Protein AF-0000000066097995 (afdb_homodimer)

Foldseek 3Di:
DFDAFDDDDQFWTWGADPDNFKIKIFGHQWDAPPLRPDIDGAPCLLLLQQLLQVLLQVVVVVVVAFAQFDAAPDSRMTMGTDFAWQQKKKKKFQFDDDPCVVVDVDDGGHGDPAIDIWIFGNDSPVPGHTDDPVRCVVVVSDDPVVVVVVVVSVRVSVVVVQVVLVVLFWHWRMFIWIWGDDPRDIHTYDGDALAGTWIAGNVPRDTLHCVCVVVVPDRNNVSSVVVCCRSPVVVVDD/DFDAFDDDDQFWTWGADPDNFKIKIFGAQWDAPPLRPDIDGAPCQLLLQQLLQVLLQVVVVVVPAFAQFDAAPDSRMTMGTDFAWQQKKKKKFQFDDDPCVVVDVDDGGHGDPAIDIWIFGNDSPVPGHTDDPVRCVVVVSDDPVRVVVVVVSVRVSVVVVQVVLVVLFWHWRMFIWIWGDDPRDIHTYDGDALAGTWIAGNVPRDTLHCVCVVVVPDRNNVSSVVVCCRSPVVVVPD

Radius of gyration: 26.38 Å; Cα contacts (8 Å, |Δi|>4): 956; chains: 2; bounding box: 48×86×54 Å

Solvent-accessible surface area (backbone atoms only — not comparable to full-atom values): 25088 Å² total; per-residue (Å²): 112,83,72,43,82,74,48,73,62,74,43,37,36,32,23,34,33,84,50,86,60,34,28,35,43,32,38,38,37,43,40,61,34,81,89,63,74,41,73,50,72,33,77,61,42,10,36,45,34,37,49,42,20,50,53,51,52,53,54,40,39,74,72,69,46,58,54,31,74,73,48,69,81,49,74,30,26,35,33,26,50,52,55,52,70,38,57,42,36,38,30,50,29,38,24,39,52,70,65,58,36,71,55,39,102,45,61,69,68,46,70,48,93,57,69,32,71,46,39,24,35,63,33,82,90,55,62,42,38,76,47,55,72,47,55,35,39,77,70,66,58,41,52,72,68,52,50,53,49,49,52,53,49,51,55,52,48,48,56,54,49,45,53,56,36,44,77,60,48,27,39,57,29,32,35,47,41,40,38,18,40,46,97,91,36,78,26,43,36,95,60,51,31,46,85,37,28,42,35,21,34,62,87,80,57,47,78,43,22,50,61,23,63,71,66,68,66,63,62,49,45,61,32,44,49,54,51,33,53,63,75,46,44,71,79,72,62,130,111,83,72,44,82,73,47,74,62,75,43,38,36,33,24,34,35,84,51,86,62,32,30,35,42,34,38,38,38,44,40,59,35,81,90,62,76,42,72,50,72,31,76,63,43,10,36,46,34,38,48,43,19,50,53,49,50,53,54,40,40,76,72,70,45,58,54,32,73,73,49,70,79,49,73,27,27,35,33,26,51,52,57,52,68,38,59,42,37,37,31,50,29,39,26,39,52,71,64,58,37,71,54,42,103,45,60,69,70,45,69,48,95,58,69,34,71,44,38,23,35,64,34,82,90,55,62,41,39,76,46,53,72,48,55,36,39,75,72,64,57,42,53,71,67,54,49,52,50,48,53,53,49,51,54,51,49,47,56,53,50,47,53,56,35,43,76,61,50,28,39,56,30,31,34,48,41,38,38,18,40,49,96,90,37,77,25,42,35,93,60,52,31,46,86,37,28,42,35,21,34,61,87,81,58,46,77,42,20,52,61,23,65,70,65,69,67,62,61,48,44,61,33,44,47,54,50,33,53,62,77,47,43,70,80,72,62,130

Nearest PDB structures (foldseek):
  3nua-assembly1_A  TM=9.864E-01  e=1.258E-31  Clostridium perfringens ATCC 13124
  4o7n-assembly1_A  TM=9.784E-01  e=1.052E-31  Pyrococcus horikoshii OT3
  3kre-assembly1_A  TM=9.861E-01  e=1.049E-29  Ehrlichia chaffeensis str. Arkansas
  2gqs-assembly1_B  TM=9.887E-01  e=1.796E-29  Escherichia coli
  4fgr-assembly1_A  TM=9.765E-01  e=2.422E-29  Streptococcus pneumoniae

Organism: Methanococcoides burtonii (strain DSM 6242 / NBRC 107633 / OCM 468 / ACE-M) (NCBI:txid259564)

Sequence (476 aa):
MKTEELYSGKAKTIYKTENPNELISEFRDSLTAFDGKKKSEATNKGYYNAQISKKIFEMLEEEGIKTHYLGMVSGNEMLVKKVDIILIEVIPRNIAAGSITRKYPVEEGTVFKEPVLVFDYKSDEFGDPMINDDIAVVMGIATREEIDFIRSMALKINAILKSYLESNGFLLPDFKLEFGRVDGEIVLADEISCDTCRFWDVETGESMDKDLFRFDKGDLSKAYEKVARRLVPEIFEEMKTEELYSGKAKTIYKTENPNELISEFRDSLTAFDGKKKSEATNKGYYNAQISKKIFEMLEEEGIKTHYLGMVSGNEMLVKKVDIILIEVIPRNIAAGSITRKYPVEEGTVFKEPVLVFDYKSDEFGDPMINDDIAVVMGIATREEIDFIRSMALKINAILKSYLESNGFLLPDFKLEFGRVDGEIVLADEISCDTCRFWDVETGESMDKDLFRFDKGDLSKAYEKVARRLVPEIFEE

InterPro domains:
  IPR001636 Phosphoribosylaminoimidazole-succinocarboxamide synthase [TIGR00081] (1-230)
  IPR018236 SAICAR synthetase, conserved site [PS01058] (172-180)
  IPR028923 SAICAR synthetase/ADE2, N-terminal [MF_00137] (3-233)
  IPR028923 SAICAR synthetase/ADE2, N-terminal [PF01259] (6-230)
  IPR033934 Bacterial and archaeal 5-aminoimidazole-4-(N-succinylcarboxamide) ribonucleotide synthase [cd01415] (6-231)

pLDDT: mean 96.3, std 4.25, range [63.41, 98.94]

Structure (mmCIF, N/CA/C/O backbone):
data_AF-0000000066097995-model_v1
#
loop_
_entity.id
_entity.type
_entity.pdbx_description
1 polymer 'Phosphoribosylaminoimidazole-succinocarboxamide synthase'
#
loop_
_atom_site.group_PDB
_atom_site.id
_atom_site.type_symbol
_atom_site.label_atom_id
_atom_site.label_alt_id
_atom_site.label_comp_id
_atom_site.label_asym_id
_atom_site.label_entity_id
_atom_site.label_seq_id
_atom_site.pdbx_PDB_ins_code
_atom_site.Cartn_x
_atom_site.Cartn_y
_atom_site.Cartn_z
_atom_site.occupancy
_atom_site.B_iso_or_equiv
_atom_site.auth_seq_id
_atom_site.auth_comp_id
_atom_site.auth_asym_id
_atom_site.auth_atom_id
_atom_site.pdbx_PDB_model_num
ATOM 1 N N . MET A 1 1 ? -19.031 -33.906 -13.445 1 68.62 1 MET A N 1
ATOM 2 C CA . MET A 1 1 ? -19.234 -33.375 -14.789 1 68.62 1 MET A CA 1
ATOM 3 C C . MET A 1 1 ? -19.609 -31.906 -14.742 1 68.62 1 MET A C 1
ATOM 5 O O . MET A 1 1 ? -20.172 -31.438 -13.758 1 68.62 1 MET A O 1
ATOM 9 N N . LYS A 1 2 ? -19.453 -30.984 -16 1 87.06 2 LYS A N 1
ATOM 10 C CA . LYS A 1 2 ? -19.734 -29.562 -16.109 1 87.06 2 LYS A CA 1
ATOM 11 C C . LYS A 1 2 ? -21.219 -29.312 -16.344 1 87.06 2 LYS A C 1
ATOM 13 O O . LYS A 1 2 ? -21.844 -29.984 -17.156 1 87.06 2 LYS A O 1
ATOM 18 N N . THR A 1 3 ? -21.797 -28.375 -15.648 1 87.81 3 THR A N 1
ATOM 19 C CA . THR A 1 3 ? -23.219 -28.094 -15.852 1 87.81 3 THR A CA 1
ATOM 20 C C . THR A 1 3 ? -23.406 -26.719 -16.469 1 87.81 3 THR A C 1
ATOM 22 O O . THR A 1 3 ? -24.062 -26.562 -17.5 1 87.81 3 THR A O 1
ATOM 25 N N . GLU A 1 4 ? -22.906 -25.609 -15.797 1 93.94 4 GLU A N 1
ATOM 26 C CA . GLU A 1 4 ? -23.094 -24.234 -16.234 1 93.94 4 GLU A CA 1
ATOM 27 C C . GLU A 1 4 ? -21.828 -23.406 -16.016 1 93.94 4 GLU A C 1
ATOM 29 O O . GLU A 1 4 ? -21.094 -23.625 -15.047 1 93.94 4 GLU A O 1
ATOM 34 N N . GLU A 1 5 ? -21.625 -22.547 -17.078 1 96.06 5 GLU A N 1
ATOM 35 C CA . GLU A 1 5 ? -20.547 -21.578 -16.891 1 96.06 5 GLU A CA 1
ATOM 36 C C . GLU A 1 5 ? -20.906 -20.547 -15.828 1 96.06 5 GLU A C 1
ATOM 38 O O . GLU A 1 5 ? -21.906 -19.844 -15.945 1 96.06 5 GLU A O 1
ATOM 43 N N . LEU A 1 6 ? -20.188 -20.5 -14.828 1 94.62 6 LEU A N 1
ATOM 44 C CA . LEU A 1 6 ? -20.422 -19.578 -13.734 1 94.62 6 LEU A CA 1
ATOM 45 C C . LEU A 1 6 ? -19.766 -18.219 -14.016 1 94.62 6 LEU A C 1
ATOM 47 O O . LEU A 1 6 ? -20.391 -17.172 -13.82 1 94.62 6 LEU A O 1
ATOM 51 N N . TYR A 1 7 ? -18.484 -18.297 -14.445 1 92.69 7 TYR A N 1
ATOM 52 C CA . TYR A 1 7 ? -17.688 -17.078 -14.656 1 92.69 7 TYR A CA 1
ATOM 53 C C . TYR A 1 7 ? -16.531 -17.359 -15.602 1 92.69 7 TYR A C 1
ATOM 55 O O . TYR A 1 7 ? -15.938 -18.438 -15.578 1 92.69 7 TYR A O 1
ATOM 63 N N . SER A 1 8 ? -16.25 -16.375 -16.516 1 94.06 8 SER A N 1
ATOM 64 C CA . SER A 1 8 ? -15.086 -16.453 -17.391 1 94.06 8 SER A CA 1
ATOM 65 C C . SER A 1 8 ? -14.172 -15.242 -17.203 1 94.06 8 SER A C 1
ATOM 67 O O . SER A 1 8 ? -14.492 -14.141 -17.641 1 94.06 8 SER A O 1
ATOM 69 N N . GLY A 1 9 ? -13.047 -15.5 -16.578 1 90.75 9 GLY A N 1
ATOM 70 C CA . GLY A 1 9 ? -12.078 -14.438 -16.344 1 90.75 9 GLY A CA 1
ATOM 71 C C . GLY A 1 9 ? -11.078 -14.273 -17.469 1 90.75 9 GLY A C 1
ATOM 72 O O . GLY A 1 9 ? -11.352 -14.648 -18.609 1 90.75 9 GLY A O 1
ATOM 73 N N . LYS A 1 10 ? -9.945 -13.781 -17.188 1 87 10 LYS A N 1
ATOM 74 C CA . LYS A 1 10 ? -8.922 -13.43 -18.156 1 87 10 LYS A CA 1
ATOM 75 C C . LYS A 1 10 ? -8.266 -14.672 -18.734 1 87 10 LYS A C 1
ATOM 77 O O . LYS A 1 10 ? -8 -14.742 -19.938 1 87 10 LYS A O 1
ATOM 82 N N . ALA A 1 11 ? -8.039 -15.656 -17.797 1 92.56 11 ALA A N 1
ATOM 83 C CA . ALA A 1 11 ? -7.266 -16.797 -18.297 1 92.56 11 ALA A CA 1
ATOM 84 C C . ALA A 1 11 ? -7.969 -18.109 -17.969 1 92.56 11 ALA A C 1
ATOM 86 O O . ALA A 1 11 ? -7.562 -19.172 -18.453 1 92.56 11 ALA A O 1
ATOM 87 N N . LYS A 1 12 ? -9.078 -18.031 -17.219 1 97 12 LYS A N 1
ATOM 88 C CA . LYS A 1 12 ? -9.766 -19.25 -16.812 1 97 12 LYS A CA 1
ATOM 89 C C . LYS A 1 12 ? -11.281 -19.078 -16.891 1 97 12 LYS A C 1
ATOM 91 O O . LYS A 1 12 ? -11.797 -17.969 -16.797 1 97 12 LYS A O 1
ATOM 96 N N . THR A 1 13 ? -11.953 -20.156 -17.094 1 97.62 13 THR A N 1
ATOM 97 C CA . THR A 1 13 ? -13.406 -20.234 -17.016 1 97.62 13 THR A CA 1
ATOM 98 C C . THR A 1 13 ? -13.836 -21.188 -15.898 1 97.62 13 THR A C 1
ATOM 100 O O . THR A 1 13 ? -13.289 -22.297 -15.773 1 97.62 13 THR A O 1
ATOM 103 N N . ILE A 1 14 ? -14.75 -20.766 -15.109 1 98.19 14 ILE A N 1
ATOM 104 C CA . ILE A 1 14 ? -15.227 -21.547 -13.969 1 98.19 14 ILE A CA 1
ATOM 105 C C . ILE A 1 14 ? -16.609 -22.109 -14.281 1 98.19 14 ILE A C 1
ATOM 107 O O . ILE A 1 14 ? -17.516 -21.375 -14.711 1 98.19 14 ILE A O 1
ATOM 111 N N . TYR A 1 15 ? -16.781 -23.359 -14.031 1 98.25 15 TYR A N 1
ATOM 112 C CA . TYR A 1 15 ? -18.047 -24.047 -14.281 1 98.25 15 TYR A CA 1
ATOM 113 C C . TYR A 1 15 ? -18.609 -24.641 -13 1 98.25 15 TYR A C 1
ATOM 115 O O . TYR A 1 15 ? -17.859 -25.109 -12.141 1 98.25 15 TYR A O 1
ATOM 123 N N . LYS A 1 16 ? -19.891 -24.641 -12.914 1 97.75 16 LYS A N 1
ATOM 124 C CA . LYS A 1 16 ? -20.562 -25.391 -11.859 1 97.75 16 LYS A CA 1
ATOM 125 C C . LYS A 1 16 ? -20.547 -26.891 -12.148 1 97.75 16 LYS A C 1
ATOM 127 O O . LYS A 1 16 ? -20.344 -27.297 -13.297 1 97.75 16 LYS A O 1
ATOM 132 N N . THR A 1 17 ? -20.672 -27.625 -11.109 1 97.31 17 THR A N 1
ATOM 133 C CA . THR A 1 17 ? -20.844 -29.078 -11.219 1 97.31 17 THR A CA 1
ATOM 134 C C . THR A 1 17 ? -22.172 -29.5 -10.594 1 97.31 17 THR A C 1
ATOM 136 O O . THR A 1 17 ? -22.953 -28.656 -10.156 1 97.31 17 THR A O 1
ATOM 139 N N . GLU A 1 18 ? -22.375 -30.781 -10.68 1 95.94 18 GLU A N 1
ATOM 140 C CA . GLU A 1 18 ? -23.578 -31.312 -10.031 1 95.94 18 GLU A CA 1
ATOM 141 C C . GLU A 1 18 ? -23.5 -31.141 -8.516 1 95.94 18 GLU A C 1
ATOM 143 O O . GLU A 1 18 ? -24.516 -31 -7.848 1 95.94 18 GLU A O 1
ATOM 148 N N . ASN A 1 19 ? -22.328 -31.234 -7.949 1 96.94 19 ASN A N 1
ATOM 149 C CA . ASN A 1 19 ? -22.078 -30.938 -6.543 1 96.94 19 ASN A CA 1
ATOM 150 C C . ASN A 1 19 ? -21.922 -29.438 -6.305 1 96.94 19 ASN A C 1
ATOM 152 O O . ASN A 1 19 ? -20.953 -28.828 -6.766 1 96.94 19 ASN A O 1
ATOM 156 N N . PRO A 1 20 ? -22.828 -28.844 -5.574 1 96 20 PRO A N 1
ATOM 157 C CA . PRO A 1 20 ? -22.812 -27.391 -5.414 1 96 20 PRO A CA 1
ATOM 158 C C . PRO A 1 20 ? -21.578 -26.875 -4.664 1 96 20 PRO A C 1
ATOM 160 O O . PRO A 1 20 ? -21.297 -25.688 -4.66 1 96 20 PRO A O 1
ATOM 163 N N . ASN A 1 21 ? -20.859 -27.766 -4.055 1 97.81 21 ASN A N 1
ATOM 164 C CA . ASN A 1 21 ? -19.688 -27.375 -3.275 1 97.81 21 ASN A CA 1
ATOM 165 C C . ASN A 1 21 ? -18.406 -27.516 -4.086 1 97.81 21 ASN A C 1
ATOM 167 O O . ASN A 1 21 ? -17.312 -27.297 -3.564 1 97.81 21 ASN A O 1
ATOM 171 N N . GLU A 1 22 ? -18.562 -27.891 -5.363 1 97.94 22 GLU A N 1
ATOM 172 C CA . GLU A 1 22 ? -17.406 -28.094 -6.234 1 97.94 22 GLU A CA 1
ATOM 173 C C . GLU A 1 22 ? -17.562 -27.312 -7.539 1 97.94 22 GLU A C 1
ATOM 175 O O . GLU A 1 22 ? -18.672 -27.078 -8.008 1 97.94 22 GLU A O 1
ATOM 180 N N . LEU A 1 23 ? -16.438 -26.859 -8.055 1 98.5 23 LEU A N 1
ATOM 181 C CA . LEU A 1 23 ? -16.359 -26.172 -9.344 1 98.5 23 LEU A CA 1
ATOM 182 C C . LEU A 1 23 ? -15.305 -26.797 -10.242 1 98.5 23 LEU A C 1
ATOM 184 O O . LEU A 1 23 ? -14.461 -27.562 -9.766 1 98.5 23 LEU A O 1
ATOM 188 N N . ILE A 1 24 ? -15.438 -26.5 -11.477 1 98.5 24 ILE A N 1
ATOM 189 C CA . ILE A 1 24 ? -14.391 -26.859 -12.43 1 98.5 24 ILE A CA 1
ATOM 190 C C . ILE A 1 24 ? -13.727 -25.594 -12.969 1 98.5 24 ILE A C 1
ATOM 192 O O . ILE A 1 24 ? -14.406 -24.688 -13.469 1 98.5 24 ILE A O 1
ATOM 196 N N . SER A 1 25 ? -12.461 -25.547 -12.805 1 98.44 25 SER A N 1
ATOM 197 C CA . SER A 1 25 ? -11.664 -24.453 -13.375 1 98.44 25 SER A CA 1
ATOM 198 C C . SER A 1 25 ? -10.992 -24.891 -14.672 1 98.44 25 SER A C 1
ATOM 200 O O . SER A 1 25 ? -10.117 -25.75 -14.664 1 98.44 25 SER A O 1
ATOM 202 N N . GLU A 1 26 ? -11.406 -24.297 -15.727 1 98.44 26 GLU A N 1
ATOM 203 C CA . GLU A 1 26 ? -10.789 -24.578 -17.016 1 98.44 26 GLU A CA 1
ATOM 204 C C . GLU A 1 26 ? -9.688 -23.562 -17.328 1 98.44 26 GLU A C 1
ATOM 206 O O . GLU A 1 26 ? -9.945 -22.359 -17.406 1 98.44 26 GLU A O 1
ATOM 211 N N . PHE A 1 27 ? -8.523 -24.078 -17.484 1 98.38 27 PHE A N 1
ATOM 212 C CA . PHE A 1 27 ? -7.387 -23.25 -17.875 1 98.38 27 PHE A CA 1
ATOM 213 C C . PHE A 1 27 ? -7.348 -23.047 -19.391 1 98.38 27 PHE A C 1
ATOM 215 O O . PHE A 1 27 ? -7.184 -24 -20.141 1 98.38 27 PHE A O 1
ATOM 222 N N . ARG A 1 28 ? -7.414 -21.828 -19.797 1 97.75 28 ARG A N 1
ATOM 223 C CA . ARG A 1 28 ? -7.477 -21.547 -21.219 1 97.75 28 ARG A CA 1
ATOM 224 C C . ARG A 1 28 ? -6.117 -21.094 -21.75 1 97.75 28 ARG A C 1
ATOM 226 O O . ARG A 1 28 ? -5.199 -20.828 -20.969 1 97.75 28 ARG A O 1
ATOM 233 N N . ASP A 1 29 ? -6.039 -21 -23.062 1 97.06 29 ASP A N 1
ATOM 234 C CA . ASP A 1 29 ? -4.797 -20.609 -23.719 1 97.06 29 ASP A CA 1
ATOM 235 C C . ASP A 1 29 ? -4.719 -19.094 -23.875 1 97.06 29 ASP A C 1
ATOM 237 O O . ASP A 1 29 ? -3.707 -18.562 -24.344 1 97.06 29 ASP A O 1
ATOM 241 N N . SER A 1 30 ? -5.75 -18.469 -23.391 1 94.62 30 SER A N 1
ATOM 242 C CA . SER A 1 30 ? -5.793 -17.016 -23.516 1 94.62 30 SER A CA 1
ATOM 243 C C . SER A 1 30 ? -4.797 -16.344 -22.562 1 94.62 30 SER A C 1
ATOM 245 O O . SER A 1 30 ? -4.562 -16.844 -21.469 1 94.62 30 SER A O 1
ATOM 247 N N . LEU A 1 31 ? -4.172 -15.273 -23.016 1 90.75 31 LEU A N 1
ATOM 248 C CA . LEU A 1 31 ? -3.201 -14.477 -22.281 1 90.75 31 LEU A CA 1
ATOM 249 C C . LEU A 1 31 ? -3.65 -13.016 -22.188 1 90.75 31 LEU A C 1
ATOM 251 O O . LEU A 1 31 ? -4.141 -12.453 -23.172 1 90.75 31 LEU A O 1
ATOM 255 N N . THR A 1 32 ? -3.555 -12.531 -21.031 1 90.31 32 THR A N 1
ATOM 256 C CA . THR A 1 32 ? -3.771 -11.094 -20.891 1 90.31 32 THR A CA 1
ATOM 257 C C . THR A 1 32 ? -2.66 -10.453 -20.062 1 90.31 32 THR A C 1
ATOM 259 O O . THR A 1 32 ? -2.014 -11.125 -19.266 1 90.31 32 THR A O 1
ATOM 262 N N . ALA A 1 33 ? -2.309 -9.219 -20.375 1 87.38 33 ALA A N 1
ATOM 263 C CA . ALA A 1 33 ? -1.391 -8.422 -19.562 1 87.38 33 ALA A CA 1
ATOM 264 C C . ALA A 1 33 ? -1.843 -6.961 -19.5 1 87.38 33 ALA A C 1
ATOM 266 O O . ALA A 1 33 ? -2.66 -6.523 -20.312 1 87.38 33 ALA A O 1
ATOM 267 N N . PHE A 1 34 ? -1.358 -6.328 -18.516 1 86.25 34 PHE A N 1
ATOM 268 C CA . PHE A 1 34 ? -1.653 -4.91 -18.344 1 86.25 34 PHE A CA 1
ATOM 269 C C . PHE A 1 34 ? -3.154 -4.684 -18.203 1 86.25 34 PHE A C 1
ATOM 271 O O . PHE A 1 34 ? -3.727 -3.861 -18.938 1 86.25 34 PHE A O 1
ATOM 278 N N . ASP A 1 35 ? -3.785 -5.453 -17.438 1 81.88 35 ASP A N 1
ATOM 279 C CA . ASP A 1 35 ? -5.195 -5.355 -17.078 1 81.88 35 ASP A CA 1
ATOM 280 C C . ASP A 1 35 ? -6.09 -5.555 -18.297 1 81.88 35 ASP A C 1
ATOM 282 O O . ASP A 1 35 ? -7.027 -4.785 -18.516 1 81.88 35 ASP A O 1
ATOM 286 N N . GLY A 1 36 ? -5.695 -6.531 -19.031 1 82.44 36 GLY A N 1
ATOM 287 C CA . GLY A 1 36 ? -6.535 -6.906 -20.156 1 82.44 36 GLY A CA 1
ATOM 288 C C . GLY A 1 36 ? -6.289 -6.066 -21.391 1 82.44 36 GLY A C 1
ATOM 289 O O . GLY A 1 36 ? -6.891 -6.305 -22.453 1 82.44 36 GLY A O 1
ATOM 290 N N . LYS A 1 37 ? -5.355 -5.082 -21.375 1 86.06 37 LYS A N 1
ATOM 291 C CA . LYS A 1 37 ? -5.07 -4.203 -22.5 1 86.06 37 LYS A CA 1
ATOM 292 C C . LYS A 1 37 ? -4.305 -4.941 -23.594 1 86.06 37 LYS A C 1
ATOM 294 O O . LYS A 1 37 ? -4.441 -4.629 -24.781 1 86.06 37 LYS A O 1
ATOM 299 N N . LYS A 1 38 ? -3.469 -5.887 -23.141 1 89.12 38 LYS A N 1
ATOM 300 C CA . LYS A 1 38 ? -2.779 -6.793 -24.047 1 89.12 38 LYS A CA 1
ATOM 301 C C . LYS A 1 38 ? -3.389 -8.188 -24 1 89.12 38 LYS A C 1
ATOM 303 O O . LYS A 1 38 ? -3.553 -8.766 -22.922 1 89.12 38 LYS A O 1
ATOM 308 N N . LYS A 1 39 ? -3.854 -8.695 -25.172 1 92.56 39 LYS A N 1
ATOM 309 C CA . LYS A 1 39 ? -4.488 -10.008 -25.25 1 92.56 39 LYS A CA 1
ATOM 310 C C . LYS A 1 39 ? -3.859 -10.859 -26.359 1 9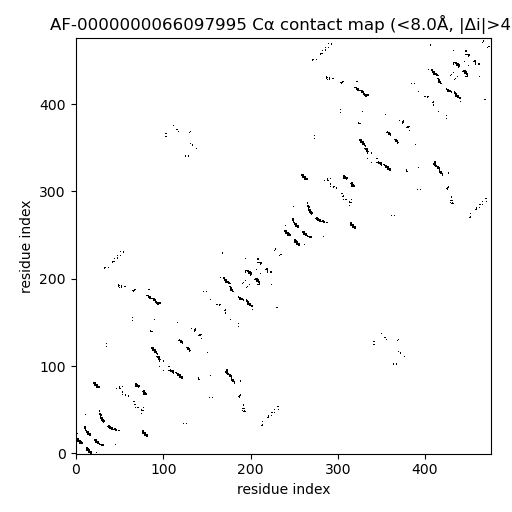2.56 39 LYS A C 1
ATOM 312 O O . LYS A 1 39 ? -3.508 -10.352 -27.422 1 92.56 39 LYS A O 1
ATOM 317 N N . SER A 1 40 ? -3.773 -12.078 -26.047 1 93.12 40 SER A N 1
ATOM 318 C CA . SER A 1 40 ? -3.244 -13.039 -27 1 93.12 40 SER A CA 1
ATOM 319 C C . SER A 1 40 ? -3.582 -14.469 -26.594 1 93.12 40 SER A C 1
ATOM 321 O O . SER A 1 40 ? -4.465 -14.688 -25.766 1 93.12 40 SER A O 1
ATOM 323 N N . GLU A 1 41 ? -3.035 -15.414 -27.391 1 94.25 41 GLU A N 1
ATOM 324 C CA . GLU A 1 41 ? -3.137 -16.828 -27.078 1 94.25 41 GLU A CA 1
ATOM 325 C C . GLU A 1 41 ? -1.791 -17.531 -27.234 1 94.25 41 GLU A C 1
ATOM 327 O O . GLU A 1 41 ? -0.974 -17.125 -28.062 1 94.25 41 GLU A O 1
ATOM 332 N N . ALA A 1 42 ? -1.606 -18.438 -26.406 1 93.62 42 ALA A N 1
ATOM 333 C CA . ALA A 1 42 ? -0.417 -19.266 -26.531 1 93.62 42 ALA A CA 1
ATOM 334 C C . ALA A 1 42 ? -0.779 -20.75 -26.438 1 93.62 42 ALA A C 1
ATOM 336 O O . ALA A 1 42 ? -1.38 -21.188 -25.469 1 93.62 42 ALA A O 1
ATOM 337 N N . THR A 1 43 ? -0.333 -21.438 -27.469 1 94.31 43 THR A N 1
ATOM 338 C CA . THR A 1 43 ? -0.686 -22.844 -27.562 1 94.31 43 THR A CA 1
ATOM 339 C C . THR A 1 43 ? -0.192 -23.625 -26.344 1 94.31 43 THR A C 1
ATOM 341 O O . THR A 1 43 ? 0.955 -23.453 -25.922 1 94.31 43 THR A O 1
ATOM 344 N N . ASN A 1 44 ? -1.069 -24.406 -25.703 1 96.12 44 ASN A N 1
ATOM 345 C CA . ASN A 1 44 ? -0.808 -25.344 -24.609 1 96.12 44 ASN A CA 1
ATOM 346 C C . ASN A 1 44 ? -0.538 -24.594 -23.312 1 96.12 44 ASN A C 1
ATOM 348 O O . ASN A 1 44 ? -0.213 -25.219 -22.297 1 96.12 44 ASN A O 1
ATOM 352 N N . LYS A 1 45 ? -0.649 -23.312 -23.391 1 96.19 45 LYS A N 1
ATOM 353 C CA . LYS A 1 45 ? -0.421 -22.547 -22.172 1 96.19 45 LYS A CA 1
ATOM 354 C C . LYS A 1 45 ? -1.335 -23 -21.047 1 96.19 45 LYS A C 1
ATOM 356 O O . LYS A 1 45 ? -0.882 -23.219 -19.922 1 96.19 45 LYS A O 1
ATOM 361 N N . GLY A 1 46 ? -2.6 -23.125 -21.312 1 97.62 46 GLY A N 1
ATOM 362 C CA . GLY A 1 46 ? -3.564 -23.578 -20.328 1 97.62 46 GLY A CA 1
ATOM 363 C C . GLY A 1 46 ? -3.254 -24.953 -19.766 1 97.62 46 GLY A C 1
ATOM 364 O O . GLY A 1 46 ? -3.357 -25.188 -18.562 1 97.62 46 GLY A O 1
ATOM 365 N N . TYR A 1 47 ? -2.893 -25.812 -20.672 1 98.12 47 TYR A N 1
ATOM 366 C CA . TYR A 1 47 ? -2.547 -27.172 -20.281 1 98.12 47 TYR A CA 1
ATOM 367 C C . TYR A 1 47 ? -1.353 -27.188 -19.328 1 98.12 47 TYR A C 1
ATOM 369 O O . TYR A 1 47 ? -1.411 -27.797 -18.25 1 98.12 47 TYR A O 1
ATOM 377 N N . TYR A 1 48 ? -0.265 -26.531 -19.703 1 98.06 48 TYR A N 1
ATOM 378 C CA . TYR A 1 48 ? 0.934 -26.5 -18.875 1 98.06 48 TYR A CA 1
ATOM 379 C C . TYR A 1 48 ? 0.638 -25.875 -17.516 1 98.06 48 TYR A C 1
ATOM 381 O O . TYR A 1 48 ? 1.053 -26.406 -16.484 1 98.06 48 TYR A O 1
ATOM 389 N N . ASN A 1 49 ? -0.145 -24.797 -17.484 1 98.38 49 ASN A N 1
ATOM 390 C CA . ASN A 1 49 ? -0.466 -24.125 -16.234 1 98.38 49 ASN A CA 1
ATOM 391 C C . ASN A 1 49 ? -1.303 -25.016 -15.32 1 98.38 49 ASN A C 1
ATOM 393 O O . ASN A 1 49 ? -1.094 -25.031 -14.109 1 98.38 49 ASN A O 1
ATOM 397 N N . ALA A 1 50 ? -2.219 -25.734 -15.891 1 98.69 50 ALA A N 1
ATOM 398 C CA . ALA A 1 50 ? -3.051 -26.625 -15.102 1 98.69 50 ALA A CA 1
ATOM 399 C C . ALA A 1 50 ? -2.209 -27.734 -14.477 1 98.69 50 ALA A C 1
ATOM 401 O O . ALA A 1 50 ? -2.355 -28.047 -13.289 1 98.69 50 ALA A O 1
ATOM 402 N N . GLN A 1 51 ? -1.332 -28.281 -15.273 1 98.75 51 GLN A N 1
ATOM 403 C CA . GLN A 1 51 ? -0.509 -29.391 -14.805 1 98.75 51 GLN A CA 1
ATOM 404 C C . GLN A 1 51 ? 0.507 -28.922 -13.766 1 98.75 51 GLN A C 1
ATOM 406 O O . GLN A 1 51 ? 0.773 -29.625 -12.789 1 98.75 51 GLN A O 1
ATOM 411 N N . ILE A 1 52 ? 1.063 -27.781 -13.984 1 98.62 52 ILE A N 1
ATOM 412 C CA . ILE A 1 52 ? 1.996 -27.203 -13.016 1 98.62 52 ILE A CA 1
ATOM 413 C C . ILE A 1 52 ? 1.265 -26.891 -11.719 1 98.62 52 ILE A C 1
ATOM 415 O O . ILE A 1 52 ? 1.752 -27.219 -10.633 1 98.62 52 ILE A O 1
ATOM 419 N N . SER A 1 53 ? 0.111 -26.312 -11.773 1 98.81 53 SER A N 1
ATOM 420 C CA . SER A 1 53 ? -0.691 -26.016 -10.594 1 98.81 53 SER A CA 1
ATOM 421 C C . SER A 1 53 ? -1.024 -27.281 -9.82 1 98.81 53 SER A C 1
ATOM 423 O O . SER A 1 53 ? -0.932 -27.312 -8.586 1 98.81 53 SER A O 1
ATOM 425 N N . LYS A 1 54 ? -1.44 -28.297 -10.586 1 98.81 54 LYS A N 1
ATOM 426 C CA . LYS A 1 54 ? -1.695 -29.594 -9.961 1 98.81 54 LYS A CA 1
ATOM 427 C C . LYS A 1 54 ? -0.492 -30.047 -9.148 1 98.81 54 LYS A C 1
ATOM 429 O O . LYS A 1 54 ? -0.625 -30.375 -7.965 1 98.81 54 LYS A O 1
ATOM 434 N N . LYS A 1 55 ? 0.628 -30.078 -9.758 1 98.75 55 LYS A N 1
ATOM 435 C CA . LYS A 1 55 ? 1.856 -30.531 -9.125 1 98.75 55 LYS A CA 1
ATOM 436 C C . LYS A 1 55 ? 2.154 -29.75 -7.855 1 98.75 55 LYS A C 1
ATOM 438 O O . LYS A 1 55 ? 2.455 -30.328 -6.809 1 98.75 55 LYS A O 1
ATOM 443 N N . ILE A 1 56 ? 2.025 -28.469 -7.906 1 98.75 56 ILE A N 1
ATOM 444 C CA . ILE A 1 56 ? 2.379 -27.578 -6.797 1 98.75 56 ILE A CA 1
ATOM 445 C C . ILE A 1 56 ? 1.35 -27.719 -5.68 1 98.75 56 ILE A C 1
ATOM 447 O O . ILE A 1 56 ? 1.709 -27.781 -4.5 1 98.75 56 ILE A O 1
ATOM 451 N N . PHE A 1 57 ? 0.042 -27.797 -5.988 1 98.88 57 PHE A N 1
ATOM 452 C CA . PHE A 1 57 ? -0.982 -28 -4.969 1 98.88 57 PHE A CA 1
ATOM 453 C C . PHE A 1 57 ? -0.753 -29.297 -4.223 1 98.88 57 PHE A C 1
ATOM 455 O O . PHE A 1 57 ? -0.812 -29.344 -2.992 1 98.88 57 PHE A O 1
ATOM 462 N N . GLU A 1 58 ? -0.516 -30.344 -4.996 1 98.69 58 GLU A N 1
ATOM 463 C CA . GLU A 1 58 ? -0.28 -31.641 -4.375 1 98.69 58 GLU A CA 1
ATOM 464 C C . GLU A 1 58 ? 0.941 -31.609 -3.459 1 98.69 58 GLU A C 1
ATOM 466 O O . GLU A 1 58 ? 0.901 -32.125 -2.338 1 98.69 58 GLU A O 1
ATOM 471 N N . MET A 1 59 ? 1.986 -31.031 -3.912 1 98.31 59 MET A N 1
ATOM 472 C CA . MET A 1 59 ? 3.203 -30.906 -3.113 1 98.31 59 MET A CA 1
ATOM 473 C C . MET A 1 59 ? 2.943 -30.094 -1.849 1 98.31 59 MET A C 1
ATOM 475 O O . MET A 1 59 ? 3.385 -30.469 -0.763 1 98.31 59 MET A O 1
ATOM 479 N N . LEU A 1 60 ? 2.244 -28.984 -1.931 1 98.75 60 LEU A N 1
ATOM 480 C CA . LEU A 1 60 ? 1.937 -28.141 -0.783 1 98.75 60 LEU A CA 1
ATOM 481 C C . LEU A 1 60 ? 1.04 -28.875 0.209 1 98.75 60 LEU A C 1
ATOM 483 O O . LEU A 1 60 ? 1.2 -28.734 1.423 1 98.75 60 LEU A O 1
ATOM 487 N N . GLU A 1 61 ? 0.098 -29.625 -0.34 1 98.56 61 GLU A N 1
ATOM 488 C CA . GLU A 1 61 ? -0.763 -30.422 0.533 1 98.56 61 GLU A CA 1
ATOM 489 C C . GLU A 1 61 ? 0.047 -31.438 1.331 1 98.56 61 GLU A C 1
ATOM 491 O O . GLU A 1 61 ? -0.242 -31.688 2.504 1 98.56 61 GLU A O 1
ATOM 496 N N . GLU A 1 62 ? 0.971 -32.031 0.691 1 98.12 62 GLU A N 1
ATOM 497 C CA . GLU A 1 62 ? 1.854 -32.938 1.383 1 98.12 62 GLU A CA 1
ATOM 498 C C . GLU A 1 62 ? 2.6 -32.25 2.523 1 98.12 62 GLU A C 1
ATOM 500 O O . GLU A 1 62 ? 2.957 -32.906 3.514 1 98.12 62 GLU A O 1
ATOM 505 N N . GLU A 1 63 ? 2.789 -30.984 2.42 1 97.5 63 GLU A N 1
ATOM 506 C CA . GLU A 1 63 ? 3.488 -30.203 3.436 1 97.5 63 GLU A CA 1
ATOM 507 C C . GLU A 1 63 ? 2.508 -29.594 4.434 1 97.5 63 GLU A C 1
ATOM 509 O O . GLU A 1 63 ? 2.891 -28.766 5.262 1 97.5 63 GLU A O 1
ATOM 514 N N . GLY A 1 64 ? 1.252 -29.875 4.312 1 97.19 64 GLY A N 1
ATOM 515 C CA . GLY A 1 64 ? 0.262 -29.5 5.309 1 97.19 64 GLY A CA 1
ATOM 516 C C . GLY A 1 64 ? -0.501 -28.234 4.941 1 97.19 64 GLY A C 1
ATOM 517 O O . GLY A 1 64 ? -1.238 -27.688 5.766 1 97.19 64 GLY A O 1
ATOM 518 N N . ILE A 1 65 ? -0.335 -27.734 3.738 1 98.44 65 ILE A N 1
ATOM 519 C CA . ILE A 1 65 ? -1.072 -26.562 3.291 1 98.44 65 ILE A CA 1
ATOM 520 C C . ILE A 1 65 ? -2.416 -26.984 2.705 1 98.44 65 ILE A C 1
ATOM 522 O O . ILE A 1 65 ? -2.467 -27.781 1.764 1 98.44 65 ILE A O 1
ATOM 526 N N . LYS A 1 66 ? -3.484 -26.453 3.25 1 98.38 66 LYS A N 1
ATOM 527 C CA . LYS A 1 66 ? -4.809 -26.75 2.709 1 98.38 66 LYS A CA 1
ATOM 528 C C . LYS A 1 66 ? -5.062 -25.969 1.425 1 98.38 66 LYS A C 1
ATOM 530 O O . LYS A 1 66 ? -4.809 -24.766 1.366 1 98.38 66 LYS A O 1
ATOM 535 N N . THR A 1 67 ? -5.539 -26.625 0.394 1 98.75 67 THR A N 1
ATOM 536 C CA . THR A 1 67 ? -5.871 -25.984 -0.877 1 98.75 67 THR A CA 1
ATOM 537 C C . THR A 1 67 ? -7.297 -26.344 -1.299 1 98.75 67 THR A C 1
ATOM 539 O O . THR A 1 67 ? -7.934 -27.203 -0.691 1 98.75 67 THR A O 1
ATOM 542 N N . HIS A 1 68 ? -7.773 -25.672 -2.336 1 98.81 68 HIS A N 1
ATOM 543 C CA . HIS A 1 68 ? -9.102 -26 -2.844 1 98.81 68 HIS A CA 1
ATOM 544 C C . HIS A 1 68 ? -9.039 -27.125 -3.873 1 98.81 68 HIS A C 1
ATOM 546 O O . HIS A 1 68 ? -10.078 -27.547 -4.391 1 98.81 68 HIS A O 1
ATOM 552 N N . TYR A 1 69 ? -7.855 -27.609 -4.164 1 98.81 69 TYR A N 1
ATOM 553 C CA . TYR A 1 69 ? -7.637 -28.609 -5.203 1 98.81 69 TYR A CA 1
ATOM 554 C C . TYR A 1 69 ? -8.25 -29.953 -4.805 1 98.81 69 TYR A C 1
ATOM 556 O O . TYR A 1 69 ? -8.031 -30.422 -3.689 1 98.81 69 TYR A O 1
ATOM 564 N N . LEU A 1 70 ? -8.992 -30.547 -5.766 1 98.62 70 LEU A N 1
ATOM 565 C CA . LEU A 1 70 ? -9.617 -31.828 -5.488 1 98.62 70 LEU A CA 1
ATOM 566 C C . LEU A 1 70 ? -9.141 -32.875 -6.484 1 98.62 70 LEU A C 1
ATOM 568 O O . LEU A 1 70 ? -9.305 -34.094 -6.246 1 98.62 70 LEU A O 1
ATOM 572 N N . GLY A 1 71 ? -8.648 -32.438 -7.652 1 98.44 71 GLY A N 1
ATOM 573 C CA . GLY A 1 71 ? -8.203 -33.344 -8.695 1 98.44 71 GLY A CA 1
ATOM 574 C C . GLY A 1 71 ? -8.375 -32.781 -10.094 1 98.44 71 GLY A C 1
ATOM 575 O O . GLY A 1 71 ? -8.734 -31.625 -10.258 1 98.44 71 GLY A O 1
ATOM 576 N N . MET A 1 72 ? -8.016 -33.594 -11.117 1 98.5 72 MET A N 1
ATOM 577 C CA . MET A 1 72 ? -8.133 -33.188 -12.516 1 98.5 72 MET A CA 1
ATOM 578 C C . MET A 1 72 ? -9.273 -33.938 -13.203 1 98.5 72 MET A C 1
ATOM 580 O O . MET A 1 72 ? -9.453 -35.125 -12.984 1 98.5 72 MET A O 1
ATOM 584 N N . VAL A 1 73 ? -10.047 -33.156 -14 1 97.44 73 VAL A N 1
ATOM 585 C CA . VAL A 1 73 ? -11.102 -33.812 -14.766 1 97.44 73 VAL A CA 1
ATOM 586 C C . VAL A 1 73 ? -10.672 -33.938 -16.219 1 97.44 73 VAL A C 1
ATOM 588 O O . VAL A 1 73 ? -11.227 -34.75 -16.969 1 97.44 73 VAL A O 1
ATOM 591 N N . SER A 1 74 ? -9.766 -33.156 -16.672 1 97.31 74 SER A N 1
ATOM 592 C CA . SER A 1 74 ? -9.047 -33.281 -17.938 1 97.31 74 SER A CA 1
ATOM 593 C C . SER A 1 74 ? -7.633 -32.719 -17.812 1 97.31 74 SER A C 1
ATOM 595 O O . SER A 1 74 ? -7.184 -32.375 -16.719 1 97.31 74 SER A O 1
ATOM 597 N N . GLY A 1 75 ? -6.945 -32.688 -18.906 1 97.56 75 GLY A N 1
ATOM 598 C CA . GLY A 1 75 ? -5.582 -32.156 -18.875 1 97.56 75 GLY A CA 1
ATOM 599 C C . GLY A 1 75 ? -5.496 -30.703 -18.484 1 97.56 75 GLY A C 1
ATOM 600 O O . GLY A 1 75 ? -4.48 -30.266 -17.938 1 97.56 75 GLY A O 1
ATOM 601 N N . ASN A 1 76 ? -6.523 -29.953 -18.828 1 98.31 76 ASN A N 1
ATOM 602 C CA . ASN A 1 76 ? -6.496 -28.516 -18.547 1 98.31 76 ASN A CA 1
ATOM 603 C C . ASN A 1 76 ? -7.695 -28.094 -17.703 1 98.31 76 ASN A C 1
ATOM 605 O O . ASN A 1 76 ? -8.023 -26.906 -17.641 1 98.31 76 ASN A O 1
ATOM 609 N N . GLU A 1 77 ? -8.414 -29.062 -17.094 1 98.5 77 GLU A N 1
ATOM 610 C CA . GLU A 1 77 ? -9.547 -28.781 -16.219 1 98.5 77 GLU A CA 1
ATOM 611 C C . GLU A 1 77 ? -9.336 -29.344 -14.828 1 98.5 77 GLU A C 1
ATOM 613 O O . GLU A 1 77 ? -9.117 -30.547 -14.672 1 98.5 77 GLU A O 1
ATOM 618 N N . MET A 1 78 ? -9.438 -28.453 -13.82 1 98.56 78 MET A N 1
ATOM 619 C CA . MET A 1 78 ? -9.188 -28.797 -12.422 1 98.56 78 MET A CA 1
ATOM 620 C C . MET A 1 78 ? -10.484 -28.75 -11.617 1 98.56 78 MET A C 1
ATOM 622 O O . MET A 1 78 ? -11.234 -27.781 -11.695 1 98.56 78 MET A O 1
ATOM 626 N N . LEU A 1 79 ? -10.797 -29.875 -10.906 1 98.69 79 LEU A N 1
ATOM 627 C CA . LEU A 1 79 ? -11.875 -29.875 -9.922 1 98.69 79 LEU A CA 1
ATOM 628 C C . LEU A 1 79 ? -11.438 -29.203 -8.633 1 98.69 79 LEU A C 1
ATOM 630 O O . LEU A 1 79 ? -10.375 -29.516 -8.094 1 98.69 79 LEU A O 1
ATOM 634 N N . VAL A 1 80 ? -12.219 -28.25 -8.133 1 98.62 80 VAL A N 1
ATOM 635 C CA . VAL A 1 80 ? -11.812 -27.5 -6.945 1 98.62 80 VAL A CA 1
ATOM 636 C C . VAL A 1 80 ? -13.008 -27.328 -6.012 1 98.62 80 VAL A C 1
ATOM 638 O O . VAL A 1 80 ? -14.164 -27.359 -6.453 1 98.62 80 VAL A O 1
ATOM 641 N N . LYS A 1 81 ? -12.758 -27.156 -4.727 1 98.62 81 LYS A N 1
ATOM 642 C CA . LYS A 1 81 ? -13.789 -26.719 -3.793 1 98.62 81 LYS A CA 1
ATOM 643 C C . LYS A 1 81 ? -14.273 -25.312 -4.125 1 98.62 81 LYS A C 1
ATOM 645 O O . LYS A 1 81 ? -13.477 -24.438 -4.457 1 98.62 81 LYS A O 1
ATOM 650 N N . LYS A 1 82 ? -15.578 -25.172 -4.066 1 98.19 82 LYS A N 1
ATOM 651 C CA . LYS A 1 82 ? -16.109 -23.812 -4.113 1 98.19 82 LYS A CA 1
ATOM 652 C C . LYS A 1 82 ? -15.695 -23.016 -2.881 1 98.19 82 LYS A C 1
ATOM 654 O O . LYS A 1 82 ? -15.906 -23.469 -1.75 1 98.19 82 LYS A O 1
ATOM 659 N N . VAL A 1 83 ? -15.094 -21.844 -3.074 1 98.5 83 VAL A N 1
ATOM 660 C CA . VAL A 1 83 ? -14.648 -21.016 -1.959 1 98.5 83 VAL A CA 1
ATOM 661 C C . VAL A 1 83 ? -15.195 -19.609 -2.121 1 98.5 83 VAL A C 1
ATOM 663 O O . VAL A 1 83 ? -15.578 -19.203 -3.223 1 98.5 83 VAL A O 1
ATOM 666 N N . ASP A 1 84 ? -15.32 -18.938 -0.963 1 98.25 84 ASP A N 1
ATOM 667 C CA . ASP A 1 84 ? -15.508 -17.5 -0.983 1 98.25 84 ASP A CA 1
ATOM 668 C C . ASP A 1 84 ? -14.164 -16.766 -1.038 1 98.25 84 ASP A C 1
ATOM 670 O O . ASP A 1 84 ? -13.469 -16.656 -0.024 1 98.25 84 ASP A O 1
ATOM 674 N N . ILE A 1 85 ? -13.836 -16.297 -2.209 1 98.25 85 ILE A N 1
ATOM 675 C CA . ILE A 1 85 ? -12.516 -15.734 -2.449 1 98.25 85 ILE A CA 1
ATOM 676 C C . ILE A 1 85 ? -12.312 -14.5 -1.568 1 98.25 85 ILE A C 1
ATOM 678 O O . ILE A 1 85 ? -13.211 -13.664 -1.44 1 98.25 85 ILE A O 1
ATOM 682 N N . ILE A 1 86 ? -11.242 -14.461 -0.889 1 98.81 86 ILE A N 1
ATOM 683 C CA . ILE A 1 86 ? -10.828 -13.258 -0.183 1 98.81 86 ILE A CA 1
ATOM 684 C C . ILE A 1 86 ? -10.164 -12.289 -1.161 1 98.81 86 ILE A C 1
ATOM 686 O O . ILE A 1 86 ? -9.141 -12.609 -1.771 1 98.81 86 ILE A O 1
ATOM 690 N N . LEU A 1 87 ? -10.648 -11.125 -1.322 1 98.56 87 LEU A N 1
ATOM 691 C CA . LEU A 1 87 ? -10.258 -10.195 -2.375 1 98.56 87 LEU A CA 1
ATOM 692 C C . LEU A 1 87 ? -8.914 -9.547 -2.061 1 98.56 87 LEU A C 1
ATOM 694 O O . LEU A 1 87 ? -8.781 -8.32 -2.102 1 98.56 87 LEU A O 1
ATOM 698 N N . ILE A 1 88 ? -7.953 -10.383 -1.758 1 98.81 88 ILE A N 1
ATOM 699 C CA . ILE A 1 88 ? -6.574 -9.961 -1.545 1 98.81 88 ILE A CA 1
ATOM 700 C C . ILE A 1 88 ? -5.641 -10.797 -2.422 1 98.81 88 ILE A C 1
ATOM 702 O O . ILE A 1 88 ? -5.652 -12.031 -2.355 1 98.81 88 ILE A O 1
ATOM 706 N N . GLU A 1 89 ? -4.934 -10.141 -3.299 1 98.69 89 GLU A N 1
ATOM 707 C CA . GLU A 1 89 ? -3.783 -10.766 -3.943 1 98.69 89 GLU A CA 1
ATOM 708 C C . GLU A 1 89 ? -2.551 -10.711 -3.045 1 98.69 89 GLU A C 1
ATOM 710 O O . GLU A 1 89 ? -2.084 -9.625 -2.689 1 98.69 89 GLU A O 1
ATOM 715 N N . VAL A 1 90 ? -2.082 -11.836 -2.695 1 98.94 90 VAL A N 1
ATOM 716 C CA . VAL A 1 90 ? -0.951 -11.938 -1.779 1 98.94 90 VAL A CA 1
ATOM 717 C C . VAL A 1 90 ? 0.333 -12.188 -2.568 1 98.94 90 VAL A C 1
ATOM 719 O O . VAL A 1 90 ? 0.453 -13.195 -3.271 1 98.94 90 VAL A O 1
ATOM 722 N N . ILE A 1 91 ? 1.34 -11.289 -2.395 1 98.88 91 ILE A N 1
ATOM 723 C CA . ILE A 1 91 ? 2.484 -11.344 -3.297 1 98.88 91 ILE A CA 1
ATOM 724 C C . ILE A 1 91 ? 3.779 -11.359 -2.486 1 98.88 91 ILE A C 1
ATOM 726 O O . ILE A 1 91 ? 4.316 -10.305 -2.141 1 98.88 91 ILE A O 1
ATOM 730 N N . PRO A 1 92 ? 4.273 -12.531 -2.225 1 98.88 92 PRO A N 1
ATOM 731 C CA . PRO A 1 92 ? 5.645 -12.609 -1.707 1 98.88 92 PRO A CA 1
ATOM 732 C C . PRO A 1 92 ? 6.695 -12.281 -2.766 1 98.88 92 PRO A C 1
ATOM 734 O O . PRO A 1 92 ? 6.594 -12.75 -3.902 1 98.88 92 PRO A O 1
ATOM 737 N N . ARG A 1 93 ? 7.641 -11.5 -2.387 1 98.88 93 ARG A N 1
ATOM 738 C CA . ARG A 1 93 ? 8.734 -11.125 -3.275 1 98.88 93 ARG A CA 1
ATOM 739 C C . ARG A 1 93 ? 10.086 -11.492 -2.664 1 98.88 93 ARG A C 1
ATOM 741 O O . ARG A 1 93 ? 10.391 -11.086 -1.541 1 98.88 93 ARG A O 1
ATOM 748 N N . ASN A 1 94 ? 10.891 -12.227 -3.439 1 98.88 94 ASN A N 1
ATOM 749 C CA . ASN A 1 94 ? 12.219 -12.633 -2.998 1 98.88 94 ASN A CA 1
ATOM 750 C C . ASN A 1 94 ? 13.312 -11.828 -3.691 1 98.88 94 ASN A C 1
ATOM 752 O O . ASN A 1 94 ? 14.375 -11.602 -3.117 1 98.88 94 ASN A O 1
ATOM 756 N N . ILE A 1 95 ? 13.078 -11.539 -4.91 1 98.69 95 ILE A N 1
ATOM 757 C CA . ILE A 1 95 ? 13.961 -10.758 -5.766 1 98.69 95 ILE A CA 1
ATOM 758 C C . ILE A 1 95 ? 13.172 -9.641 -6.438 1 98.69 95 ILE A C 1
ATOM 760 O O . ILE A 1 95 ? 12.047 -9.852 -6.898 1 98.69 95 ILE A O 1
ATOM 764 N N . ALA A 1 96 ? 13.734 -8.469 -6.457 1 98.56 96 ALA A N 1
ATOM 765 C CA . ALA A 1 96 ? 13.031 -7.32 -7.004 1 98.56 96 ALA A CA 1
ATOM 766 C C . ALA A 1 96 ? 12.766 -7.496 -8.5 1 98.56 96 ALA A C 1
ATOM 768 O O . ALA A 1 96 ? 13.703 -7.664 -9.281 1 98.56 96 ALA A O 1
ATOM 769 N N . ALA A 1 97 ? 11.562 -7.438 -8.844 1 97.75 97 ALA A N 1
ATOM 770 C CA . ALA A 1 97 ? 11.109 -7.5 -10.234 1 97.75 97 ALA A CA 1
ATOM 771 C C . ALA A 1 97 ? 9.703 -6.93 -10.383 1 97.75 97 ALA A C 1
ATOM 773 O O . ALA A 1 97 ? 8.945 -6.875 -9.406 1 97.75 97 ALA A O 1
ATOM 774 N N . GLY A 1 98 ? 9.398 -6.453 -11.57 1 95.12 98 GLY A N 1
ATOM 775 C CA . GLY A 1 98 ? 8.039 -6.027 -11.844 1 95.12 98 GLY A CA 1
ATOM 776 C C . GLY A 1 98 ? 7.68 -4.711 -11.188 1 95.12 98 GLY A C 1
ATOM 777 O O . GLY A 1 98 ? 8.422 -3.734 -11.297 1 95.12 98 GLY A O 1
ATOM 778 N N . SER A 1 99 ? 6.523 -4.664 -10.539 1 95.25 99 SER A N 1
ATOM 779 C CA . SER A 1 99 ? 5.926 -3.41 -10.086 1 95.25 99 SER A CA 1
ATOM 780 C C . SER A 1 99 ? 6.785 -2.742 -9.016 1 95.25 99 SER A C 1
ATOM 782 O O . SER A 1 99 ? 6.852 -1.514 -8.945 1 95.25 99 SER A O 1
ATOM 784 N N . ILE A 1 100 ? 7.426 -3.535 -8.219 1 97.88 100 ILE A N 1
ATOM 785 C CA . ILE A 1 100 ? 8.188 -2.945 -7.125 1 97.88 100 ILE A CA 1
ATOM 786 C C . ILE A 1 100 ? 9.336 -2.107 -7.684 1 97.88 100 ILE A C 1
ATOM 788 O O . ILE A 1 100 ? 9.711 -1.089 -7.102 1 97.88 100 ILE A O 1
ATOM 792 N N . THR A 1 101 ? 9.906 -2.504 -8.852 1 97.56 101 THR A N 1
ATOM 793 C CA . THR A 1 101 ? 11.023 -1.78 -9.445 1 97.56 101 THR A CA 1
ATOM 794 C C . THR A 1 101 ? 10.523 -0.55 -10.203 1 97.56 101 THR A C 1
ATOM 796 O O . THR A 1 101 ? 11.312 0.346 -10.523 1 97.56 101 THR A O 1
ATOM 799 N N . ARG A 1 102 ? 9.266 -0.514 -10.492 1 96.12 102 ARG A N 1
ATOM 800 C CA . ARG A 1 102 ? 8.664 0.636 -11.164 1 96.12 102 ARG A CA 1
ATOM 801 C C . ARG A 1 102 ? 8.18 1.666 -10.148 1 96.12 102 ARG A C 1
ATOM 803 O O . ARG A 1 102 ? 8.281 2.871 -10.383 1 96.12 102 ARG A O 1
ATOM 810 N N . LYS A 1 103 ? 7.691 1.187 -8.992 1 97.31 103 LYS A N 1
ATOM 811 C CA . LYS A 1 103 ? 7.012 2.043 -8.023 1 97.31 103 LYS A CA 1
ATOM 812 C C . LYS A 1 103 ? 7.996 2.607 -7.004 1 97.31 103 LYS A C 1
ATOM 814 O O . LYS A 1 103 ? 7.711 3.607 -6.344 1 97.31 103 LYS A O 1
ATOM 819 N N . TYR A 1 104 ? 9.141 1.999 -6.844 1 98.38 104 TYR A N 1
ATOM 820 C CA . TYR A 1 104 ? 10.133 2.389 -5.848 1 98.38 104 TYR A CA 1
ATOM 821 C C . TYR A 1 104 ? 11.539 2.375 -6.441 1 98.38 104 TYR A C 1
ATOM 823 O O . TYR A 1 104 ? 11.766 1.781 -7.5 1 98.38 104 TYR A O 1
ATOM 831 N N . PRO A 1 105 ? 12.508 3.115 -5.824 1 98 105 PRO A N 1
ATOM 832 C CA . PRO A 1 105 ? 13.891 3.082 -6.293 1 98 105 PRO A CA 1
ATOM 833 C C . PRO A 1 105 ? 14.617 1.796 -5.898 1 98 105 PRO A C 1
ATOM 835 O O . PRO A 1 105 ? 15.648 1.848 -5.227 1 98 105 PRO A O 1
ATOM 838 N N . VAL A 1 106 ? 14.133 0.667 -6.367 1 97.94 106 VAL A N 1
ATOM 839 C CA . VAL A 1 106 ? 14.711 -0.657 -6.16 1 97.94 106 VAL A CA 1
ATOM 840 C C . VAL A 1 106 ? 15.133 -1.256 -7.5 1 97.94 106 VAL A C 1
ATOM 842 O O . VAL A 1 106 ? 14.32 -1.35 -8.422 1 97.94 106 VAL A O 1
ATOM 845 N N . GLU A 1 107 ? 16.359 -1.61 -7.594 1 97.69 107 GLU A N 1
ATOM 846 C CA . GLU A 1 107 ? 16.891 -2.127 -8.852 1 97.69 107 GLU A CA 1
ATOM 847 C C . GLU A 1 107 ? 16.422 -3.557 -9.102 1 97.69 107 GLU A C 1
ATOM 849 O O . GLU A 1 107 ? 16.406 -4.383 -8.188 1 97.69 107 GLU A O 1
ATOM 854 N N . GLU A 1 108 ? 16 -3.857 -10.312 1 97.19 108 GLU A N 1
ATOM 855 C CA . GLU A 1 108 ? 15.656 -5.227 -10.68 1 97.19 108 GLU A CA 1
ATOM 856 C C . GLU A 1 108 ? 16.797 -6.188 -10.383 1 97.19 108 GLU A C 1
ATOM 858 O O . GLU A 1 108 ? 17.969 -5.871 -10.641 1 97.19 108 GLU A O 1
ATOM 863 N N . GLY A 1 109 ? 16.469 -7.324 -9.82 1 97.31 109 GLY A N 1
ATOM 864 C CA . GLY A 1 109 ? 17.484 -8.32 -9.539 1 97.31 109 GLY A CA 1
ATOM 865 C C . GLY A 1 109 ? 18.016 -8.242 -8.117 1 97.31 109 GLY A C 1
ATOM 866 O O . GLY A 1 109 ? 18.734 -9.133 -7.664 1 97.31 109 GLY A O 1
ATOM 867 N N . THR A 1 110 ? 17.672 -7.148 -7.379 1 98.25 110 THR A N 1
ATOM 868 C CA . THR A 1 110 ? 18.062 -7.051 -5.98 1 98.25 110 THR A CA 1
ATOM 869 C C . THR A 1 110 ? 17.484 -8.203 -5.172 1 98.25 110 THR A C 1
ATOM 871 O O . THR A 1 110 ? 16.266 -8.391 -5.145 1 98.25 110 THR A O 1
ATOM 874 N N . VAL A 1 111 ? 18.297 -8.984 -4.508 1 98.19 111 VAL A N 1
ATOM 875 C CA . VAL A 1 111 ? 17.844 -10.086 -3.662 1 98.19 111 VAL A CA 1
ATOM 876 C C . VAL A 1 111 ? 17.516 -9.562 -2.266 1 98.19 111 VAL A C 1
ATOM 878 O O . VAL A 1 111 ? 18.375 -8.969 -1.603 1 98.19 111 VAL A O 1
ATOM 881 N N . PHE A 1 112 ? 16.359 -9.789 -1.824 1 98.5 112 PHE A N 1
ATOM 882 C CA . PHE A 1 112 ? 15.961 -9.32 -0.502 1 98.5 112 PHE A CA 1
ATOM 883 C C . PHE A 1 112 ? 16.438 -10.281 0.58 1 98.5 112 PHE A C 1
ATOM 885 O O . PHE A 1 112 ? 16.375 -11.5 0.408 1 98.5 112 PHE A O 1
ATOM 892 N N . LYS A 1 113 ? 16.922 -9.719 1.674 1 96.88 113 LYS A N 1
ATOM 893 C CA . LYS A 1 113 ? 17.359 -10.531 2.805 1 96.88 113 LYS A CA 1
ATOM 894 C C . LYS A 1 113 ? 16.188 -11.305 3.404 1 96.88 113 LYS A C 1
ATOM 896 O O . LYS A 1 113 ? 16.328 -12.469 3.801 1 96.88 113 LYS A O 1
ATOM 901 N N . GLU A 1 114 ? 15.086 -10.68 3.518 1 97.31 114 GLU A N 1
ATOM 902 C CA . GLU A 1 114 ? 13.805 -11.266 3.896 1 97.31 114 GLU A CA 1
ATOM 903 C C . GLU A 1 114 ? 12.734 -10.977 2.848 1 97.31 114 GLU A C 1
ATOM 905 O O . GLU A 1 114 ? 12.766 -9.93 2.193 1 97.31 114 GLU A O 1
ATOM 910 N N . PRO A 1 115 ? 11.859 -11.914 2.686 1 98.56 115 PRO A N 1
ATOM 911 C CA . PRO A 1 115 ? 10.82 -11.664 1.681 1 98.56 115 PRO A CA 1
ATOM 912 C C . PRO A 1 115 ? 10.023 -10.391 1.966 1 98.56 115 PRO A C 1
ATOM 914 O O . PRO A 1 115 ? 9.734 -10.086 3.127 1 98.56 115 PRO A O 1
ATOM 917 N N . VAL A 1 116 ? 9.727 -9.688 0.935 1 98.81 116 VAL A N 1
ATOM 918 C CA . VAL A 1 116 ? 8.789 -8.562 0.992 1 98.81 116 VAL A CA 1
ATOM 919 C C . VAL A 1 116 ? 7.379 -9.055 0.665 1 98.81 116 VAL A C 1
ATOM 921 O O . VAL A 1 116 ? 7.148 -9.641 -0.394 1 98.81 116 VAL A O 1
ATOM 924 N N . LEU A 1 117 ? 6.48 -8.867 1.552 1 98.88 117 LEU A N 1
ATOM 925 C CA . LEU A 1 117 ? 5.109 -9.32 1.339 1 98.88 117 LEU A CA 1
ATOM 926 C C . LEU A 1 117 ? 4.184 -8.148 1.042 1 98.88 117 LEU A C 1
ATOM 928 O O . LEU A 1 117 ? 4.059 -7.23 1.856 1 98.88 117 LEU A O 1
ATOM 932 N N . VAL A 1 118 ? 3.557 -8.227 -0.093 1 98.81 118 VAL A N 1
ATOM 933 C CA . VAL A 1 118 ? 2.662 -7.164 -0.529 1 98.81 118 VAL A CA 1
ATOM 934 C C . VAL A 1 118 ? 1.25 -7.715 -0.715 1 98.81 118 VAL A C 1
ATOM 936 O O . VAL A 1 118 ? 1.072 -8.812 -1.253 1 98.81 118 VAL A O 1
ATOM 939 N N . PHE A 1 119 ? 0.236 -6.941 -0.294 1 98.81 119 PHE A N 1
ATOM 940 C CA . PHE A 1 119 ? -1.171 -7.242 -0.532 1 98.81 119 PHE A CA 1
ATOM 941 C C . PHE A 1 119 ? -1.784 -6.238 -1.5 1 98.81 119 PHE A C 1
ATOM 943 O O . PHE A 1 119 ? -1.646 -5.027 -1.316 1 98.81 119 PHE A O 1
ATOM 950 N N . ASP A 1 120 ? -2.369 -6.719 -2.514 1 98.44 120 ASP A N 1
ATOM 951 C CA . ASP A 1 120 ? -3.15 -5.875 -3.412 1 98.44 120 ASP A CA 1
ATOM 952 C C . ASP A 1 120 ? -4.641 -6.195 -3.312 1 98.44 120 ASP A C 1
ATOM 954 O O . ASP A 1 120 ? -5.016 -7.348 -3.08 1 98.44 120 ASP A O 1
ATOM 958 N N . TYR A 1 121 ? -5.48 -5.172 -3.455 1 98.69 121 TYR A N 1
ATOM 959 C CA . TYR A 1 121 ? -6.926 -5.344 -3.572 1 98.69 121 TYR A CA 1
ATOM 960 C C . TYR A 1 121 ? -7.297 -5.922 -4.934 1 98.69 121 TYR A C 1
ATOM 962 O O . TYR A 1 121 ? -7.023 -5.309 -5.969 1 98.69 121 TYR A O 1
ATOM 970 N N . LYS A 1 122 ? -7.852 -7.09 -4.906 1 96.88 122 LYS A N 1
ATOM 971 C CA . LYS A 1 122 ? -8.258 -7.715 -6.164 1 96.88 122 LYS A CA 1
ATOM 972 C C . LYS A 1 122 ? -9.477 -7.016 -6.754 1 96.88 122 LYS A C 1
ATOM 974 O O . LYS A 1 122 ? -10.617 -7.312 -6.371 1 96.88 122 LYS A O 1
ATOM 979 N N . SER A 1 123 ? -9.219 -6.109 -7.684 1 95.5 123 SER A N 1
ATOM 980 C CA . SER A 1 123 ? -10.297 -5.363 -8.328 1 95.5 123 SER A CA 1
ATOM 981 C C . SER A 1 123 ? -9.844 -4.809 -9.68 1 95.5 123 SER A C 1
ATOM 983 O O . SER A 1 123 ? -9.078 -3.846 -9.734 1 95.5 123 SER A O 1
ATOM 985 N N . ASP A 1 124 ? -10.375 -5.41 -10.727 1 90.81 124 ASP A N 1
ATOM 986 C CA . ASP A 1 124 ? -10.07 -4.887 -12.055 1 90.81 124 ASP A CA 1
ATOM 987 C C . ASP A 1 124 ? -10.516 -3.434 -12.188 1 90.81 124 ASP A C 1
ATOM 989 O O . ASP A 1 124 ? -9.812 -2.611 -12.773 1 90.81 124 ASP A O 1
ATOM 993 N N . GLU A 1 125 ? -11.664 -3.174 -11.609 1 92.75 125 GLU A N 1
ATOM 994 C CA . GLU A 1 125 ? -12.258 -1.841 -11.672 1 92.75 125 GLU A CA 1
ATOM 995 C C . GLU A 1 125 ? -11.328 -0.792 -11.078 1 92.75 125 GLU A C 1
ATOM 997 O O . GLU A 1 125 ? -11.188 0.303 -11.625 1 92.75 125 GLU A O 1
ATOM 1002 N N . PHE A 1 126 ? -10.633 -1.106 -10.055 1 95.75 126 PHE A N 1
ATOM 1003 C CA . PHE A 1 126 ? -9.828 -0.124 -9.344 1 95.75 126 PHE A CA 1
ATOM 1004 C C . PHE A 1 126 ? -8.344 -0.309 -9.656 1 95.75 126 PHE A C 1
ATOM 1006 O O . PHE A 1 126 ? -7.5 0.423 -9.148 1 95.75 126 PHE A O 1
ATOM 1013 N N . GLY A 1 127 ? -8.062 -1.296 -10.422 1 94 127 GLY A N 1
ATOM 1014 C CA . GLY A 1 127 ? -6.703 -1.48 -10.891 1 94 127 GLY A CA 1
ATOM 1015 C C . GLY A 1 127 ? -5.801 -2.152 -9.875 1 94 127 GLY A C 1
ATOM 1016 O O . GLY A 1 127 ? -4.617 -1.821 -9.766 1 94 127 GLY A O 1
ATOM 1017 N N . ASP A 1 128 ? -6.344 -2.943 -8.969 1 96.44 128 ASP A N 1
ATOM 1018 C CA . ASP A 1 128 ? -5.641 -3.787 -8.008 1 96.44 128 ASP A CA 1
ATOM 1019 C C . ASP A 1 128 ? -4.66 -2.969 -7.172 1 96.44 128 ASP A C 1
ATOM 1021 O O . ASP A 1 128 ? -3.482 -3.318 -7.07 1 96.44 128 ASP A O 1
ATOM 1025 N N . PRO A 1 129 ? -5.094 -1.942 -6.531 1 97.69 129 PRO A N 1
ATOM 1026 C CA . PRO A 1 129 ? -4.18 -1.135 -5.719 1 97.69 129 PRO A CA 1
ATOM 1027 C C . PRO A 1 129 ? -3.664 -1.881 -4.492 1 97.69 129 PRO A C 1
ATOM 1029 O O . PRO A 1 129 ? -4.332 -2.787 -3.988 1 97.69 129 PRO A O 1
ATOM 1032 N N . MET A 1 130 ? -2.471 -1.539 -4.039 1 98.25 130 MET A N 1
ATOM 1033 C CA . MET A 1 130 ? -1.96 -2.08 -2.783 1 98.25 130 MET A CA 1
ATOM 1034 C C . MET A 1 130 ? -2.912 -1.771 -1.632 1 98.25 130 MET A C 1
ATOM 1036 O O . MET A 1 130 ? -3.52 -0.7 -1.592 1 98.25 130 MET A O 1
ATOM 1040 N N . ILE A 1 131 ? -3.072 -2.693 -0.733 1 98.56 131 ILE A N 1
ATOM 1041 C CA . ILE A 1 131 ? -3.826 -2.439 0.489 1 98.56 131 ILE A CA 1
ATOM 1042 C C . ILE A 1 131 ? -2.996 -2.848 1.703 1 98.56 131 ILE A C 1
ATOM 1044 O O . ILE A 1 131 ? -2.084 -3.672 1.592 1 98.56 131 ILE A O 1
ATOM 1048 N N . ASN A 1 132 ? -3.188 -2.182 2.785 1 98.44 132 ASN A N 1
ATOM 1049 C CA . ASN A 1 132 ? -2.654 -2.641 4.062 1 98.44 132 ASN A CA 1
ATOM 1050 C C . ASN A 1 132 ? -3.74 -3.266 4.934 1 98.44 132 ASN A C 1
ATOM 1052 O O . ASN A 1 132 ? -4.883 -3.416 4.496 1 98.44 132 ASN A O 1
ATOM 1056 N N . ASP A 1 133 ? -3.369 -3.678 6.129 1 98.38 133 ASP A N 1
ATOM 1057 C CA . ASP A 1 133 ? -4.293 -4.402 7 1 98.38 133 ASP A CA 1
ATOM 1058 C C . ASP A 1 133 ? -5.516 -3.549 7.328 1 98.38 133 ASP A C 1
ATOM 1060 O O . ASP A 1 133 ? -6.648 -4.031 7.273 1 98.38 133 ASP A O 1
ATOM 1064 N N . ASP A 1 134 ? -5.332 -2.305 7.633 1 98.69 134 ASP A N 1
ATOM 1065 C CA . ASP A 1 134 ? -6.418 -1.417 8.039 1 98.69 134 ASP A CA 1
ATOM 1066 C C . ASP A 1 134 ? -7.445 -1.258 6.918 1 98.69 134 ASP A C 1
ATOM 1068 O O . ASP A 1 134 ? -8.648 -1.311 7.164 1 98.69 134 ASP A O 1
ATOM 1072 N N . ILE A 1 135 ? -6.992 -1.083 5.73 1 98.75 135 ILE A N 1
ATOM 1073 C CA . ILE A 1 135 ? -7.883 -0.907 4.59 1 98.75 135 ILE A CA 1
ATOM 1074 C C . ILE A 1 135 ? -8.68 -2.188 4.355 1 98.75 135 ILE A C 1
ATOM 1076 O O . ILE A 1 135 ? -9.891 -2.135 4.113 1 98.75 135 ILE A O 1
ATOM 1080 N N . ALA A 1 136 ? -7.945 -3.328 4.414 1 98.62 136 ALA A N 1
ATOM 1081 C CA . ALA A 1 136 ? -8.625 -4.605 4.227 1 98.62 136 ALA A CA 1
ATOM 1082 C C . ALA A 1 136 ? -9.758 -4.777 5.234 1 98.62 136 ALA A C 1
ATOM 1084 O O . ALA A 1 136 ? -10.852 -5.238 4.883 1 98.62 136 ALA A O 1
ATOM 1085 N N . VAL A 1 137 ? -9.531 -4.34 6.473 1 98.44 137 VAL A N 1
ATOM 1086 C CA . VAL A 1 137 ? -10.5 -4.52 7.551 1 98.44 137 VAL A CA 1
ATOM 1087 C C . VAL A 1 137 ? -11.68 -3.572 7.355 1 98.44 137 VAL A C 1
ATOM 1089 O O . VAL A 1 137 ? -12.836 -3.988 7.434 1 98.44 137 VAL A O 1
ATOM 1092 N N . VAL A 1 138 ? -11.445 -2.342 6.996 1 97.62 138 VAL A N 1
ATOM 1093 C CA . VAL A 1 138 ? -12.531 -1.364 6.922 1 97.62 138 VAL A CA 1
ATOM 1094 C C . VAL A 1 138 ? -13.391 -1.641 5.695 1 97.62 138 VAL A C 1
ATOM 1096 O O . VAL A 1 138 ? -14.578 -1.299 5.668 1 97.62 138 VAL A O 1
ATOM 1099 N N . MET A 1 139 ? -12.828 -2.271 4.723 1 97.81 139 MET A N 1
ATOM 1100 C CA . MET A 1 139 ? -13.57 -2.617 3.514 1 97.81 139 MET A CA 1
ATOM 1101 C C . MET A 1 139 ? -14.359 -3.908 3.713 1 97.81 139 MET A C 1
ATOM 1103 O O . MET A 1 139 ? -15.125 -4.312 2.838 1 97.81 139 MET A O 1
ATOM 1107 N N . GLY A 1 140 ? -14.07 -4.598 4.824 1 97.5 140 GLY A N 1
ATOM 1108 C CA . GLY A 1 140 ? -14.781 -5.832 5.133 1 97.5 140 GLY A CA 1
ATOM 1109 C C . GLY A 1 140 ? -14.266 -7.023 4.348 1 97.5 140 GLY A C 1
ATOM 1110 O O . GLY A 1 140 ? -14.961 -8.031 4.203 1 97.5 140 GLY A O 1
ATOM 1111 N N . ILE A 1 141 ? -13.047 -6.961 3.84 1 98.31 141 ILE A N 1
ATOM 1112 C CA . ILE A 1 141 ? -12.469 -8.008 2.998 1 98.31 141 ILE A CA 1
ATOM 1113 C C . ILE A 1 141 ? -12.016 -9.18 3.867 1 98.31 141 ILE A C 1
ATOM 1115 O O . ILE A 1 141 ? -12.18 -10.336 3.484 1 98.31 141 ILE A O 1
ATOM 1119 N N . ALA A 1 142 ? -11.445 -8.859 5.012 1 98.44 142 ALA A N 1
ATOM 1120 C CA . ALA A 1 142 ? -10.906 -9.859 5.926 1 98.44 142 ALA A CA 1
ATOM 1121 C C . ALA A 1 142 ? -10.797 -9.305 7.344 1 98.44 142 ALA A C 1
ATOM 1123 O O . ALA A 1 142 ? -10.656 -8.094 7.531 1 98.44 142 ALA A O 1
ATOM 1124 N N . THR A 1 143 ? -10.891 -10.141 8.312 1 98.19 143 THR A N 1
ATOM 1125 C CA . THR A 1 143 ? -10.602 -9.758 9.695 1 98.19 143 THR A CA 1
ATOM 1126 C C . THR A 1 143 ? -9.102 -9.703 9.938 1 98.19 143 THR A C 1
ATOM 1128 O O . THR A 1 143 ? -8.312 -10.203 9.133 1 98.19 143 THR A O 1
ATOM 1131 N N . ARG A 1 144 ? -8.695 -9.055 11.008 1 98.19 144 ARG A N 1
ATOM 1132 C CA . ARG A 1 144 ? -7.277 -9 11.359 1 98.19 144 ARG A CA 1
ATOM 1133 C C . ARG A 1 144 ? -6.707 -10.406 11.547 1 98.19 144 ARG A C 1
ATOM 1135 O O . ARG A 1 144 ? -5.57 -10.672 11.148 1 98.19 144 ARG A O 1
ATOM 1142 N N . GLU A 1 145 ? -7.469 -11.289 12.164 1 98.31 145 GLU A N 1
ATOM 1143 C CA . GLU A 1 145 ? -7.047 -12.672 12.375 1 98.31 145 GLU A CA 1
ATOM 1144 C C . GLU A 1 145 ? -6.828 -13.391 11.039 1 98.31 145 GLU A C 1
ATOM 1146 O O . GLU A 1 145 ? -5.855 -14.125 10.883 1 98.31 145 GLU A O 1
ATOM 1151 N N . GLU A 1 146 ? -7.742 -13.195 10.141 1 98.69 146 GLU A N 1
ATOM 1152 C CA . GLU A 1 146 ? -7.605 -13.797 8.812 1 98.69 146 GLU A CA 1
ATOM 1153 C C . GLU A 1 146 ? -6.363 -13.281 8.102 1 98.69 146 GLU A C 1
ATOM 1155 O O . GLU A 1 146 ? -5.645 -14.055 7.457 1 98.69 146 GLU A O 1
ATOM 1160 N N . ILE A 1 147 ? -6.137 -11.961 8.188 1 98.81 147 ILE A N 1
ATOM 1161 C CA . ILE A 1 147 ? -4.984 -11.336 7.539 1 98.81 147 ILE A CA 1
ATOM 1162 C C . ILE A 1 147 ? -3.697 -11.922 8.109 1 98.81 147 ILE A C 1
ATOM 1164 O O . ILE A 1 147 ? -2.771 -12.25 7.367 1 98.81 147 ILE A O 1
ATOM 1168 N N . ASP A 1 148 ? -3.641 -12.055 9.414 1 98.69 148 ASP A N 1
ATOM 1169 C CA . ASP A 1 148 ? -2.473 -12.648 10.07 1 98.69 148 ASP A CA 1
ATOM 1170 C C . ASP A 1 148 ? -2.242 -14.078 9.594 1 98.69 148 ASP A C 1
ATOM 1172 O O . ASP A 1 148 ? -1.104 -14.484 9.352 1 98.69 148 ASP A O 1
ATOM 1176 N N . PHE A 1 149 ? -3.303 -14.867 9.492 1 98.69 149 PHE A N 1
ATOM 1177 C CA . PHE A 1 149 ? -3.217 -16.234 9.016 1 98.69 149 PHE A CA 1
ATOM 1178 C C . PHE A 1 149 ? -2.693 -16.281 7.586 1 98.69 149 PHE A C 1
ATOM 1180 O O . PHE A 1 149 ? -1.791 -17.062 7.273 1 98.69 149 PHE A O 1
ATOM 1187 N N . ILE A 1 150 ? -3.24 -15.422 6.758 1 98.81 150 ILE A N 1
ATOM 1188 C CA . ILE A 1 150 ? -2.854 -15.367 5.352 1 98.81 150 ILE A CA 1
ATOM 1189 C C . ILE A 1 150 ? -1.374 -15 5.234 1 98.81 150 ILE A C 1
ATOM 1191 O O . ILE A 1 150 ? -0.639 -15.609 4.453 1 98.81 150 ILE A O 1
ATOM 1195 N N . ARG A 1 151 ? -0.996 -14.008 6.004 1 98.69 151 ARG A N 1
ATOM 1196 C CA . ARG A 1 151 ? 0.404 -13.594 6.027 1 98.69 151 ARG A CA 1
ATOM 1197 C C . ARG A 1 151 ? 1.316 -14.758 6.383 1 98.69 151 ARG A C 1
ATOM 1199 O O . ARG A 1 151 ? 2.295 -15.031 5.684 1 98.69 151 ARG A O 1
ATOM 1206 N N . SER A 1 152 ? 0.986 -15.438 7.438 1 98.69 152 SER A N 1
ATOM 1207 C CA . SER A 1 152 ? 1.784 -16.578 7.891 1 98.69 152 SER A CA 1
ATOM 1208 C C . SER A 1 152 ? 1.822 -17.688 6.844 1 98.69 152 SER A C 1
ATOM 1210 O O . SER A 1 152 ? 2.879 -18.266 6.586 1 98.69 152 SER A O 1
ATOM 1212 N N . MET A 1 153 ? 0.713 -18 6.242 1 98.75 153 MET A N 1
ATOM 1213 C CA . MET A 1 153 ? 0.623 -19.047 5.23 1 98.75 153 MET A CA 1
ATOM 1214 C C . MET A 1 153 ? 1.427 -18.672 3.99 1 98.75 153 MET A C 1
ATOM 1216 O O . MET A 1 153 ? 2.115 -19.516 3.416 1 98.75 153 MET A O 1
ATOM 1220 N N . ALA A 1 154 ? 1.296 -17.406 3.604 1 98.88 154 ALA A N 1
ATOM 1221 C CA . ALA A 1 154 ? 2.018 -16.938 2.422 1 98.88 154 ALA A CA 1
ATOM 1222 C C . ALA A 1 154 ? 3.525 -17.094 2.604 1 98.88 154 ALA A C 1
ATOM 1224 O O . ALA A 1 154 ? 4.227 -17.516 1.682 1 98.88 154 ALA A O 1
ATOM 1225 N N . LEU A 1 155 ? 4.008 -16.766 3.748 1 98.81 155 LEU A N 1
ATOM 1226 C CA . LEU A 1 155 ? 5.438 -16.859 4.02 1 98.81 155 LEU A CA 1
ATOM 1227 C C . LEU A 1 155 ? 5.887 -18.312 4.082 1 98.81 155 LEU A C 1
ATOM 1229 O O . LEU A 1 155 ? 6.98 -18.656 3.619 1 98.81 155 LEU A O 1
ATOM 1233 N N . LYS A 1 156 ? 5.043 -19.141 4.672 1 98.81 156 LYS A N 1
ATOM 1234 C CA . LYS A 1 156 ? 5.332 -20.578 4.688 1 98.81 156 LYS A CA 1
ATOM 1235 C C . LYS A 1 156 ? 5.395 -21.141 3.27 1 98.81 156 LYS A C 1
ATOM 1237 O O . LYS A 1 156 ? 6.336 -21.859 2.92 1 98.81 156 LYS A O 1
ATOM 1242 N N . ILE A 1 157 ? 4.43 -20.812 2.482 1 98.94 157 ILE A N 1
ATOM 1243 C CA . ILE A 1 157 ? 4.379 -21.266 1.097 1 98.94 157 ILE A CA 1
ATOM 1244 C C . ILE A 1 157 ? 5.602 -20.766 0.341 1 98.94 157 ILE A C 1
ATOM 1246 O O . ILE A 1 157 ? 6.207 -21.5 -0.444 1 98.94 157 ILE A O 1
ATOM 1250 N N . ASN A 1 158 ? 5.93 -19.531 0.57 1 98.94 158 ASN A N 1
ATOM 1251 C CA . ASN A 1 158 ? 7.109 -18.938 -0.066 1 98.94 158 ASN A CA 1
ATOM 1252 C C . ASN A 1 158 ? 8.367 -19.766 0.228 1 98.94 158 ASN A C 1
ATOM 1254 O O . ASN A 1 158 ? 9.156 -20.031 -0.675 1 98.94 158 ASN A O 1
ATOM 1258 N N . ALA A 1 159 ? 8.57 -20.094 1.479 1 98.75 159 ALA A N 1
ATOM 1259 C CA . ALA A 1 159 ? 9.742 -20.859 1.866 1 98.75 159 ALA A CA 1
ATOM 1260 C C . ALA A 1 159 ? 9.766 -22.219 1.167 1 98.75 159 ALA A C 1
ATOM 1262 O O . ALA A 1 159 ? 10.797 -22.641 0.635 1 98.75 159 ALA A O 1
ATOM 1263 N N . ILE A 1 160 ? 8.656 -22.906 1.104 1 98.75 160 ILE A N 1
ATOM 1264 C CA . ILE A 1 160 ? 8.531 -24.219 0.496 1 98.75 160 ILE A CA 1
ATOM 1265 C C . ILE A 1 160 ? 8.805 -24.125 -1.005 1 98.75 160 ILE A C 1
ATOM 1267 O O . ILE A 1 160 ? 9.609 -24.875 -1.548 1 98.75 160 ILE A O 1
ATOM 1271 N N . LEU A 1 161 ? 8.125 -23.172 -1.673 1 98.69 161 LEU A N 1
ATOM 1272 C CA . LEU A 1 161 ? 8.219 -23.031 -3.121 1 98.69 161 LEU A CA 1
ATOM 1273 C C . LEU A 1 161 ? 9.625 -22.609 -3.539 1 98.69 161 LEU A C 1
ATOM 1275 O O . LEU A 1 161 ? 10.141 -23.094 -4.551 1 98.69 161 LEU A O 1
ATOM 1279 N N . LYS A 1 162 ? 10.156 -21.672 -2.779 1 98.25 162 LYS A N 1
ATOM 1280 C CA . LYS A 1 162 ? 11.516 -21.234 -3.092 1 98.25 162 LYS A CA 1
ATOM 1281 C C . LYS A 1 162 ? 12.492 -22.406 -3.096 1 98.25 162 LYS A C 1
ATOM 1283 O O . LYS A 1 162 ? 13.273 -22.562 -4.035 1 98.25 162 LYS A O 1
ATOM 1288 N N . SER A 1 163 ? 12.438 -23.203 -2.088 1 97.88 163 SER A N 1
ATOM 1289 C CA . SER A 1 163 ? 13.312 -24.375 -1.974 1 97.88 163 SER A CA 1
ATOM 1290 C C . SER A 1 163 ? 13.047 -25.375 -3.092 1 97.88 163 SER A C 1
ATOM 1292 O O . SER A 1 163 ? 13.977 -25.859 -3.732 1 97.88 163 SER A O 1
ATOM 1294 N N . TYR A 1 164 ? 11.82 -25.703 -3.33 1 98 164 TYR A N 1
ATOM 1295 C CA . TYR A 1 164 ? 11.414 -26.656 -4.355 1 98 164 TYR A CA 1
ATOM 1296 C C . TYR A 1 164 ? 11.883 -26.203 -5.734 1 98 164 TYR A C 1
ATOM 1298 O O . TYR A 1 164 ? 12.453 -27 -6.492 1 98 164 TYR A O 1
ATOM 1306 N N . LEU A 1 165 ? 11.664 -24.953 -6.078 1 97.81 165 LEU A N 1
ATOM 1307 C CA . LEU A 1 165 ? 11.992 -24.422 -7.395 1 97.81 165 LEU A CA 1
ATOM 1308 C C . LEU A 1 165 ? 13.5 -24.344 -7.586 1 97.81 165 LEU A C 1
ATOM 1310 O O . LEU A 1 165 ? 14.008 -24.625 -8.672 1 97.81 165 LEU A O 1
ATOM 1314 N N . GLU A 1 166 ? 14.141 -23.938 -6.516 1 97.19 166 GLU A N 1
ATOM 1315 C CA . GLU A 1 166 ? 15.602 -23.906 -6.594 1 97.19 166 GLU A CA 1
ATOM 1316 C C . GLU A 1 166 ? 16.172 -25.281 -6.93 1 97.19 166 GLU A C 1
ATOM 1318 O O . GLU A 1 166 ? 17.078 -25.406 -7.746 1 97.19 166 GLU A O 1
ATOM 1323 N N . SER A 1 167 ? 15.648 -26.297 -6.359 1 97.56 167 SER A N 1
ATOM 1324 C CA . SER A 1 167 ? 16.094 -27.672 -6.598 1 97.56 167 SER A CA 1
ATOM 1325 C C . SER A 1 167 ? 15.773 -28.109 -8.023 1 97.56 167 SER A C 1
ATOM 1327 O O . SER A 1 167 ? 16.359 -29.078 -8.523 1 97.56 167 SER A O 1
ATOM 1329 N N . ASN A 1 168 ? 14.883 -27.422 -8.633 1 97.5 168 ASN A N 1
ATOM 1330 C CA . ASN A 1 168 ? 14.5 -27.75 -10.008 1 97.5 168 ASN A CA 1
ATOM 1331 C C . ASN A 1 168 ? 15.062 -26.734 -11 1 97.5 168 ASN A C 1
ATOM 1333 O O . ASN A 1 168 ? 14.586 -26.641 -12.133 1 97.5 168 ASN A O 1
ATOM 1337 N N . GLY A 1 169 ? 15.945 -25.891 -10.547 1 97.44 169 GLY A N 1
ATOM 1338 C CA . GLY A 1 169 ? 16.703 -25.031 -11.43 1 97.44 169 GLY A CA 1
ATOM 1339 C C . GLY A 1 169 ? 16.047 -23.688 -11.672 1 97.44 169 GLY A C 1
ATOM 1340 O O . GLY A 1 169 ? 16.266 -23.062 -12.711 1 97.44 169 GLY A O 1
ATOM 1341 N N . PHE A 1 170 ? 15.242 -23.234 -10.734 1 98.25 170 PHE A N 1
ATOM 1342 C CA . PHE A 1 170 ? 14.562 -21.953 -10.93 1 98.25 170 PHE A CA 1
ATOM 1343 C C . PHE A 1 170 ? 14.828 -21.016 -9.758 1 98.25 170 PHE A C 1
ATOM 1345 O O . PHE A 1 170 ? 14.922 -21.469 -8.609 1 98.25 170 PHE A O 1
ATOM 1352 N N . LEU A 1 171 ? 14.961 -19.734 -10.039 1 98.25 171 LEU A N 1
ATOM 1353 C CA . LEU A 1 171 ? 14.758 -18.688 -9.039 1 98.25 171 LEU A CA 1
ATOM 1354 C C . LEU A 1 171 ? 13.305 -18.234 -9.016 1 98.25 171 LEU A C 1
ATOM 1356 O O . LEU A 1 171 ? 12.625 -18.266 -10.047 1 98.25 171 LEU A O 1
ATOM 1360 N N . LEU A 1 172 ? 12.844 -17.828 -7.879 1 98.69 172 LEU A N 1
ATOM 1361 C CA . LEU A 1 172 ? 11.477 -17.375 -7.688 1 98.69 172 LEU A CA 1
ATOM 1362 C C . LEU A 1 172 ? 11.453 -15.922 -7.227 1 98.69 172 LEU A C 1
ATOM 1364 O O . LEU A 1 172 ? 11.375 -15.648 -6.027 1 98.69 172 LEU A O 1
ATOM 1368 N N . PRO A 1 173 ? 11.508 -14.992 -8.125 1 98.69 173 PRO A N 1
ATOM 1369 C CA . PRO A 1 173 ? 11.5 -13.578 -7.75 1 98.69 173 PRO A CA 1
ATOM 1370 C C . PRO A 1 173 ? 10.258 -13.188 -6.957 1 98.69 173 PRO A C 1
ATOM 1372 O O . PRO A 1 173 ? 10.367 -12.578 -5.887 1 98.69 173 PRO A O 1
ATOM 1375 N N . ASP A 1 174 ? 9.125 -13.492 -7.445 1 98.81 174 ASP A N 1
ATOM 1376 C CA . ASP A 1 174 ? 7.867 -13.227 -6.766 1 98.81 174 ASP A CA 1
ATOM 1377 C C . ASP A 1 174 ? 6.73 -14.047 -7.375 1 98.81 174 ASP A C 1
ATOM 1379 O O . ASP A 1 174 ? 6.914 -14.719 -8.391 1 98.81 174 ASP A O 1
ATOM 1383 N N . PHE A 1 175 ? 5.652 -14.078 -6.703 1 98.75 175 PHE A N 1
ATOM 1384 C CA . PHE A 1 175 ? 4.473 -14.789 -7.195 1 98.75 175 PHE A CA 1
ATOM 1385 C C . PHE A 1 175 ? 3.215 -14.297 -6.488 1 98.75 175 PHE A C 1
ATOM 1387 O O . PHE A 1 175 ? 3.295 -13.586 -5.488 1 98.75 175 PHE A O 1
ATOM 1394 N N . LYS A 1 176 ? 2.107 -14.586 -7.008 1 98.62 176 LYS A N 1
ATOM 1395 C CA . LYS A 1 176 ? 0.82 -14.141 -6.484 1 98.62 176 LYS A CA 1
ATOM 1396 C C . LYS A 1 176 ? -0.004 -15.32 -5.977 1 98.62 176 LYS A C 1
ATOM 1398 O O . LYS A 1 176 ? -0.138 -16.344 -6.664 1 98.62 176 LYS A O 1
ATOM 1403 N N . LEU A 1 177 ? -0.474 -15.195 -4.77 1 98.88 177 LEU A N 1
ATOM 1404 C CA . LEU A 1 177 ? -1.366 -16.172 -4.156 1 98.88 177 LEU A CA 1
ATOM 1405 C C . LEU A 1 177 ? -2.756 -15.578 -3.943 1 98.88 177 LEU A C 1
ATOM 1407 O O . LEU A 1 177 ? -2.896 -14.375 -3.721 1 98.88 177 LEU A O 1
ATOM 1411 N N . GLU A 1 178 ? -3.729 -16.453 -4.008 1 98.69 178 GLU A N 1
ATOM 1412 C CA . GLU A 1 178 ? -5.086 -16.125 -3.584 1 98.69 178 GLU A CA 1
ATOM 1413 C C . GLU A 1 178 ? -5.617 -17.156 -2.59 1 98.69 178 GLU A C 1
ATOM 1415 O O . GLU A 1 178 ? -5.277 -18.344 -2.67 1 98.69 178 GLU A O 1
ATOM 1420 N N . PHE A 1 179 ? -6.422 -16.688 -1.674 1 98.94 179 PHE A N 1
ATOM 1421 C CA . PHE A 1 179 ? -7.02 -17.531 -0.655 1 98.94 179 PHE A CA 1
ATOM 1422 C C . PHE A 1 179 ? -8.539 -17.391 -0.652 1 98.94 179 PHE A C 1
ATOM 1424 O O . PHE A 1 179 ? -9.07 -16.391 -1.112 1 98.94 179 PHE A O 1
ATOM 1431 N N . GLY A 1 180 ? -9.195 -18.391 -0.208 1 98.81 180 GLY A N 1
ATOM 1432 C CA . GLY A 1 180 ? -10.641 -18.375 -0.055 1 98.81 180 GLY A CA 1
ATOM 1433 C C . GLY A 1 180 ? -11.109 -19.047 1.225 1 98.81 180 GLY A C 1
ATOM 1434 O O . GLY A 1 180 ? -10.352 -19.766 1.871 1 98.81 180 GLY A O 1
ATOM 1435 N N . ARG A 1 181 ? -12.336 -18.734 1.581 1 98.75 181 ARG A N 1
ATOM 1436 C CA . ARG A 1 181 ? -12.969 -19.328 2.754 1 98.75 181 ARG A CA 1
ATOM 1437 C C . ARG A 1 181 ? -13.836 -20.516 2.363 1 98.75 181 ARG A C 1
ATOM 1439 O O . ARG A 1 181 ? -14.602 -20.438 1.399 1 98.75 181 ARG A O 1
ATOM 1446 N N . VAL A 1 182 ? -13.742 -21.641 3.07 1 97.88 182 VAL A N 1
ATOM 1447 C CA . VAL A 1 182 ? -14.617 -22.797 2.898 1 97.88 182 VAL A CA 1
ATOM 1448 C C . VAL A 1 182 ? -14.727 -23.547 4.219 1 97.88 182 VAL A C 1
ATOM 1450 O O . VAL A 1 182 ? -13.719 -23.844 4.863 1 97.88 182 VAL A O 1
ATOM 1453 N N . ASP A 1 183 ? -15.938 -23.797 4.652 1 94.69 183 ASP A N 1
ATOM 1454 C CA . ASP A 1 183 ? -16.234 -24.531 5.879 1 94.69 183 ASP A CA 1
ATOM 1455 C C . ASP A 1 183 ? -15.508 -23.922 7.07 1 94.69 183 ASP A C 1
ATOM 1457 O O . ASP A 1 183 ? -14.867 -24.641 7.848 1 94.69 183 ASP A O 1
ATOM 1461 N N . GLY A 1 184 ? -15.398 -22.672 7.125 1 94.44 184 GLY A N 1
ATOM 1462 C CA . GLY A 1 184 ? -14.852 -21.953 8.266 1 94.44 184 GLY A CA 1
ATOM 1463 C C . GLY A 1 184 ? -13.336 -21.875 8.25 1 94.44 184 GLY A C 1
ATOM 1464 O O . GLY A 1 184 ? -12.727 -21.375 9.195 1 94.44 184 GLY A O 1
ATOM 1465 N N . GLU A 1 185 ? -12.773 -22.312 7.152 1 97.5 185 GLU A N 1
ATOM 1466 C CA . GLU A 1 185 ? -11.32 -22.328 7.066 1 97.5 185 GLU A CA 1
ATOM 1467 C C . GLU A 1 185 ? -10.836 -21.547 5.844 1 97.5 185 GLU A C 1
ATOM 1469 O O . GLU A 1 185 ? -11.57 -21.406 4.859 1 97.5 185 GLU A O 1
ATOM 1474 N N . ILE A 1 186 ? -9.664 -21.031 5.953 1 98.75 186 ILE A N 1
ATOM 1475 C CA . ILE A 1 186 ? -9.016 -20.391 4.816 1 98.75 186 ILE A CA 1
ATOM 1476 C C . ILE A 1 186 ? -8.125 -21.391 4.094 1 98.75 186 ILE A C 1
ATOM 1478 O O . ILE A 1 186 ? -7.324 -22.094 4.727 1 98.75 186 ILE A O 1
ATOM 1482 N N . VAL A 1 187 ? -8.266 -21.469 2.797 1 98.81 187 VAL A N 1
ATOM 1483 C CA . VAL A 1 187 ? -7.469 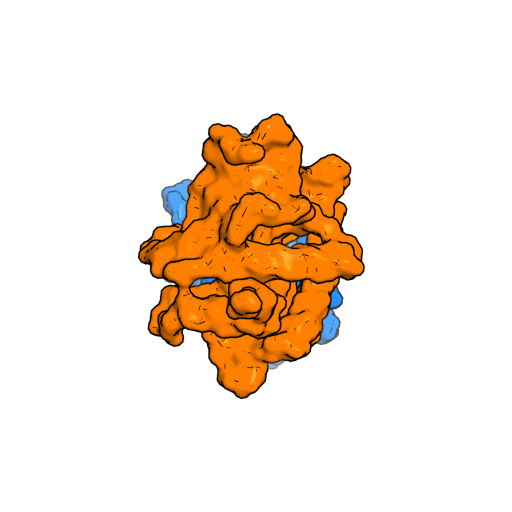-22.406 2.01 1 98.81 187 VAL A CA 1
ATOM 1484 C C . VAL A 1 187 ? -6.844 -21.672 0.821 1 98.81 187 VAL A C 1
ATOM 1486 O O . VAL A 1 187 ? -7.371 -20.656 0.364 1 98.81 187 VAL A O 1
ATOM 1489 N N . LEU A 1 188 ? -5.719 -22.203 0.385 1 98.88 188 LEU A N 1
ATOM 1490 C CA . LEU A 1 188 ? -5.105 -21.719 -0.844 1 98.88 188 LEU A CA 1
ATOM 1491 C C . LEU A 1 188 ? -5.988 -22.016 -2.051 1 98.88 188 LEU A C 1
ATOM 1493 O O . LEU A 1 188 ? -6.508 -23.141 -2.18 1 98.88 188 LEU A O 1
ATOM 1497 N N . ALA A 1 189 ? -6.227 -20.984 -2.924 1 98.69 189 ALA A N 1
ATOM 1498 C CA . ALA A 1 189 ? -7.129 -21.141 -4.062 1 98.69 189 ALA A CA 1
ATOM 1499 C C . ALA A 1 189 ? -6.477 -20.656 -5.352 1 98.69 189 ALA A C 1
ATOM 1501 O O . ALA A 1 189 ? -5.281 -20.359 -5.379 1 98.69 189 ALA A O 1
ATOM 1502 N N . ASP A 1 190 ? -7.23 -20.734 -6.43 1 97.88 190 ASP A N 1
ATOM 1503 C CA . ASP A 1 190 ? -6.84 -20.25 -7.75 1 97.88 190 ASP A CA 1
ATOM 1504 C C . ASP A 1 190 ? -5.789 -21.156 -8.383 1 97.88 190 ASP A C 1
ATOM 1506 O O . ASP A 1 190 ? -6.051 -22.344 -8.617 1 97.88 190 ASP A O 1
ATOM 1510 N N . GLU A 1 191 ? -4.613 -20.625 -8.602 1 98.25 191 GLU A N 1
ATOM 1511 C CA . GLU A 1 191 ? -3.564 -21.375 -9.273 1 98.25 191 GLU A CA 1
ATOM 1512 C C . GLU A 1 191 ? -2.18 -20.906 -8.836 1 98.25 191 GLU A C 1
ATOM 1514 O O . GLU A 1 191 ? -2.031 -19.812 -8.289 1 98.25 191 GLU A O 1
ATOM 1519 N N . ILE A 1 192 ? -1.199 -21.75 -8.969 1 98.5 192 ILE A N 1
ATOM 1520 C CA . ILE A 1 192 ? 0.224 -21.422 -8.945 1 98.5 192 ILE A CA 1
ATOM 1521 C C . ILE A 1 192 ? 0.905 -21.984 -10.188 1 98.5 192 ILE A C 1
ATOM 1523 O O . ILE A 1 192 ? 1.031 -23.203 -10.336 1 98.5 192 ILE A O 1
ATOM 1527 N N . SER A 1 193 ? 1.313 -21.125 -11.07 1 97.94 193 SER A N 1
ATOM 1528 C CA . SER A 1 193 ? 1.805 -21.516 -12.383 1 97.94 193 SER A CA 1
ATOM 1529 C C . SER A 1 193 ? 2.695 -20.438 -12.992 1 97.94 193 SER A C 1
ATOM 1531 O O . SER A 1 193 ? 3.066 -19.484 -12.312 1 97.94 193 SER A O 1
ATOM 1533 N N . CYS A 1 194 ? 3.025 -20.594 -14.289 1 96.62 194 CYS A N 1
ATOM 1534 C CA . CYS A 1 194 ? 3.854 -19.609 -14.992 1 96.62 194 CYS A CA 1
ATOM 1535 C C . CYS A 1 194 ? 3.131 -18.281 -15.125 1 96.62 194 CYS A C 1
ATOM 1537 O O . CYS A 1 194 ? 3.77 -17.234 -15.273 1 96.62 194 CYS A O 1
ATOM 1539 N N . ASP A 1 195 ? 1.768 -18.281 -15.008 1 96.06 195 ASP A N 1
ATOM 1540 C CA . ASP A 1 195 ? 0.981 -17.062 -15.141 1 96.06 195 ASP A CA 1
ATOM 1541 C C . ASP A 1 195 ? 1.022 -16.25 -13.852 1 96.06 195 ASP A C 1
ATOM 1543 O O . ASP A 1 195 ? 0.763 -15.039 -13.875 1 96.06 195 ASP A O 1
ATOM 1547 N N . THR A 1 196 ? 1.284 -16.906 -12.688 1 96.94 196 THR A N 1
ATOM 1548 C CA . THR A 1 196 ? 1.149 -16.219 -11.414 1 96.94 196 THR A CA 1
ATOM 1549 C C . THR A 1 196 ? 2.496 -16.125 -10.703 1 96.94 196 THR A C 1
ATOM 1551 O O . THR A 1 196 ? 2.578 -15.609 -9.586 1 96.94 196 THR A O 1
ATOM 1554 N N . CYS A 1 197 ? 3.518 -16.672 -11.305 1 98.06 197 CYS A N 1
ATOM 1555 C CA . CYS A 1 197 ? 4.859 -16.656 -10.734 1 98.06 197 CYS A CA 1
ATOM 1556 C C . CYS A 1 197 ? 5.863 -16.062 -11.727 1 98.06 197 CYS A C 1
ATOM 1558 O O . CYS A 1 197 ? 5.699 -16.219 -12.938 1 98.06 197 CYS A O 1
ATOM 1560 N N . ARG A 1 198 ? 6.812 -15.445 -11.242 1 98 198 ARG A N 1
ATOM 1561 C CA . ARG A 1 198 ? 8.023 -15.234 -12.023 1 98 198 ARG A CA 1
ATOM 1562 C C . ARG A 1 198 ? 9.039 -16.344 -11.766 1 98 198 ARG A C 1
ATOM 1564 O O . ARG A 1 198 ? 9.453 -16.562 -10.625 1 98 198 ARG A O 1
ATOM 1571 N N . PHE A 1 199 ? 9.375 -17 -12.797 1 97.56 199 PHE A N 1
ATOM 1572 C CA . PHE A 1 199 ? 10.414 -18.016 -12.797 1 97.56 199 PHE A CA 1
ATOM 1573 C C . PHE A 1 199 ? 11.633 -17.562 -13.594 1 97.56 199 PHE A C 1
ATOM 1575 O O . PHE A 1 199 ? 11.508 -17.172 -14.758 1 97.56 199 PHE A O 1
ATOM 1582 N N . TRP A 1 200 ? 12.766 -17.609 -12.914 1 97.75 200 TRP A N 1
ATOM 1583 C CA . TRP A 1 200 ? 14.016 -17.344 -13.609 1 97.75 200 TRP A CA 1
ATOM 1584 C C . TRP A 1 200 ? 14.93 -18.562 -13.594 1 97.75 200 TRP A C 1
ATOM 1586 O O . TRP A 1 200 ? 15 -19.281 -12.594 1 97.75 200 TRP A O 1
ATOM 1596 N N . ASP A 1 201 ? 15.578 -18.797 -14.734 1 96.88 201 ASP A N 1
ATOM 1597 C CA . ASP A 1 201 ? 16.562 -19.875 -14.766 1 96.88 201 ASP A CA 1
ATOM 1598 C C . ASP A 1 201 ? 17.734 -19.578 -13.836 1 96.88 201 ASP A C 1
ATOM 1600 O O . ASP A 1 201 ? 18.312 -18.5 -13.875 1 96.88 201 ASP A O 1
ATOM 1604 N N . VAL A 1 202 ? 18.094 -20.531 -13.07 1 95.69 202 VAL A N 1
ATOM 1605 C CA . VAL A 1 202 ? 19.094 -20.312 -12.039 1 95.69 202 VAL A CA 1
ATOM 1606 C C . VAL A 1 202 ? 20.453 -20.062 -12.688 1 95.69 202 VAL A C 1
ATOM 1608 O O . VAL A 1 202 ? 21.266 -19.281 -12.172 1 95.69 202 VAL A O 1
ATOM 1611 N N . GLU A 1 203 ? 20.734 -20.641 -13.781 1 94.25 203 GLU A N 1
ATOM 1612 C CA . GLU A 1 203 ? 22.047 -20.562 -14.438 1 94.25 203 GLU A CA 1
ATOM 1613 C C . GLU A 1 203 ? 22.156 -19.312 -15.305 1 94.25 203 GLU A C 1
ATOM 1615 O O . GLU A 1 203 ? 23.172 -18.594 -15.234 1 94.25 203 GLU A O 1
ATOM 1620 N N . THR A 1 204 ? 21.109 -19 -16.047 1 92.94 204 THR A N 1
ATOM 1621 C CA . THR A 1 204 ? 21.219 -17.953 -17.047 1 92.94 204 THR A CA 1
ATOM 1622 C C . THR A 1 204 ? 20.547 -16.672 -16.562 1 92.94 204 THR A C 1
ATOM 1624 O O . THR A 1 204 ? 20.812 -15.586 -17.078 1 92.94 204 THR A O 1
ATOM 1627 N N . GLY A 1 205 ? 19.547 -16.828 -15.656 1 92.81 205 GLY A N 1
ATOM 1628 C CA . GLY A 1 205 ? 18.781 -15.688 -15.195 1 92.81 205 GLY A CA 1
ATOM 1629 C C . GLY A 1 205 ? 17.641 -15.336 -16.125 1 92.81 205 GLY A C 1
ATOM 1630 O O . GLY A 1 205 ? 16.922 -14.352 -15.883 1 92.81 205 GLY A O 1
ATOM 1631 N N . GLU A 1 206 ? 17.484 -16.109 -17.094 1 92.75 206 GLU A N 1
ATOM 1632 C CA . GLU A 1 206 ? 16.453 -15.828 -18.078 1 92.75 206 GLU A CA 1
ATOM 1633 C C . GLU A 1 206 ? 15.055 -16.016 -17.484 1 92.75 206 GLU A C 1
ATOM 1635 O O . GLU A 1 206 ? 14.82 -16.953 -16.719 1 92.75 206 GLU A O 1
ATOM 1640 N N . SER A 1 207 ? 14.172 -15.07 -17.891 1 93.94 207 SER A N 1
ATOM 1641 C CA . SER A 1 207 ? 12.781 -15.164 -17.453 1 93.94 207 SER A CA 1
ATOM 1642 C C . SER A 1 207 ? 12.047 -16.281 -18.203 1 93.94 207 SER A C 1
ATOM 1644 O O . SER A 1 207 ? 12.227 -16.438 -19.406 1 93.94 207 SER A O 1
ATOM 1646 N N . MET A 1 208 ? 11.242 -17.016 -17.5 1 93.31 208 MET A N 1
ATOM 1647 C CA . MET A 1 208 ? 10.461 -18.109 -18.078 1 93.31 208 MET A CA 1
ATOM 1648 C C . MET A 1 208 ? 9.008 -18.031 -17.641 1 93.31 208 MET A C 1
ATOM 1650 O O . MET A 1 208 ? 8.43 -19.047 -17.234 1 93.31 208 MET A O 1
ATOM 1654 N N . ASP A 1 209 ? 8.57 -16.828 -17.562 1 92.31 209 ASP A N 1
ATOM 1655 C CA . ASP A 1 209 ? 7.23 -16.531 -17.062 1 92.31 209 ASP A CA 1
ATOM 1656 C C . ASP A 1 209 ? 6.539 -15.492 -17.953 1 92.31 209 ASP A C 1
ATOM 1658 O O . ASP A 1 209 ? 6.988 -15.234 -19.078 1 92.31 209 ASP A O 1
ATOM 1662 N N . LYS A 1 210 ? 5.473 -15.039 -17.531 1 89.62 210 LYS A N 1
ATOM 1663 C CA . LYS A 1 210 ? 4.566 -14.219 -18.328 1 89.62 210 LYS A CA 1
ATOM 1664 C C . LYS A 1 210 ? 5.23 -12.906 -18.734 1 89.62 210 LYS A C 1
ATOM 1666 O O . LYS A 1 210 ? 4.723 -12.195 -19.594 1 89.62 210 LYS A O 1
ATOM 1671 N N . ASP A 1 211 ? 6.34 -12.508 -18.156 1 91.25 211 ASP A N 1
ATOM 1672 C CA . ASP A 1 211 ? 7.066 -11.305 -18.547 1 91.25 211 ASP A CA 1
ATOM 1673 C C . ASP A 1 211 ? 7.508 -11.391 -20.016 1 91.25 211 ASP A C 1
ATOM 1675 O O . ASP A 1 211 ? 7.699 -10.367 -20.672 1 91.25 211 ASP A O 1
ATOM 1679 N N . LEU A 1 212 ? 7.688 -12.617 -20.484 1 91.81 212 LEU A N 1
ATOM 1680 C CA . LEU A 1 212 ? 7.988 -12.789 -21.906 1 91.81 212 LEU A CA 1
ATOM 1681 C C . LEU A 1 212 ? 6.887 -12.188 -22.766 1 91.81 212 LEU A C 1
ATOM 1683 O O . LEU A 1 212 ? 7.172 -11.562 -23.797 1 91.81 212 LEU A O 1
ATOM 1687 N N . PHE A 1 213 ? 5.719 -12.445 -22.375 1 90.56 213 PHE A N 1
ATOM 1688 C CA . PHE A 1 213 ? 4.562 -11.891 -23.062 1 90.56 213 PHE A CA 1
ATOM 1689 C C . PHE A 1 213 ? 4.434 -10.398 -22.797 1 90.56 213 PHE A C 1
ATOM 1691 O O . PHE A 1 213 ? 4.223 -9.609 -23.719 1 90.56 213 PHE A O 1
ATOM 1698 N N . ARG A 1 214 ? 4.613 -9.961 -21.531 1 92.19 214 ARG A N 1
ATOM 1699 C CA . ARG A 1 214 ? 4.445 -8.562 -21.156 1 92.19 214 ARG A CA 1
ATOM 1700 C C . ARG A 1 214 ? 5.402 -7.664 -21.938 1 92.19 214 ARG A C 1
ATOM 1702 O O . ARG A 1 214 ? 5.027 -6.57 -22.359 1 92.19 214 ARG A O 1
ATOM 1709 N N . PHE A 1 215 ? 6.578 -8.156 -22.172 1 90.81 215 PHE A N 1
ATOM 1710 C CA . PHE A 1 215 ? 7.625 -7.289 -22.688 1 90.81 215 PHE A CA 1
ATOM 1711 C C . PHE A 1 215 ? 8.125 -7.801 -24.047 1 90.81 215 PHE A C 1
ATOM 1713 O O . PHE A 1 215 ? 9.188 -7.391 -24.516 1 90.81 215 PHE A O 1
ATOM 1720 N N . ASP A 1 216 ? 7.473 -8.703 -24.609 1 89.75 216 ASP A N 1
ATOM 1721 C CA . ASP A 1 216 ? 7.738 -9.234 -25.938 1 89.75 216 ASP A CA 1
ATOM 1722 C C . ASP A 1 216 ? 9.164 -9.766 -26.047 1 89.75 216 ASP A C 1
ATOM 1724 O O . ASP A 1 216 ? 9.914 -9.375 -26.953 1 89.75 216 ASP A O 1
ATOM 1728 N N . LYS A 1 217 ? 9.562 -10.578 -25.031 1 85.81 217 LYS A N 1
ATOM 1729 C CA . LYS A 1 217 ? 10.945 -11.047 -24.953 1 85.81 217 LYS A CA 1
ATOM 1730 C C . LYS A 1 217 ? 11.031 -12.539 -25.281 1 85.81 217 LYS A C 1
ATOM 1732 O O . LYS A 1 217 ? 11.945 -13.227 -24.812 1 85.81 217 LYS A O 1
ATOM 1737 N N . GLY A 1 218 ? 10.43 -13.039 -26.281 1 87.12 218 GLY A N 1
ATOM 1738 C CA . GLY A 1 218 ? 10.617 -14.445 -26.625 1 87.12 218 GLY A CA 1
ATOM 1739 C C . GLY A 1 218 ? 9.312 -15.188 -26.828 1 87.12 218 GLY A C 1
ATOM 1740 O O . GLY A 1 218 ? 8.25 -14.57 -26.891 1 87.12 218 GLY A O 1
ATOM 1741 N N . ASP A 1 219 ? 9.562 -16.531 -26.922 1 90.06 219 ASP A N 1
ATOM 1742 C CA . ASP A 1 219 ? 8.43 -17.422 -27.172 1 90.06 219 ASP A CA 1
ATOM 1743 C C . ASP A 1 219 ? 7.871 -17.984 -25.859 1 90.06 219 ASP A C 1
ATOM 1745 O O . ASP A 1 219 ? 8.477 -18.859 -25.25 1 90.06 219 ASP A O 1
ATOM 1749 N N . LEU A 1 220 ? 6.73 -17.484 -25.531 1 92.94 220 LEU A N 1
ATOM 1750 C CA . LEU A 1 220 ? 6.133 -17.844 -24.25 1 92.94 220 LEU A CA 1
ATOM 1751 C C . LEU A 1 220 ? 5.812 -19.328 -24.203 1 92.94 220 LEU A C 1
ATOM 1753 O O . LEU A 1 220 ? 6.062 -20 -23.188 1 92.94 220 LEU A O 1
ATOM 1757 N N . SER A 1 221 ? 5.242 -19.859 -25.281 1 93.5 221 SER A N 1
ATOM 1758 C CA . SER A 1 221 ? 4.863 -21.266 -25.312 1 93.5 221 SER A CA 1
ATOM 1759 C C . SER A 1 221 ? 6.07 -22.172 -25.078 1 93.5 221 SER A C 1
ATOM 1761 O O . SER A 1 221 ? 5.996 -23.141 -24.328 1 93.5 221 SER A O 1
ATOM 1763 N N . LYS A 1 222 ? 7.105 -21.828 -25.703 1 93.94 222 LYS A N 1
ATOM 1764 C CA . LYS A 1 222 ? 8.336 -22.609 -25.547 1 93.94 222 LYS A CA 1
ATOM 1765 C C . LYS A 1 222 ? 8.852 -22.516 -24.109 1 93.94 222 LYS A C 1
ATOM 1767 O O . LYS A 1 222 ? 9.32 -23.516 -23.562 1 93.94 222 LYS A O 1
ATOM 1772 N N . ALA A 1 223 ? 8.812 -21.344 -23.547 1 94.94 223 ALA A N 1
ATOM 1773 C CA . ALA A 1 223 ? 9.273 -21.141 -22.172 1 94.94 223 ALA A CA 1
ATOM 1774 C C . ALA A 1 223 ? 8.43 -21.969 -21.188 1 94.94 223 ALA A C 1
ATOM 1776 O O . ALA A 1 223 ? 8.969 -22.625 -20.297 1 94.94 223 ALA A O 1
ATOM 1777 N N . TYR A 1 224 ? 7.102 -21.922 -21.375 1 97 224 TYR A N 1
ATOM 1778 C CA . TYR A 1 224 ? 6.219 -22.672 -20.484 1 97 224 TYR A CA 1
ATOM 1779 C C . TYR A 1 224 ? 6.469 -24.172 -20.609 1 97 224 TYR A C 1
ATOM 1781 O O . TYR A 1 224 ? 6.418 -24.906 -19.625 1 97 224 TYR A O 1
ATOM 1789 N N . GLU A 1 225 ? 6.695 -24.578 -21.797 1 96.88 225 GLU A N 1
ATOM 1790 C CA . GLU A 1 225 ? 7.031 -25.984 -22.016 1 96.88 225 GLU A CA 1
ATOM 1791 C C . GLU A 1 225 ? 8.312 -26.359 -21.266 1 96.88 225 GLU A C 1
ATOM 1793 O O . GLU A 1 225 ? 8.383 -27.422 -20.656 1 96.88 225 GLU A O 1
ATOM 1798 N N . LYS A 1 226 ? 9.289 -25.516 -21.375 1 95.94 226 LYS A N 1
ATOM 1799 C CA . LYS A 1 226 ? 10.547 -25.766 -20.672 1 95.94 226 LYS A CA 1
ATOM 1800 C C . LYS A 1 226 ? 10.32 -25.891 -19.172 1 95.94 226 LYS A C 1
ATOM 1802 O O . LYS A 1 226 ? 10.898 -26.766 -18.516 1 95.94 226 LYS A O 1
ATOM 1807 N N . VAL A 1 227 ? 9.508 -25.016 -18.609 1 97.81 227 VAL A N 1
ATOM 1808 C CA . VAL A 1 227 ? 9.18 -25.078 -17.188 1 97.81 227 VAL A CA 1
ATOM 1809 C C . VAL A 1 227 ? 8.469 -26.391 -16.875 1 97.81 227 VAL A C 1
ATOM 1811 O O . VAL A 1 227 ? 8.82 -27.094 -15.914 1 97.81 227 VAL A O 1
ATOM 1814 N N . ALA A 1 228 ? 7.5 -26.75 -17.734 1 98 228 ALA A N 1
ATOM 1815 C CA . ALA A 1 228 ? 6.734 -27.984 -17.531 1 98 228 ALA A CA 1
ATOM 1816 C C . ALA A 1 228 ? 7.641 -29.203 -17.578 1 98 228 ALA A C 1
ATOM 1818 O O . ALA A 1 228 ? 7.469 -30.156 -16.812 1 98 228 ALA A O 1
ATOM 1819 N N . ARG A 1 229 ? 8.57 -29.219 -18.469 1 97.56 229 ARG A N 1
ATOM 1820 C CA . ARG A 1 229 ? 9.492 -30.344 -18.609 1 97.56 229 ARG A CA 1
ATOM 1821 C C . ARG A 1 229 ? 10.305 -30.547 -17.328 1 97.56 229 ARG A C 1
ATOM 1823 O O . ARG A 1 229 ? 10.648 -31.672 -16.984 1 97.56 229 ARG A O 1
ATOM 1830 N N . ARG A 1 230 ? 10.547 -29.484 -16.625 1 97.25 230 ARG A N 1
ATOM 1831 C CA . ARG A 1 230 ? 11.336 -29.562 -15.406 1 97.25 230 ARG A CA 1
ATOM 1832 C C . ARG A 1 230 ? 10.453 -29.906 -14.203 1 97.25 230 ARG A C 1
ATOM 1834 O O . ARG A 1 230 ? 10.859 -30.672 -13.328 1 97.25 230 ARG A O 1
ATOM 1841 N N . LEU A 1 231 ? 9.258 -29.391 -14.164 1 97.88 231 LEU A N 1
ATOM 1842 C CA . LEU A 1 231 ? 8.43 -29.516 -12.969 1 97.88 231 LEU A CA 1
ATOM 1843 C C . LEU A 1 231 ? 7.492 -30.703 -13.086 1 97.88 231 LEU A C 1
ATOM 1845 O O . LEU A 1 231 ? 7.156 -31.344 -12.078 1 97.88 231 LEU A O 1
ATOM 1849 N N . VAL A 1 232 ? 7.004 -30.969 -14.32 1 98.12 232 VAL A N 1
ATOM 1850 C CA . VAL A 1 232 ? 6.059 -32.062 -14.539 1 98.12 232 VAL A CA 1
ATOM 1851 C C . VAL A 1 232 ? 6.488 -32.875 -15.75 1 98.12 232 VAL A C 1
ATOM 1853 O O . VAL A 1 232 ? 5.699 -33.094 -16.672 1 98.12 232 VAL A O 1
ATOM 1856 N N . PRO A 1 233 ? 7.602 -33.469 -15.688 1 97.38 233 PRO A N 1
ATOM 1857 C CA . PRO A 1 233 ? 8.125 -34.219 -16.828 1 97.38 233 PRO A CA 1
ATOM 1858 C C . PRO A 1 233 ? 7.223 -35.375 -17.234 1 97.38 233 PRO A C 1
ATOM 1860 O O . PRO A 1 233 ? 7.23 -35.812 -18.406 1 97.38 233 PRO A O 1
ATOM 1863 N N . GLU A 1 234 ? 6.441 -35.844 -16.391 1 96.12 234 GLU A N 1
ATOM 1864 C CA . GLU A 1 234 ? 5.609 -37 -16.609 1 96.12 234 GLU A CA 1
ATOM 1865 C C . GLU A 1 234 ? 4.57 -36.75 -17.688 1 96.12 234 GLU A C 1
ATOM 1867 O O . GLU A 1 234 ? 4.062 -37.688 -18.297 1 96.12 234 GLU A O 1
ATOM 1872 N N . ILE A 1 235 ? 4.281 -35.531 -17.953 1 96.56 235 ILE A N 1
ATOM 1873 C CA . ILE A 1 235 ? 3.227 -35.25 -18.922 1 96.56 235 ILE A CA 1
ATOM 1874 C C . ILE A 1 235 ? 3.789 -35.344 -20.344 1 96.56 235 ILE A C 1
ATOM 1876 O O . ILE A 1 235 ? 3.039 -35.281 -21.312 1 96.56 235 ILE A O 1
ATOM 1880 N N . PHE A 1 236 ? 5.043 -35.438 -20.453 1 95.56 236 PHE A N 1
ATOM 1881 C CA . PHE A 1 236 ? 5.695 -35.562 -21.75 1 95.56 236 PHE A CA 1
ATOM 1882 C C . PHE A 1 236 ? 6.098 -37 -22.016 1 95.56 236 PHE A C 1
ATOM 1884 O O . PHE A 1 236 ? 6.578 -37.344 -23.109 1 95.56 236 PHE A O 1
ATOM 1891 N N . GLU A 1 237 ? 6.164 -37.875 -21.031 1 87.5 237 GLU A N 1
ATOM 1892 C CA . GLU A 1 237 ? 6.551 -39.25 -21.188 1 87.5 237 GLU A CA 1
ATOM 1893 C C . GLU A 1 237 ? 5.434 -40.062 -21.828 1 87.5 237 GLU A C 1
ATOM 1895 O O . GLU A 1 237 ? 4.258 -39.875 -21.531 1 87.5 237 GLU A O 1
ATOM 1900 N N . GLU A 1 238 ? 5.641 -40.656 -23.234 1 63.41 238 GLU A N 1
ATOM 1901 C CA . GLU A 1 238 ? 4.766 -41.562 -23.953 1 63.41 238 GLU A CA 1
ATOM 1902 C C . GLU A 1 238 ? 4.578 -42.875 -23.172 1 63.41 238 GLU A C 1
ATOM 1904 O O . GLU A 1 238 ? 5.488 -43.312 -22.469 1 63.41 238 GLU A O 1
ATOM 1909 N N . MET B 1 1 ? 19.922 34.25 13.32 1 71.62 1 MET B N 1
ATOM 1910 C CA . MET B 1 1 ? 19.531 34.844 12.047 1 71.62 1 MET B CA 1
ATOM 1911 C C . MET B 1 1 ? 19.75 33.875 10.891 1 71.62 1 MET B C 1
ATOM 1913 O O . MET B 1 1 ? 20.531 32.938 11.008 1 71.62 1 MET B O 1
ATOM 1917 N N . LYS B 1 2 ? 18.969 33.938 9.68 1 86.69 2 LYS B N 1
ATOM 1918 C CA . LYS B 1 2 ? 19.078 33.125 8.469 1 86.69 2 LYS B CA 1
ATOM 1919 C C . LYS B 1 2 ? 20.453 33.312 7.816 1 86.69 2 LYS B C 1
ATOM 1921 O O . LYS B 1 2 ? 20.938 34.438 7.699 1 86.69 2 LYS B O 1
ATOM 1926 N N . THR B 1 3 ? 21.109 32.25 7.488 1 87.75 3 THR B N 1
ATOM 1927 C CA . THR B 1 3 ? 22.406 32.375 6.844 1 87.75 3 THR B CA 1
ATOM 1928 C C . THR B 1 3 ? 22.328 31.984 5.371 1 87.75 3 THR B C 1
ATOM 1930 O O . THR B 1 3 ? 22.734 32.75 4.492 1 87.75 3 THR B O 1
ATOM 1933 N N . GLU B 1 4 ? 21.844 30.703 5.051 1 93.75 4 GLU B N 1
ATOM 1934 C CA . GLU B 1 4 ? 21.797 30.188 3.688 1 93.75 4 GLU B CA 1
ATOM 1935 C C . GLU B 1 4 ? 20.531 29.359 3.455 1 93.75 4 GLU B C 1
ATOM 1937 O O . GLU B 1 4 ? 20.047 28.672 4.363 1 93.75 4 GLU B O 1
ATOM 1942 N N . GLU B 1 5 ? 20.016 29.594 2.213 1 95.94 5 GLU B N 1
ATOM 1943 C CA . GLU B 1 5 ? 18.906 28.734 1.816 1 95.94 5 GLU B CA 1
ATOM 1944 C C . GLU B 1 5 ? 19.375 27.297 1.584 1 95.94 5 GLU B C 1
ATOM 1946 O O . GLU B 1 5 ? 20.25 27.062 0.749 1 95.94 5 GLU B O 1
ATOM 1951 N N . LEU B 1 6 ? 18.891 26.438 2.312 1 94.5 6 LEU B N 1
ATOM 1952 C CA . LEU B 1 6 ? 19.266 25.031 2.203 1 94.5 6 LEU B CA 1
ATOM 1953 C C . LEU B 1 6 ? 18.422 24.328 1.137 1 94.5 6 LEU B C 1
ATOM 1955 O O . LEU B 1 6 ? 18.953 23.562 0.323 1 94.5 6 LEU B O 1
ATOM 1959 N N . TYR B 1 7 ? 17.094 24.562 1.202 1 92.69 7 TYR B N 1
ATOM 1960 C CA . TYR B 1 7 ? 16.156 23.891 0.323 1 92.69 7 TYR B CA 1
ATOM 1961 C C . TYR B 1 7 ? 14.844 24.656 0.221 1 92.69 7 TYR B C 1
ATOM 1963 O O . TYR B 1 7 ? 14.391 25.25 1.198 1 92.69 7 TYR B O 1
ATOM 1971 N N . SER B 1 8 ? 14.266 24.703 -1.011 1 93.94 8 SER B N 1
ATOM 1972 C CA . SER B 1 8 ? 12.953 25.312 -1.216 1 93.94 8 SER B CA 1
ATOM 1973 C C . SER B 1 8 ? 11.984 24.312 -1.833 1 93.94 8 SER B C 1
ATOM 1975 O O . SER B 1 8 ? 12.078 23.984 -3.02 1 93.94 8 SER B O 1
ATOM 1977 N N . GLY B 1 9 ? 11.047 23.875 -1.027 1 90.81 9 GLY B N 1
ATOM 1978 C CA . GLY B 1 9 ? 10.055 22.922 -1.487 1 90.81 9 GLY B CA 1
ATOM 1979 C C . GLY B 1 9 ? 8.812 23.578 -2.066 1 90.81 9 GLY B C 1
ATOM 1980 O O . GLY B 1 9 ? 8.867 24.719 -2.523 1 90.81 9 GLY B O 1
ATOM 1981 N N . LYS B 1 10 ? 7.734 22.922 -2.02 1 87.12 10 LYS B N 1
ATOM 1982 C CA . LYS B 1 10 ? 6.488 23.344 -2.652 1 87.12 10 LYS B CA 1
ATOM 1983 C C . LYS B 1 10 ? 5.852 24.5 -1.896 1 87.12 10 LYS B C 1
ATOM 1985 O O . LYS B 1 10 ? 5.348 25.453 -2.508 1 87.12 10 LYS B O 1
ATOM 1990 N N . ALA B 1 11 ? 5.938 24.375 -0.519 1 92.56 11 ALA B N 1
ATOM 1991 C CA . ALA B 1 11 ? 5.199 25.375 0.234 1 92.56 11 ALA B CA 1
ATOM 1992 C C . ALA B 1 11 ? 6.094 26.047 1.279 1 92.56 11 ALA B C 1
ATOM 1994 O O . ALA B 1 11 ? 5.703 27.031 1.896 1 92.56 11 ALA B O 1
ATOM 1995 N N . LYS B 1 12 ? 7.328 25.531 1.414 1 96.94 12 LYS B N 1
ATOM 1996 C CA . LYS B 1 12 ? 8.219 26.062 2.449 1 96.94 12 LYS B CA 1
ATOM 1997 C C . LYS B 1 12 ? 9.648 26.188 1.937 1 96.94 12 LYS B C 1
ATOM 1999 O O . LYS B 1 12 ? 10.047 25.453 1.026 1 96.94 12 LYS B O 1
ATOM 2004 N N . THR B 1 13 ? 10.367 27.078 2.496 1 97.62 13 THR B N 1
ATOM 2005 C CA . THR B 1 13 ? 11.805 27.219 2.285 1 97.62 13 THR B CA 1
ATOM 2006 C C . THR B 1 13 ? 12.57 27.016 3.59 1 97.62 13 THR B C 1
ATOM 2008 O O . THR B 1 13 ? 12.18 27.562 4.629 1 97.62 13 THR B O 1
ATOM 2011 N N . ILE B 1 14 ? 13.586 26.25 3.537 1 98.19 14 ILE B N 1
ATOM 2012 C CA . ILE B 1 14 ? 14.383 25.922 4.715 1 98.19 14 ILE B CA 1
ATOM 2013 C C . ILE B 1 14 ? 15.711 26.656 4.66 1 98.19 14 ILE B C 1
ATOM 2015 O O . ILE B 1 14 ? 16.406 26.625 3.639 1 98.19 14 ILE B O 1
ATOM 2019 N N . TYR B 1 15 ? 16.062 27.281 5.738 1 98.25 15 TYR B N 1
ATOM 2020 C CA . TYR B 1 15 ? 17.297 28.031 5.836 1 98.25 15 TYR B CA 1
ATOM 2021 C C . TYR B 1 15 ? 18.188 27.484 6.941 1 98.25 15 TYR B C 1
ATOM 2023 O O . TYR B 1 15 ? 17.703 27.031 7.98 1 98.25 15 TYR B O 1
ATOM 2031 N N . LYS B 1 16 ? 19.453 27.547 6.715 1 97.75 16 LYS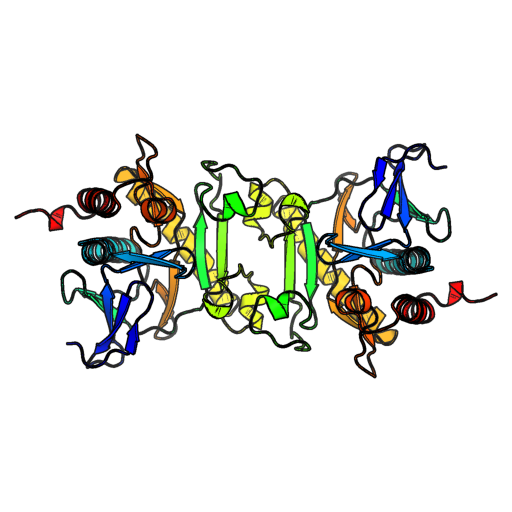 B N 1
ATOM 2032 C CA . LYS B 1 16 ? 20.438 27.297 7.77 1 97.75 16 LYS B CA 1
ATOM 2033 C C . LYS B 1 16 ? 20.516 28.453 8.75 1 97.75 16 LYS B C 1
ATOM 2035 O O . LYS B 1 16 ? 20.109 29.578 8.422 1 97.75 16 LYS B O 1
ATOM 2040 N N . THR B 1 17 ? 20.938 28.141 9.914 1 97.25 17 THR B N 1
ATOM 2041 C CA . THR B 1 17 ? 21.234 29.156 10.922 1 97.25 17 THR B CA 1
ATOM 2042 C C . THR B 1 17 ? 22.703 29.078 11.328 1 97.25 17 THR B C 1
ATOM 2044 O O . THR B 1 17 ? 23.469 28.297 10.773 1 97.25 17 THR B O 1
ATOM 2047 N N . GLU B 1 18 ? 23.031 29.984 12.227 1 95.94 18 GLU B N 1
ATOM 2048 C CA . GLU B 1 18 ? 24.391 29.938 12.758 1 95.94 18 GLU B CA 1
ATOM 2049 C C . GLU B 1 18 ? 24.625 28.641 13.547 1 95.94 18 GLU B C 1
ATOM 2051 O O . GLU B 1 18 ? 25.75 28.156 13.625 1 95.94 18 GLU B O 1
ATOM 2056 N N . ASN B 1 19 ? 23.625 28.156 14.219 1 96.88 19 ASN B N 1
ATOM 2057 C CA . ASN B 1 19 ? 23.656 26.859 14.891 1 96.88 19 ASN B CA 1
ATOM 2058 C C . ASN B 1 19 ? 23.391 25.719 13.914 1 96.88 19 ASN B C 1
ATOM 2060 O O . ASN B 1 19 ? 22.297 25.578 13.383 1 96.88 19 ASN B O 1
ATOM 2064 N N . PRO B 1 20 ? 24.359 24.859 13.703 1 96 20 PRO B N 1
ATOM 2065 C CA . PRO B 1 20 ? 24.234 23.812 12.68 1 96 20 PRO B CA 1
ATOM 2066 C C . PRO B 1 20 ? 23.156 22.797 13.016 1 96 20 PRO B C 1
ATOM 2068 O O . PRO B 1 20 ? 22.766 22 12.156 1 96 20 PRO B O 1
ATOM 2071 N N . ASN B 1 21 ? 22.672 22.812 14.219 1 97.81 21 ASN B N 1
ATOM 2072 C CA . ASN B 1 21 ? 21.672 21.844 14.641 1 97.81 21 ASN B CA 1
ATOM 2073 C C . ASN B 1 21 ? 20.266 22.422 14.547 1 97.81 21 ASN B C 1
ATOM 2075 O O . ASN B 1 21 ? 19.297 21.781 14.938 1 97.81 21 ASN B O 1
ATOM 2079 N N . GLU B 1 22 ? 20.172 23.656 14.031 1 97.94 22 GLU B N 1
ATOM 2080 C CA . GLU B 1 22 ? 18.891 24.328 13.914 1 97.94 22 GLU B CA 1
ATOM 2081 C C . GLU B 1 22 ? 18.672 24.859 12.5 1 97.94 22 GLU B C 1
ATOM 2083 O O . GLU B 1 22 ? 19.625 25.188 11.797 1 97.94 22 GLU B O 1
ATOM 2088 N N . LEU B 1 23 ? 17.406 24.875 12.102 1 98.5 23 LEU B N 1
ATOM 2089 C CA . LEU B 1 23 ? 16.984 25.406 10.812 1 98.5 23 LEU B CA 1
ATOM 2090 C C . LEU B 1 23 ? 15.828 26.391 10.984 1 98.5 23 LEU B C 1
ATOM 2092 O O . LEU B 1 23 ? 15.195 26.422 12.047 1 98.5 23 LEU B O 1
ATOM 2096 N N . ILE B 1 24 ? 15.656 27.156 9.977 1 98.5 24 ILE B N 1
ATOM 2097 C CA . ILE B 1 24 ? 14.469 28 9.906 1 98.5 24 ILE B CA 1
ATOM 2098 C C . ILE B 1 24 ? 13.57 27.547 8.758 1 98.5 24 ILE B C 1
ATOM 2100 O O . ILE B 1 24 ? 14.031 27.422 7.617 1 98.5 24 ILE B O 1
ATOM 2104 N N . SER B 1 25 ? 12.367 27.25 9.086 1 98.38 25 SER B N 1
ATOM 2105 C CA . SER B 1 25 ? 11.359 26.922 8.086 1 98.38 25 SER B CA 1
ATOM 2106 C C . SER B 1 25 ? 10.469 28.125 7.781 1 98.38 25 SER B C 1
ATOM 2108 O O . SER B 1 25 ? 9.703 28.562 8.641 1 98.38 25 SER B O 1
ATOM 2110 N N . GLU B 1 26 ? 10.586 28.609 6.617 1 98.38 26 GLU B N 1
ATOM 2111 C CA . GLU B 1 26 ? 9.727 29.703 6.18 1 98.38 26 GLU B CA 1
ATOM 2112 C C . GLU B 1 26 ? 8.484 29.188 5.465 1 98.38 26 GLU B C 1
ATOM 2114 O O . GLU B 1 26 ? 8.586 28.516 4.438 1 98.38 26 GLU B O 1
ATOM 2119 N N . PHE B 1 27 ? 7.359 29.5 6.016 1 98.31 27 PHE B N 1
ATOM 2120 C CA . PHE B 1 27 ? 6.086 29.156 5.398 1 98.31 27 PHE B CA 1
ATOM 2121 C C . PHE B 1 27 ? 5.691 30.188 4.344 1 98.31 27 PHE B C 1
ATOM 2123 O O . PHE B 1 27 ? 5.465 31.344 4.664 1 98.31 27 PHE B O 1
ATOM 2130 N N . ARG B 1 28 ? 5.555 29.734 3.145 1 97.75 28 ARG B N 1
ATOM 2131 C CA . ARG B 1 28 ? 5.27 30.656 2.057 1 97.75 28 ARG B CA 1
ATOM 2132 C C . ARG B 1 28 ? 3.787 30.641 1.7 1 97.75 28 ARG B C 1
ATOM 2134 O O . ARG B 1 28 ? 3.041 29.781 2.158 1 97.75 28 ARG B O 1
ATOM 2141 N N . ASP B 1 29 ? 3.412 31.594 0.86 1 97 29 ASP B N 1
ATOM 2142 C CA . ASP B 1 29 ? 2.023 31.719 0.432 1 97 29 ASP B CA 1
ATOM 2143 C C . ASP B 1 29 ? 1.752 30.859 -0.808 1 97 29 ASP B C 1
ATOM 2145 O O . ASP B 1 29 ? 0.612 30.781 -1.271 1 97 29 ASP B O 1
ATOM 2149 N N . SER B 1 30 ? 2.787 30.219 -1.222 1 94.44 30 SER B N 1
ATOM 2150 C CA . SER B 1 30 ? 2.645 29.391 -2.422 1 94.44 30 SER B CA 1
ATOM 2151 C C . SER B 1 30 ? 1.82 28.141 -2.145 1 94.44 30 SER B C 1
ATOM 2153 O O . SER B 1 30 ? 1.89 27.578 -1.052 1 94.44 30 SER B O 1
ATOM 2155 N N . LEU B 1 31 ? 1.007 27.75 -3.102 1 90.5 31 LEU B N 1
ATOM 2156 C CA . LEU B 1 31 ? 0.142 26.578 -3.059 1 90.5 31 LEU B CA 1
ATOM 2157 C C . LEU B 1 31 ? 0.439 25.625 -4.223 1 90.5 31 LEU B C 1
ATOM 2159 O O . LEU B 1 31 ? 0.64 26.078 -5.352 1 90.5 31 LEU B O 1
ATOM 2163 N N . THR B 1 32 ? 0.557 24.406 -3.879 1 90.12 32 THR B N 1
ATOM 2164 C CA . THR B 1 32 ? 0.642 23.422 -4.953 1 90.12 32 THR B CA 1
ATOM 2165 C C . THR B 1 32 ? -0.32 22.266 -4.703 1 90.12 32 THR B C 1
ATOM 2167 O O . THR B 1 32 ? -0.692 22 -3.561 1 90.12 32 THR B O 1
ATOM 2170 N N . ALA B 1 33 ? -0.865 21.688 -5.762 1 87.31 33 ALA B N 1
ATOM 2171 C CA . ALA B 1 33 ? -1.659 20.469 -5.691 1 87.31 33 ALA B CA 1
ATOM 2172 C C . ALA B 1 33 ? -1.361 19.547 -6.8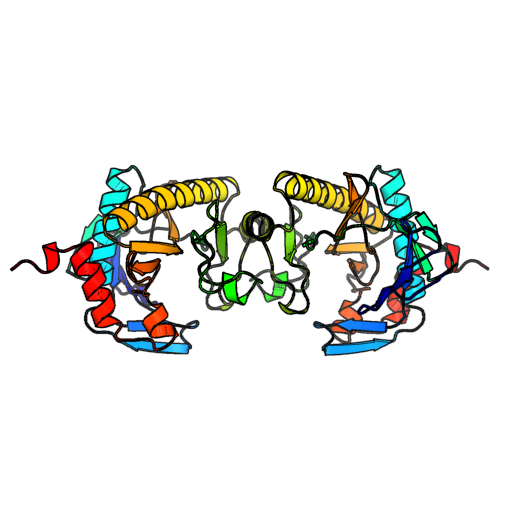71 1 87.31 33 ALA B C 1
ATOM 2174 O O . ALA B 1 33 ? -0.794 19.984 -7.875 1 87.31 33 ALA B O 1
ATOM 2175 N N . PHE B 1 34 ? -1.684 18.344 -6.656 1 86.19 34 PHE B N 1
ATOM 2176 C CA . PHE B 1 34 ? -1.508 17.344 -7.703 1 86.19 34 PHE B CA 1
ATOM 2177 C C . PHE B 1 34 ? -0.048 17.266 -8.133 1 86.19 34 PHE B C 1
ATOM 2179 O O . PHE B 1 34 ? 0.258 17.359 -9.328 1 86.19 34 PHE B O 1
ATOM 2186 N N . ASP B 1 35 ? 0.826 17.219 -7.219 1 81.88 35 ASP B N 1
ATOM 2187 C CA . ASP B 1 35 ? 2.264 17.031 -7.391 1 81.88 35 ASP B CA 1
ATOM 2188 C C . ASP B 1 35 ? 2.879 18.188 -8.172 1 81.88 35 ASP B C 1
ATOM 2190 O O . ASP B 1 35 ? 3.66 17.984 -9.094 1 81.88 35 ASP B O 1
ATOM 2194 N N . GLY B 1 36 ? 2.426 19.344 -7.777 1 82.5 36 GLY B N 1
ATOM 2195 C CA . GLY B 1 36 ? 3.033 20.531 -8.352 1 82.5 36 GLY B CA 1
ATOM 2196 C C . GLY B 1 36 ? 2.43 20.922 -9.688 1 82.5 36 GLY B C 1
ATOM 2197 O O . GLY B 1 36 ? 2.801 21.953 -10.266 1 82.5 36 GLY B O 1
ATOM 2198 N N . LYS B 1 37 ? 1.416 20.172 -10.219 1 85.94 37 LYS B N 1
ATOM 2199 C CA . LYS B 1 37 ? 0.791 20.453 -11.508 1 85.94 37 LYS B CA 1
ATOM 2200 C C . LYS B 1 37 ? -0.112 21.688 -11.43 1 85.94 37 LYS B C 1
ATOM 2202 O O . LYS B 1 37 ? -0.273 22.406 -12.406 1 85.94 37 LYS B O 1
ATOM 2207 N N . LYS B 1 38 ? -0.71 21.844 -10.242 1 89 38 LYS B N 1
ATOM 2208 C CA . LYS B 1 38 ? -1.48 23.047 -9.938 1 89 38 LYS B CA 1
ATOM 2209 C C . LYS B 1 38 ? -0.729 23.938 -8.969 1 89 38 LYS B C 1
ATOM 2211 O O . LYS B 1 38 ? -0.278 23.5 -7.91 1 89 38 LYS B O 1
ATOM 2216 N N . LYS B 1 39 ? -0.475 25.219 -9.391 1 92.5 39 LYS B N 1
ATOM 2217 C CA . LYS B 1 39 ? 0.263 26.172 -8.562 1 92.5 39 LYS B CA 1
ATOM 2218 C C . LYS B 1 39 ? -0.496 27.484 -8.43 1 92.5 39 LYS B C 1
ATOM 2220 O O . LYS B 1 39 ? -1.124 27.953 -9.383 1 92.5 39 LYS B O 1
ATOM 2225 N N . SER B 1 40 ? -0.378 28 -7.293 1 93.06 40 SER B N 1
ATOM 2226 C CA . SER B 1 40 ? -1.003 29.281 -7.016 1 93.06 40 SER B CA 1
ATOM 2227 C C . SER B 1 40 ? -0.435 29.906 -5.746 1 93.06 40 SER B C 1
ATOM 2229 O O . SER B 1 40 ? 0.623 29.5 -5.266 1 93.06 40 SER B O 1
ATOM 2231 N N . GLU B 1 41 ? -1.031 31.062 -5.383 1 94.12 41 GLU B N 1
ATOM 2232 C CA . GLU B 1 41 ? -0.711 31.734 -4.125 1 94.12 41 GLU B CA 1
ATOM 2233 C C . GLU B 1 41 ? -1.979 32.156 -3.387 1 94.12 41 GLU B C 1
ATOM 2235 O O . GLU B 1 41 ? -2.994 32.469 -4.016 1 94.12 41 GLU B O 1
ATOM 2240 N N . ALA B 1 42 ? -1.889 32.062 -2.168 1 93.44 42 ALA B N 1
ATOM 2241 C CA . ALA B 1 42 ? -2.979 32.562 -1.333 1 93.44 42 ALA B CA 1
ATOM 2242 C C . ALA B 1 42 ? -2.451 33.469 -0.222 1 93.44 42 ALA B C 1
ATOM 2244 O O . ALA B 1 42 ? -1.609 33.062 0.577 1 93.44 42 ALA B O 1
ATOM 2245 N N . THR B 1 43 ? -3.037 34.625 -0.207 1 94.25 43 THR B N 1
ATOM 2246 C CA . THR B 1 43 ? -2.568 35.656 0.737 1 94.25 43 THR B CA 1
ATOM 2247 C C . THR B 1 43 ? -2.699 35.156 2.172 1 94.25 43 THR B C 1
ATOM 2249 O O . THR B 1 43 ? -3.738 34.594 2.553 1 94.25 43 THR B O 1
ATOM 2252 N N . ASN B 1 44 ? -1.632 35.25 2.967 1 96.12 44 ASN B N 1
ATOM 2253 C CA . ASN B 1 44 ? -1.547 34.969 4.395 1 96.12 44 ASN B CA 1
ATOM 2254 C C . ASN B 1 44 ? -1.604 33.469 4.676 1 96.12 44 ASN B C 1
ATOM 2256 O O . ASN B 1 44 ? -1.63 33.031 5.836 1 96.12 44 ASN B O 1
ATOM 2260 N N . LYS B 1 45 ? -1.644 32.719 3.625 1 96.06 45 LYS B N 1
ATOM 2261 C CA . LYS B 1 45 ? -1.679 31.266 3.809 1 96.06 45 LYS B CA 1
ATOM 2262 C C . LYS B 1 45 ? -0.496 30.797 4.645 1 96.06 45 LYS B C 1
ATOM 2264 O O . LYS B 1 45 ? -0.667 30.016 5.582 1 96.06 45 LYS B O 1
ATOM 2269 N N . GLY B 1 46 ? 0.68 31.203 4.293 1 97.62 46 GLY B N 1
ATOM 2270 C CA . GLY B 1 46 ? 1.881 30.828 5.023 1 97.62 46 GLY B CA 1
ATOM 2271 C C . GLY B 1 46 ? 1.847 31.25 6.48 1 97.62 46 GLY B C 1
ATOM 2272 O O . GLY B 1 46 ? 2.234 30.469 7.359 1 97.62 46 GLY B O 1
ATOM 2273 N N . TYR B 1 47 ? 1.4 32.438 6.684 1 98.12 47 TYR B N 1
ATOM 2274 C CA . TYR B 1 47 ? 1.294 32.969 8.039 1 98.12 47 TYR B CA 1
ATOM 2275 C C . TYR B 1 47 ? 0.344 32.125 8.883 1 98.12 47 TYR B C 1
ATOM 2277 O O . TYR B 1 47 ? 0.701 31.688 9.977 1 98.12 47 TYR B O 1
ATOM 2285 N N . TYR B 1 48 ? -0.87 31.875 8.383 1 98.06 48 TYR B N 1
ATOM 2286 C CA . TYR B 1 48 ? -1.854 31.094 9.117 1 98.06 48 TYR B CA 1
ATOM 2287 C C . TYR B 1 48 ? -1.333 29.688 9.398 1 98.06 48 TYR B C 1
ATOM 2289 O O . TYR B 1 48 ? -1.451 29.188 10.523 1 98.06 48 TYR B O 1
ATOM 2297 N N . ASN B 1 49 ? -0.687 29.062 8.414 1 98.38 49 ASN B N 1
ATOM 2298 C CA . ASN B 1 49 ? -0.17 27.719 8.586 1 98.38 49 ASN B CA 1
ATOM 2299 C C . ASN B 1 49 ? 0.936 27.656 9.633 1 98.38 49 ASN B C 1
ATOM 2301 O O . ASN B 1 49 ? 1.002 26.719 10.43 1 98.38 49 ASN B O 1
ATOM 2305 N N . ALA B 1 50 ? 1.779 28.656 9.641 1 98.69 50 ALA B N 1
ATOM 2306 C CA . ALA B 1 50 ? 2.854 28.703 10.625 1 98.69 50 ALA B CA 1
ATOM 2307 C C . ALA B 1 50 ? 2.293 28.844 12.039 1 98.69 50 ALA B C 1
ATOM 2309 O O . ALA B 1 50 ? 2.727 28.141 12.953 1 98.69 50 ALA B O 1
ATOM 2310 N N . GLN B 1 51 ? 1.326 29.703 12.164 1 98.69 51 GLN B N 1
ATOM 2311 C CA . GLN B 1 51 ? 0.746 29.953 13.477 1 98.69 51 GLN B CA 1
ATOM 2312 C C . GLN B 1 51 ? -0.06 28.766 13.969 1 98.69 51 GLN B C 1
ATOM 2314 O O . GLN B 1 51 ? -0.029 28.422 15.156 1 98.69 51 GLN B O 1
ATOM 2319 N N . ILE B 1 52 ? -0.769 28.141 13.086 1 98.62 52 ILE B N 1
ATOM 2320 C CA . ILE B 1 52 ? -1.522 26.938 13.43 1 98.62 52 ILE B CA 1
ATOM 2321 C C . ILE B 1 52 ? -0.56 25.812 13.82 1 98.62 52 ILE B C 1
ATOM 2323 O O . ILE B 1 52 ? -0.762 25.141 14.828 1 98.62 52 ILE B O 1
ATOM 2327 N N . SER B 1 53 ? 0.489 25.625 13.078 1 98.81 53 SER B N 1
ATOM 2328 C CA . SER B 1 53 ? 1.494 24.609 13.391 1 98.81 53 SER B CA 1
ATOM 2329 C C . SER B 1 53 ? 2.119 24.844 14.758 1 98.81 53 SER B C 1
ATOM 2331 O O . SER B 1 53 ? 2.299 23.906 15.539 1 98.81 53 SER B O 1
ATOM 2333 N N . LYS B 1 54 ? 2.463 26.125 14.977 1 98.81 54 LYS B N 1
ATOM 2334 C CA . LYS B 1 54 ? 2.982 26.484 16.297 1 98.81 54 LYS B CA 1
ATOM 2335 C C . LYS B 1 54 ? 2.043 26.031 17.406 1 98.81 54 LYS B C 1
ATOM 2337 O O . LYS B 1 54 ? 2.465 25.344 18.344 1 98.81 54 LYS B O 1
ATOM 2342 N N . LYS B 1 55 ? 0.822 26.391 17.297 1 98.75 55 LYS B N 1
ATOM 2343 C CA . LYS B 1 55 ? -0.181 26.062 18.312 1 98.75 55 LYS B CA 1
ATOM 2344 C C . LYS B 1 55 ? -0.276 24.562 18.531 1 98.75 55 LYS B C 1
ATOM 2346 O O . LYS B 1 55 ? -0.274 24.094 19.656 1 98.75 55 LYS B O 1
ATOM 2351 N N . ILE B 1 56 ? -0.301 23.797 17.484 1 98.75 56 ILE B N 1
ATOM 2352 C CA . ILE B 1 56 ? -0.493 22.359 17.547 1 98.75 56 ILE B CA 1
ATOM 2353 C C . ILE B 1 56 ? 0.765 21.688 18.109 1 98.75 56 ILE B C 1
ATOM 2355 O O . ILE B 1 56 ? 0.68 20.797 18.938 1 98.75 56 ILE B O 1
ATOM 2359 N N . PHE B 1 57 ? 1.97 22.109 17.688 1 98.88 57 PHE B N 1
ATOM 2360 C CA . PHE B 1 57 ? 3.207 21.562 18.219 1 98.88 57 PHE B CA 1
ATOM 2361 C C . PHE B 1 57 ? 3.289 21.797 19.734 1 98.88 57 PHE B C 1
ATOM 2363 O O . PHE B 1 57 ? 3.619 20.875 20.484 1 98.88 57 PHE B O 1
ATOM 2370 N N . GLU B 1 58 ? 3.006 23.016 20.125 1 98.69 58 GLU B N 1
ATOM 2371 C CA . GLU B 1 58 ? 3.053 23.328 21.547 1 98.69 58 GLU B CA 1
ATOM 2372 C C . GLU B 1 58 ? 2.062 22.484 22.328 1 98.69 58 GLU B C 1
ATOM 2374 O O . GLU B 1 58 ? 2.4 21.938 23.391 1 98.69 58 GLU B O 1
ATOM 2379 N N . MET B 1 59 ? 0.883 22.359 21.844 1 98.31 59 MET B N 1
ATOM 2380 C CA . MET B 1 59 ? -0.136 21.547 22.5 1 98.31 59 MET B CA 1
ATOM 2381 C C . MET B 1 59 ? 0.306 20.094 22.578 1 98.31 59 MET B C 1
ATOM 2383 O O . MET B 1 59 ? 0.156 19.438 23.609 1 98.31 59 MET B O 1
ATOM 2387 N N . LEU B 1 60 ? 0.847 19.516 21.516 1 98.75 60 LEU B N 1
ATOM 2388 C CA . LEU B 1 60 ? 1.309 18.125 21.484 1 98.75 60 LEU B CA 1
ATOM 2389 C C . LEU B 1 60 ? 2.473 17.922 22.453 1 98.75 60 LEU B C 1
ATOM 2391 O O . LEU B 1 60 ? 2.568 16.891 23.109 1 98.75 60 LEU B O 1
ATOM 2395 N N . GLU B 1 61 ? 3.346 18.938 22.5 1 98.56 61 GLU B N 1
ATOM 2396 C CA . GLU B 1 61 ? 4.457 18.844 23.438 1 98.56 61 GLU B CA 1
ATOM 2397 C C . GLU B 1 61 ? 3.955 18.797 24.875 1 98.56 61 GLU B C 1
ATOM 2399 O O . GLU B 1 61 ? 4.52 18.078 25.703 1 98.56 61 GLU B O 1
ATOM 2404 N N . GLU B 1 62 ? 2.982 19.547 25.156 1 98.12 62 GLU B N 1
ATOM 2405 C CA . GLU B 1 62 ? 2.377 19.5 26.484 1 98.12 62 GLU B CA 1
ATOM 2406 C C . GLU B 1 62 ? 1.831 18.125 26.797 1 98.12 62 GLU B C 1
ATOM 2408 O O . GLU B 1 62 ? 1.769 17.719 27.969 1 98.12 62 GLU B O 1
ATOM 2413 N N . GLU B 1 63 ? 1.487 17.359 25.797 1 97.5 63 GLU B N 1
ATOM 2414 C CA . GLU B 1 63 ? 0.95 16.016 25.953 1 97.5 63 GLU B CA 1
ATOM 2415 C C . GLU B 1 63 ? 2.057 14.969 25.875 1 97.5 63 GLU B C 1
ATOM 2417 O O . GLU B 1 63 ? 1.778 13.773 25.812 1 97.5 63 GLU B O 1
ATOM 2422 N N . GLY B 1 64 ? 3.281 15.375 25.734 1 97.19 64 GLY B N 1
ATOM 2423 C CA . GLY B 1 64 ? 4.418 14.477 25.828 1 97.19 64 GLY B CA 1
ATOM 2424 C C . GLY B 1 64 ? 4.945 14.047 24.469 1 97.19 64 GLY B C 1
ATOM 2425 O O . GLY B 1 64 ? 5.785 13.148 24.391 1 97.19 64 GLY B O 1
ATOM 2426 N N . ILE B 1 65 ? 4.465 14.633 23.391 1 98.44 65 ILE B N 1
ATOM 2427 C CA . ILE B 1 65 ? 4.957 14.32 22.062 1 98.44 65 ILE B CA 1
ATOM 2428 C C . ILE B 1 65 ? 6.176 15.18 21.75 1 98.44 65 ILE B C 1
ATOM 2430 O O . ILE B 1 65 ? 6.102 16.406 21.781 1 98.44 65 ILE B O 1
ATOM 2434 N N . LYS B 1 66 ? 7.281 14.555 21.422 1 98.38 66 LYS B N 1
ATOM 2435 C CA . LYS B 1 66 ? 8.477 15.305 21.047 1 98.38 66 LYS B CA 1
ATOM 2436 C C . LYS B 1 66 ? 8.359 15.82 19.609 1 98.38 66 LYS B C 1
ATOM 2438 O O . LYS B 1 66 ? 7.977 15.078 18.703 1 98.38 66 LYS B O 1
ATOM 2443 N N . THR B 1 67 ? 8.656 17.062 19.391 1 98.75 67 THR B N 1
ATOM 2444 C CA . THR B 1 67 ? 8.633 17.672 18.062 1 98.75 67 THR B CA 1
ATOM 2445 C C . THR B 1 67 ? 9.961 18.375 17.766 1 98.75 67 THR B C 1
ATOM 2447 O O . THR B 1 67 ? 10.805 18.516 18.641 1 98.75 67 THR B O 1
ATOM 2450 N N . HIS B 1 68 ? 10.133 18.797 16.531 1 98.81 68 HIS B N 1
ATOM 2451 C CA . HIS B 1 68 ? 11.344 19.531 16.188 1 98.81 68 HIS B CA 1
ATOM 2452 C C . HIS B 1 68 ? 11.18 21.031 16.438 1 98.81 68 HIS B C 1
ATOM 2454 O O . HIS B 1 68 ? 12.117 21.797 16.234 1 98.81 68 HIS B O 1
ATOM 2460 N N . TYR B 1 69 ? 10.008 21.422 16.891 1 98.81 69 TYR B N 1
ATOM 2461 C CA . TYR B 1 69 ? 9.68 22.844 17.094 1 98.81 69 TYR B CA 1
ATOM 2462 C C . TYR B 1 69 ? 10.5 23.438 18.219 1 98.81 69 TYR B C 1
ATOM 2464 O O . TYR B 1 69 ? 10.586 22.859 19.312 1 98.81 69 TYR B O 1
ATOM 2472 N N . LEU B 1 70 ? 11.07 24.641 17.922 1 98.62 70 LEU B N 1
ATOM 2473 C CA . LEU B 1 70 ? 11.867 25.312 18.953 1 98.62 70 LEU B CA 1
ATOM 2474 C C . LEU B 1 70 ? 11.305 26.688 19.266 1 98.62 70 LEU B C 1
ATOM 2476 O O . LEU B 1 70 ? 11.641 27.281 20.297 1 98.62 70 LEU B O 1
ATOM 2480 N N . GLY B 1 71 ? 10.523 27.25 18.328 1 98.44 71 GLY B N 1
ATOM 2481 C CA . GLY B 1 71 ? 9.961 28.578 18.5 1 98.44 71 GLY B CA 1
ATOM 2482 C C . GLY B 1 71 ? 9.758 29.312 17.188 1 98.44 71 GLY B C 1
ATOM 2483 O O . GLY B 1 71 ? 9.953 28.75 16.125 1 98.44 71 GLY B O 1
ATOM 2484 N N . MET B 1 72 ? 9.273 30.562 17.25 1 98.5 72 MET B N 1
ATOM 2485 C CA . MET B 1 72 ? 9.031 31.391 16.078 1 98.5 72 MET B CA 1
ATOM 2486 C C . MET B 1 72 ? 10.07 32.5 15.992 1 98.5 72 MET B C 1
ATOM 2488 O O . MET B 1 72 ? 10.414 33.125 17 1 98.5 72 MET B O 1
ATOM 2492 N N . VAL B 1 73 ? 10.562 32.719 14.734 1 97.44 73 VAL B N 1
ATOM 2493 C CA . VAL B 1 73 ? 11.484 33.844 14.539 1 97.44 73 VAL B CA 1
ATOM 2494 C C . VAL B 1 73 ? 10.758 35 13.867 1 97.44 73 VAL B C 1
ATOM 2496 O O . VAL B 1 73 ? 11.227 36.156 13.922 1 97.44 73 VAL B O 1
ATOM 2499 N N . SER B 1 74 ? 9.711 34.75 13.211 1 97.25 74 SER B N 1
ATOM 2500 C CA . SER B 1 74 ? 8.742 35.719 12.695 1 97.25 74 SER B CA 1
ATOM 2501 C C . SER B 1 74 ? 7.34 35.125 12.641 1 97.25 74 SER B C 1
ATOM 2503 O O . SER B 1 74 ? 7.109 34 13.141 1 97.25 74 SER B O 1
ATOM 2505 N N . GLY B 1 75 ? 6.426 35.844 12.117 1 97.5 75 GLY B N 1
ATOM 2506 C CA . GLY B 1 75 ? 5.059 35.375 12.047 1 97.5 75 GLY B CA 1
ATOM 2507 C C . GLY B 1 75 ? 4.906 34.125 11.18 1 97.5 75 GLY B C 1
ATOM 2508 O O . GLY B 1 75 ? 3.994 33.344 11.391 1 97.5 75 GLY B O 1
ATOM 2509 N N . ASN B 1 76 ? 5.75 34.031 10.164 1 98.31 76 ASN B N 1
ATOM 2510 C CA . ASN B 1 76 ? 5.637 32.906 9.242 1 98.31 76 ASN B CA 1
ATOM 2511 C C . ASN B 1 76 ? 6.941 32.125 9.164 1 98.31 76 ASN B C 1
ATOM 2513 O O . ASN B 1 76 ? 7.148 31.344 8.219 1 98.31 76 ASN B O 1
ATOM 2517 N N . GLU B 1 77 ? 7.867 32.344 10.117 1 98.5 77 GLU B N 1
ATOM 2518 C CA . GLU B 1 77 ? 9.133 31.609 10.164 1 98.5 77 GLU B CA 1
ATOM 2519 C C . GLU B 1 77 ? 9.297 30.875 11.492 1 98.5 77 GLU B C 1
ATOM 2521 O O . GLU B 1 77 ? 9.242 31.484 12.555 1 98.5 77 GLU B O 1
ATOM 2526 N N . MET B 1 78 ? 9.516 29.547 11.391 1 98.56 78 MET B N 1
ATOM 2527 C CA . MET B 1 78 ? 9.617 28.656 12.547 1 98.56 78 MET B CA 1
ATOM 2528 C C . MET B 1 78 ? 11.047 28.156 12.711 1 98.56 78 MET B C 1
ATOM 2530 O O . MET B 1 78 ? 11.656 27.672 11.758 1 98.56 78 MET B O 1
ATOM 2534 N N . LEU B 1 79 ? 11.625 28.344 13.93 1 98.62 79 LEU B N 1
ATOM 2535 C CA . LEU B 1 79 ? 12.891 27.703 14.289 1 98.62 79 LEU B CA 1
ATOM 2536 C C . LEU B 1 79 ? 12.68 26.234 14.641 1 98.62 79 LEU B C 1
ATOM 2538 O O . LEU B 1 79 ? 11.797 25.906 15.445 1 98.62 79 LEU B O 1
ATOM 2542 N N . VAL B 1 80 ? 13.445 25.344 14.039 1 98.62 80 VAL B N 1
ATOM 2543 C CA . VAL B 1 80 ? 13.234 23.906 14.266 1 98.62 80 VAL B CA 1
ATOM 2544 C C . VAL B 1 80 ? 14.586 23.219 14.438 1 98.62 80 VAL B C 1
ATOM 2546 O O . VAL B 1 80 ? 15.609 23.688 13.945 1 98.62 80 VAL B O 1
ATOM 2549 N N . LYS B 1 81 ? 14.602 22.094 15.125 1 98.62 81 LYS B N 1
ATOM 2550 C CA . LYS B 1 81 ? 15.766 21.203 15.125 1 98.62 81 LYS B CA 1
ATOM 2551 C C . LYS B 1 81 ? 16.016 20.625 13.742 1 98.62 81 LYS B C 1
ATOM 2553 O O . LYS B 1 81 ? 15.07 20.234 13.047 1 98.62 81 LYS B O 1
ATOM 2558 N N . LYS B 1 82 ? 17.266 20.609 13.383 1 98.19 82 LYS B N 1
ATOM 2559 C CA . LYS B 1 82 ? 17.641 19.844 12.195 1 98.19 82 LYS B CA 1
ATOM 2560 C C . LYS B 1 82 ? 17.422 18.359 12.414 1 98.19 82 LYS B C 1
ATOM 2562 O O . LYS B 1 82 ? 17.922 17.797 13.391 1 98.19 82 LYS B O 1
ATOM 2567 N N . VAL B 1 83 ? 16.672 17.703 11.531 1 98.5 83 VAL B N 1
ATOM 2568 C CA . VAL B 1 83 ? 16.406 16.281 11.664 1 98.5 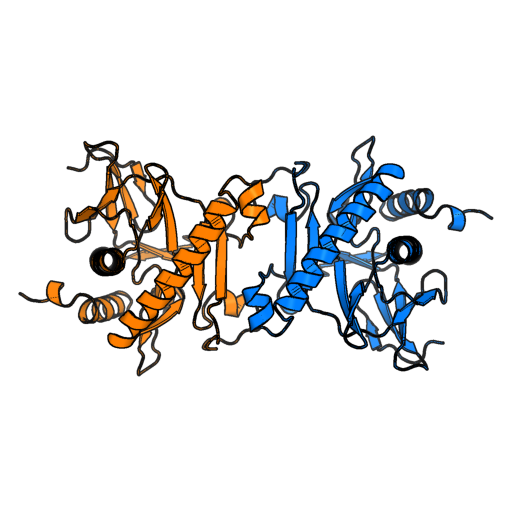83 VAL B CA 1
ATOM 2569 C C . VAL B 1 83 ? 16.75 15.562 10.367 1 98.5 83 VAL B C 1
ATOM 2571 O O . VAL B 1 83 ? 16.828 16.188 9.305 1 98.5 83 VAL B O 1
ATOM 2574 N N . ASP B 1 84 ? 17.062 14.273 10.539 1 98.25 84 ASP B N 1
ATOM 2575 C CA . ASP B 1 84 ? 17.078 13.391 9.375 1 98.25 84 ASP B CA 1
ATOM 2576 C C . ASP B 1 84 ? 15.688 12.836 9.086 1 98.25 84 ASP B C 1
ATOM 2578 O O . ASP B 1 84 ? 15.227 11.914 9.758 1 98.25 84 ASP B O 1
ATOM 2582 N N . ILE B 1 85 ? 15.07 13.398 8.078 1 98.25 85 ILE B N 1
ATOM 2583 C CA . ILE B 1 85 ? 13.672 13.086 7.789 1 98.25 85 ILE B CA 1
ATOM 2584 C C . ILE B 1 85 ? 13.539 11.609 7.422 1 98.25 85 ILE B C 1
ATOM 2586 O O . ILE B 1 85 ? 14.352 11.078 6.66 1 98.25 85 ILE B O 1
ATOM 2590 N N . ILE B 1 86 ? 12.641 10.953 8.039 1 98.81 86 ILE B N 1
ATOM 2591 C CA . ILE B 1 86 ? 12.266 9.609 7.633 1 98.81 86 ILE B CA 1
ATOM 2592 C C . ILE B 1 86 ? 11.305 9.68 6.445 1 98.81 86 ILE B C 1
ATOM 2594 O O . ILE B 1 86 ? 10.219 10.242 6.551 1 98.81 86 ILE B O 1
ATOM 2598 N N . LEU B 1 87 ? 11.617 9.109 5.348 1 98.56 87 LEU B N 1
ATOM 2599 C CA . LEU B 1 87 ? 10.914 9.289 4.086 1 98.56 87 LEU B CA 1
ATOM 2600 C C . LEU B 1 87 ? 9.609 8.492 4.074 1 98.56 87 LEU B C 1
ATOM 2602 O O . LEU B 1 87 ? 9.336 7.742 3.135 1 98.56 87 LEU B O 1
ATOM 2606 N N . ILE B 1 88 ? 8.828 8.695 5.102 1 98.81 88 ILE B N 1
ATOM 2607 C CA . ILE B 1 88 ? 7.492 8.125 5.215 1 98.81 88 ILE B CA 1
ATOM 2608 C C . ILE B 1 88 ? 6.484 9.227 5.527 1 98.81 88 ILE B C 1
ATOM 2610 O O . ILE B 1 88 ? 6.641 9.953 6.512 1 98.81 88 ILE B O 1
ATOM 2614 N N . GLU B 1 89 ? 5.535 9.406 4.648 1 98.69 89 GLU B N 1
ATOM 2615 C CA . GLU B 1 89 ? 4.344 10.18 4.992 1 98.69 89 GLU B CA 1
ATOM 2616 C C . GLU B 1 89 ? 3.338 9.328 5.758 1 98.69 89 GLU B C 1
ATOM 2618 O O . GLU B 1 89 ? 2.852 8.32 5.242 1 98.69 89 GLU B O 1
ATOM 2623 N N . VAL B 1 90 ? 3.074 9.727 6.938 1 98.94 90 VAL B N 1
ATOM 2624 C CA . VAL B 1 90 ? 2.189 8.969 7.816 1 98.94 90 VAL B CA 1
ATOM 2625 C C . VAL B 1 90 ? 0.797 9.602 7.812 1 98.94 90 VAL B C 1
ATOM 2627 O O . VAL B 1 90 ? 0.633 10.766 8.18 1 98.94 90 VAL B O 1
ATOM 2630 N N . ILE B 1 91 ? -0.24 8.797 7.461 1 98.88 91 ILE B N 1
ATOM 2631 C CA . ILE B 1 91 ? -1.543 9.398 7.203 1 98.88 91 ILE B CA 1
ATOM 2632 C C . ILE B 1 91 ? -2.621 8.648 7.984 1 98.88 91 ILE B C 1
ATOM 2634 O O . ILE B 1 91 ? -3.178 7.664 7.5 1 98.88 91 ILE B O 1
ATOM 2638 N N . PRO B 1 92 ? -2.918 9.133 9.156 1 98.88 92 PRO B N 1
ATOM 2639 C CA . PRO B 1 92 ? -4.125 8.641 9.828 1 98.88 92 PRO B CA 1
ATOM 2640 C C . PRO B 1 92 ? -5.41 9.141 9.172 1 98.88 92 PRO B C 1
ATOM 2642 O O . PRO B 1 92 ? -5.512 10.312 8.82 1 98.88 92 PRO B O 1
ATOM 2645 N N . ARG B 1 93 ? -6.328 8.25 9.008 1 98.88 93 ARG B N 1
ATOM 2646 C CA . ARG B 1 93 ? -7.621 8.586 8.422 1 98.88 93 ARG B CA 1
ATOM 2647 C C . ARG B 1 93 ? -8.758 8.203 9.367 1 98.88 93 ARG B C 1
ATOM 2649 O O . ARG B 1 93 ? -8.852 7.051 9.797 1 98.88 93 ARG B O 1
ATOM 2656 N N . ASN B 1 94 ? -9.633 9.18 9.641 1 98.88 94 ASN B N 1
ATOM 2657 C CA . ASN B 1 94 ? -10.781 8.961 10.508 1 98.88 94 ASN B CA 1
ATOM 2658 C C . ASN B 1 94 ? -12.086 8.875 9.711 1 98.88 94 ASN B C 1
ATOM 2660 O O . ASN B 1 94 ? -13.016 8.18 10.109 1 98.88 94 ASN B O 1
ATOM 2664 N N . ILE B 1 95 ? -12.141 9.648 8.711 1 98.69 95 ILE B N 1
ATOM 2665 C CA . ILE B 1 95 ? -13.273 9.719 7.785 1 98.69 95 ILE B CA 1
ATOM 2666 C C . ILE B 1 95 ? -12.766 9.617 6.348 1 98.69 95 ILE B C 1
ATOM 2668 O O . ILE B 1 95 ? -11.758 10.219 5.992 1 98.69 95 ILE B O 1
ATOM 2672 N N . ALA B 1 96 ? -13.445 8.828 5.555 1 98.56 96 ALA B N 1
ATOM 2673 C CA . ALA B 1 96 ? -13 8.602 4.184 1 98.56 96 ALA B CA 1
ATOM 2674 C C . ALA B 1 96 ? -13.055 9.891 3.363 1 98.56 96 ALA B C 1
ATOM 2676 O O . ALA B 1 96 ? -14.117 10.5 3.229 1 98.56 96 ALA B O 1
ATOM 2677 N N . ALA B 1 97 ? -11.969 10.25 2.842 1 97.69 97 ALA B N 1
ATOM 2678 C CA . ALA B 1 97 ? -11.828 11.406 1.956 1 97.69 97 ALA B CA 1
ATOM 2679 C C . ALA B 1 97 ? -10.555 11.312 1.123 1 97.69 97 ALA B C 1
ATOM 2681 O O . ALA B 1 97 ? -9.602 10.617 1.508 1 97.69 97 ALA B O 1
ATOM 2682 N N . GLY B 1 98 ? -10.57 11.945 -0.045 1 95.12 98 GLY B N 1
ATOM 2683 C CA . GLY B 1 98 ? -9.359 12.031 -0.836 1 95.12 98 GLY B CA 1
ATOM 2684 C C . GLY B 1 98 ? -9 10.727 -1.528 1 95.12 98 GLY B C 1
ATOM 2685 O O . GLY B 1 98 ? -9.852 10.117 -2.178 1 95.12 98 GLY B O 1
ATOM 2686 N N . SER B 1 99 ? -7.742 10.312 -1.406 1 95.25 99 SER B N 1
ATOM 2687 C CA . SER B 1 99 ? -7.195 9.242 -2.227 1 95.25 99 SER B CA 1
ATOM 2688 C C . SER B 1 99 ? -7.867 7.906 -1.908 1 95.25 99 SER B C 1
ATOM 2690 O O . SER B 1 99 ? -8.031 7.066 -2.793 1 95.25 99 SER B O 1
ATOM 2692 N N . ILE B 1 100 ? -8.227 7.727 -0.68 1 97.88 100 ILE B N 1
ATOM 2693 C CA . ILE B 1 100 ? -8.789 6.434 -0.308 1 97.88 100 ILE B CA 1
ATOM 2694 C C . ILE B 1 100 ? -10.109 6.211 -1.039 1 97.88 100 ILE B C 1
ATOM 2696 O O . ILE B 1 100 ? -10.453 5.082 -1.39 1 97.88 100 ILE B O 1
ATOM 2700 N N . THR B 1 101 ? -10.883 7.301 -1.307 1 97.56 101 THR B N 1
ATOM 2701 C CA . THR B 1 101 ? -12.172 7.191 -1.984 1 97.56 101 THR B CA 1
ATOM 2702 C C . THR B 1 101 ? -11.977 7.043 -3.49 1 97.56 101 THR B C 1
ATOM 2704 O O . THR B 1 101 ? -12.898 6.641 -4.203 1 97.56 101 THR B O 1
ATOM 2707 N N . ARG B 1 102 ? -10.828 7.379 -3.975 1 96.19 102 ARG B N 1
ATOM 2708 C CA . ARG B 1 102 ? -10.508 7.227 -5.391 1 96.19 102 ARG B CA 1
ATOM 2709 C C . ARG B 1 102 ? -9.922 5.848 -5.676 1 96.19 102 ARG B C 1
ATOM 2711 O O . ARG B 1 102 ? -10.203 5.254 -6.719 1 96.19 102 ARG B O 1
ATOM 2718 N N . LYS B 1 103 ? -9.148 5.312 -4.723 1 97.38 103 LYS B N 1
ATOM 2719 C CA . LYS B 1 103 ? -8.367 4.098 -4.945 1 97.38 103 LYS B CA 1
ATOM 2720 C C . LYS B 1 103 ? -9.164 2.855 -4.551 1 97.38 103 LYS B C 1
ATOM 2722 O O . LYS B 1 103 ? -8.836 1.745 -4.98 1 97.38 103 LYS B O 1
ATOM 2727 N N . TYR B 1 104 ? -10.172 2.992 -3.732 1 98.38 104 TYR B N 1
ATOM 2728 C CA . TYR B 1 104 ? -10.953 1.877 -3.217 1 98.38 104 TYR B CA 1
ATOM 2729 C C . TYR B 1 104 ? -12.445 2.197 -3.256 1 98.38 104 TYR B C 1
ATOM 2731 O O . TYR B 1 104 ? -12.836 3.361 -3.379 1 98.38 104 TYR B O 1
ATOM 2739 N N . PRO B 1 105 ? -13.328 1.156 -3.244 1 98.06 105 PRO B N 1
ATOM 2740 C CA . PRO B 1 105 ? -14.773 1.395 -3.199 1 98.06 105 PRO B CA 1
ATOM 2741 C C . PRO B 1 105 ? -15.258 1.826 -1.817 1 98.06 105 PRO B C 1
ATOM 2743 O O . PRO B 1 105 ? -16.109 1.168 -1.228 1 98.06 105 PRO B O 1
ATOM 2746 N N . VAL B 1 106 ? -14.773 2.949 -1.333 1 97.94 106 VAL B N 1
ATOM 2747 C CA . VAL B 1 106 ? -15.148 3.562 -0.064 1 97.94 106 VAL B CA 1
ATOM 2748 C C . VAL B 1 106 ? -15.789 4.926 -0.318 1 97.94 106 VAL B C 1
ATOM 2750 O O . VAL B 1 106 ? -15.195 5.785 -0.974 1 97.94 106 VAL B O 1
ATOM 2753 N N . GLU B 1 107 ? -16.953 5.094 0.158 1 97.69 107 GLU B N 1
ATOM 2754 C CA . GLU B 1 107 ? -17.703 6.328 -0.083 1 97.69 107 GLU B CA 1
ATOM 2755 C C . GLU B 1 107 ? -17.141 7.473 0.761 1 97.69 107 GLU B C 1
ATOM 2757 O O . GLU B 1 107 ? -16.844 7.293 1.944 1 97.69 107 GLU B O 1
ATOM 2762 N N . GLU B 1 108 ? -16.984 8.633 0.181 1 97.19 108 GLU B N 1
ATOM 2763 C CA . GLU B 1 108 ? -16.578 9.82 0.937 1 97.19 108 GLU B CA 1
ATOM 2764 C C . GLU B 1 108 ? -17.531 10.078 2.105 1 97.19 108 GLU B C 1
ATOM 2766 O O . GLU B 1 108 ? -18.75 9.953 1.962 1 97.19 108 GLU B O 1
ATOM 2771 N N . GLY B 1 109 ? -16.953 10.398 3.232 1 97.31 109 GLY B N 1
ATOM 2772 C CA . GLY B 1 109 ? -17.766 10.703 4.395 1 97.31 109 GLY B CA 1
ATOM 2773 C C . GLY B 1 109 ? -17.984 9.508 5.301 1 97.31 109 GLY B C 1
ATOM 2774 O O . GLY B 1 109 ? -18.5 9.648 6.418 1 97.31 109 GLY B O 1
ATOM 2775 N N . THR B 1 110 ? -17.609 8.289 4.832 1 98.25 110 THR B N 1
ATOM 2776 C CA . THR B 1 110 ? -17.688 7.113 5.684 1 98.25 110 THR B CA 1
ATOM 2777 C C . THR B 1 110 ? -16.828 7.281 6.93 1 98.25 110 THR B C 1
ATOM 2779 O O . THR B 1 110 ? -15.617 7.512 6.824 1 98.25 110 THR B O 1
ATOM 2782 N N . VAL B 1 111 ? -17.406 7.176 8.102 1 98.19 111 VAL B N 1
ATOM 2783 C CA . VAL B 1 111 ? -16.656 7.27 9.359 1 98.19 111 VAL B CA 1
ATOM 2784 C C . VAL B 1 111 ? -16.094 5.902 9.727 1 98.19 111 VAL B C 1
ATOM 2786 O O . VAL B 1 111 ? -16.828 4.926 9.852 1 98.19 111 VAL B O 1
ATOM 2789 N N . PHE B 1 112 ? -14.852 5.836 9.93 1 98.5 112 PHE B N 1
ATOM 2790 C CA . PHE B 1 112 ? -14.227 4.566 10.273 1 98.5 112 PHE B CA 1
ATOM 2791 C C . PHE B 1 112 ? -14.344 4.293 11.766 1 98.5 112 PHE B C 1
ATOM 2793 O O . PHE B 1 112 ? -14.195 5.203 12.586 1 98.5 112 PHE B O 1
ATOM 2800 N N . LYS B 1 113 ? -14.641 3.051 12.102 1 96.88 113 LYS B N 1
ATOM 2801 C CA . LYS B 1 113 ? -14.727 2.654 13.508 1 96.88 113 LYS B CA 1
ATOM 2802 C C . LYS B 1 113 ? -13.383 2.805 14.203 1 96.88 113 LYS B C 1
ATOM 2804 O O . LYS B 1 113 ? -13.32 3.215 15.367 1 96.88 113 LYS B O 1
ATOM 2809 N N . GLU B 1 114 ? -12.344 2.428 13.547 1 97.38 114 GLU B N 1
ATOM 2810 C CA . GLU B 1 114 ? -10.961 2.639 13.945 1 97.38 114 GLU B CA 1
ATOM 2811 C C . GLU B 1 114 ? -10.18 3.375 12.859 1 97.38 114 GLU B C 1
ATOM 2813 O O . GLU B 1 114 ? -10.461 3.215 11.672 1 97.38 114 GLU B O 1
ATOM 2818 N N . PRO B 1 115 ? -9.273 4.188 13.289 1 98.56 115 PRO B N 1
ATOM 2819 C CA . PRO B 1 115 ? -8.508 4.91 12.266 1 98.56 115 PRO B CA 1
ATOM 2820 C C . PRO B 1 115 ? -7.801 3.977 11.289 1 98.56 115 PRO B C 1
ATOM 2822 O O . PRO B 1 115 ? -7.305 2.92 11.688 1 98.56 115 PRO B O 1
ATOM 2825 N N . VAL B 1 116 ? -7.816 4.348 10.062 1 98.81 116 VAL B N 1
ATOM 2826 C CA . VAL B 1 116 ? -7.02 3.689 9.031 1 98.81 116 VAL B CA 1
ATOM 2827 C C . VAL B 1 116 ? -5.672 4.391 8.891 1 98.81 116 VAL B C 1
ATOM 2829 O O . VAL B 1 116 ? -5.617 5.598 8.641 1 98.81 116 VAL B O 1
ATOM 2832 N N . LEU B 1 117 ? -4.617 3.689 9.094 1 98.88 117 LEU B N 1
ATOM 2833 C CA . LEU B 1 117 ? -3.289 4.289 9.016 1 98.88 117 LEU B CA 1
ATOM 2834 C C . LEU B 1 117 ? -2.582 3.869 7.73 1 98.88 117 LEU B C 1
ATOM 2836 O O . LEU B 1 117 ? -2.389 2.678 7.48 1 98.88 117 LEU B O 1
ATOM 2840 N N . VAL B 1 118 ? -2.209 4.855 6.973 1 98.81 118 VAL B N 1
ATOM 2841 C CA . VAL B 1 118 ? -1.549 4.609 5.695 1 98.81 118 VAL B CA 1
ATOM 2842 C C . VAL B 1 118 ? -0.162 5.25 5.699 1 98.81 118 VAL B C 1
ATOM 2844 O O . VAL B 1 118 ? 0.011 6.371 6.184 1 98.81 118 VAL B O 1
ATOM 2847 N N . PHE B 1 119 ? 0.834 4.543 5.129 1 98.81 119 PHE B N 1
ATOM 2848 C CA . PHE B 1 119 ? 2.178 5.062 4.914 1 98.81 119 PHE B CA 1
ATOM 2849 C C . PHE B 1 119 ? 2.459 5.238 3.426 1 98.81 119 PHE B C 1
ATOM 2851 O O . PHE B 1 119 ? 2.24 4.316 2.637 1 98.81 119 PHE B O 1
ATOM 2858 N N . ASP B 1 120 ? 2.852 6.383 3.059 1 98.44 120 ASP B N 1
ATOM 2859 C CA . ASP B 1 120 ? 3.326 6.621 1.699 1 98.44 120 ASP B CA 1
ATOM 2860 C C . ASP B 1 120 ? 4.828 6.902 1.683 1 98.44 120 ASP B C 1
ATOM 2862 O O . ASP B 1 120 ? 5.363 7.492 2.621 1 98.44 120 ASP B O 1
ATOM 2866 N N . TYR B 1 121 ? 5.516 6.449 0.629 1 98.69 121 TYR B N 1
ATOM 2867 C CA . TYR B 1 121 ? 6.91 6.801 0.371 1 98.69 121 TYR B CA 1
ATOM 2868 C C . TYR B 1 121 ? 7.031 8.25 -0.085 1 98.69 121 TYR B C 1
ATOM 2870 O O . TYR B 1 121 ? 6.473 8.633 -1.115 1 98.69 121 TYR B O 1
ATOM 2878 N N . LYS B 1 122 ? 7.699 9.031 0.709 1 96.88 122 LYS B N 1
ATOM 2879 C CA . LYS B 1 122 ? 7.883 10.438 0.342 1 96.88 122 LYS B CA 1
ATOM 2880 C C . LYS B 1 122 ? 8.867 10.578 -0.817 1 96.88 122 LYS B C 1
ATOM 2882 O O . LYS B 1 122 ? 10.078 10.578 -0.61 1 96.88 122 LYS B O 1
ATOM 2887 N N . SER B 1 123 ? 8.312 10.688 -2.012 1 95.56 123 SER B N 1
ATOM 2888 C CA . SER B 1 123 ? 9.133 10.828 -3.209 1 95.56 123 SER B CA 1
ATOM 2889 C C . SER B 1 123 ? 8.352 11.469 -4.348 1 95.56 123 SER B C 1
ATOM 2891 O O . SER B 1 123 ? 7.5 10.82 -4.961 1 95.56 123 SER B O 1
ATOM 2893 N N . ASP B 1 124 ? 8.688 12.711 -4.633 1 90.88 124 ASP B N 1
ATOM 2894 C CA . ASP B 1 124 ? 8.047 13.367 -5.77 1 90.88 124 ASP B CA 1
ATOM 2895 C C . ASP B 1 124 ? 8.305 12.594 -7.062 1 90.88 124 ASP B C 1
ATOM 2897 O O . ASP B 1 124 ? 7.402 12.453 -7.895 1 90.88 124 ASP B O 1
ATOM 2901 N N . GLU B 1 125 ? 9.516 12.109 -7.172 1 92.81 125 GLU B N 1
ATOM 2902 C CA . GLU B 1 125 ? 9.938 11.375 -8.367 1 92.81 125 GLU B CA 1
ATOM 2903 C C . GLU B 1 125 ? 9.055 10.156 -8.609 1 92.81 125 GLU B C 1
ATOM 2905 O O . GLU B 1 125 ? 8.68 9.875 -9.75 1 92.81 125 GLU B O 1
ATOM 2910 N N . PHE B 1 126 ? 8.641 9.5 -7.59 1 95.75 126 PHE B N 1
ATOM 2911 C CA . PHE B 1 126 ? 7.906 8.25 -7.742 1 95.75 126 PHE B CA 1
ATOM 2912 C C . PHE B 1 126 ? 6.422 8.453 -7.469 1 95.75 126 PHE B C 1
ATOM 2914 O O . PHE B 1 126 ? 5.633 7.508 -7.535 1 95.75 126 PHE B O 1
ATOM 2921 N N . GLY B 1 127 ? 6.078 9.625 -7.102 1 94.06 127 GLY B N 1
ATOM 2922 C CA . GLY B 1 127 ? 4.672 9.969 -6.949 1 94.06 127 GLY B CA 1
ATOM 2923 C C . GLY B 1 127 ? 4.094 9.516 -5.625 1 94.06 127 GLY B C 1
ATOM 2924 O O . GLY B 1 127 ? 2.932 9.102 -5.555 1 94.06 127 GLY B O 1
ATOM 2925 N N . ASP B 1 128 ? 4.906 9.375 -4.586 1 96.5 128 ASP B N 1
ATOM 2926 C CA . ASP B 1 128 ? 4.523 9.094 -3.207 1 96.5 128 ASP B CA 1
ATOM 2927 C C . ASP B 1 128 ? 3.66 7.836 -3.121 1 96.5 128 ASP B C 1
ATOM 2929 O O . ASP B 1 128 ? 2.578 7.855 -2.533 1 96.5 128 ASP B O 1
ATOM 2933 N N . PRO B 1 129 ? 4.113 6.746 -3.627 1 97.69 129 PRO B N 1
ATOM 2934 C CA . PRO B 1 129 ? 3.318 5.52 -3.562 1 97.69 129 PRO B CA 1
ATOM 2935 C C . PRO B 1 129 ? 3.164 4.988 -2.137 1 97.69 129 PRO B C 1
ATOM 2937 O O . PRO B 1 129 ? 4.016 5.246 -1.283 1 97.69 129 PRO B O 1
ATOM 2940 N N . MET B 1 130 ? 2.076 4.293 -1.863 1 98.25 130 MET B N 1
ATOM 2941 C CA . MET B 1 130 ? 1.912 3.615 -0.581 1 98.25 130 MET B CA 1
ATOM 2942 C C . MET B 1 130 ? 3.053 2.635 -0.334 1 98.25 130 MET B C 1
ATOM 2944 O O . MET B 1 130 ? 3.535 1.989 -1.267 1 98.25 130 MET B O 1
ATOM 2948 N N . ILE B 1 131 ? 3.5 2.543 0.88 1 98.56 131 ILE B N 1
ATOM 2949 C CA . ILE B 1 131 ? 4.469 1.52 1.255 1 98.56 131 ILE B CA 1
A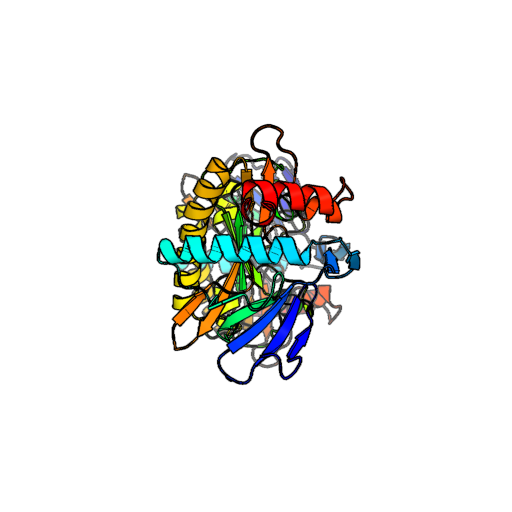TOM 2950 C C . ILE B 1 131 ? 3.969 0.755 2.477 1 98.56 131 ILE B C 1
ATOM 2952 O O . ILE B 1 131 ? 3.137 1.261 3.234 1 98.56 131 ILE B O 1
ATOM 2956 N N . ASN B 1 132 ? 4.332 -0.478 2.58 1 98.44 132 ASN B N 1
ATOM 2957 C CA . ASN B 1 132 ? 4.145 -1.226 3.82 1 98.44 132 ASN B CA 1
ATOM 2958 C C . ASN B 1 132 ? 5.453 -1.383 4.582 1 98.44 132 ASN B C 1
ATOM 2960 O O . ASN B 1 132 ? 6.48 -0.83 4.184 1 98.44 132 ASN B O 1
ATOM 2964 N N . ASP B 1 133 ? 5.402 -2.076 5.707 1 98.44 133 ASP B N 1
ATOM 2965 C CA . ASP B 1 133 ? 6.566 -2.188 6.582 1 98.44 133 ASP B CA 1
ATOM 2966 C C . ASP B 1 133 ? 7.734 -2.852 5.859 1 98.44 133 ASP B C 1
ATOM 2968 O O . ASP B 1 133 ? 8.875 -2.385 5.949 1 98.44 133 ASP B O 1
ATOM 2972 N N . ASP B 1 134 ? 7.496 -3.889 5.117 1 98.69 134 ASP B N 1
ATOM 2973 C CA . ASP B 1 134 ? 8.539 -4.645 4.441 1 98.69 134 ASP B CA 1
ATOM 2974 C C . ASP B 1 134 ? 9.273 -3.777 3.424 1 98.69 134 ASP B C 1
ATOM 2976 O O . ASP B 1 134 ? 10.508 -3.809 3.348 1 98.69 134 ASP B O 1
ATOM 2980 N N . ILE B 1 135 ? 8.555 -3.023 2.676 1 98.75 135 ILE B N 1
ATOM 2981 C CA . ILE B 1 135 ? 9.148 -2.162 1.658 1 98.75 135 ILE B CA 1
ATOM 2982 C C . ILE B 1 135 ? 10.008 -1.093 2.324 1 98.75 135 ILE B C 1
ATOM 2984 O O . ILE B 1 135 ? 11.125 -0.814 1.875 1 98.75 135 ILE B O 1
ATOM 2988 N N . ALA B 1 136 ? 9.438 -0.496 3.406 1 98.62 136 ALA B N 1
ATOM 2989 C CA . ALA B 1 136 ? 10.188 0.527 4.125 1 98.62 136 ALA B CA 1
ATOM 2990 C C . ALA B 1 136 ? 11.523 -0.019 4.613 1 98.62 136 ALA B C 1
ATOM 2992 O O . ALA B 1 136 ? 12.555 0.66 4.52 1 98.62 136 ALA B O 1
ATOM 2993 N N . VAL B 1 137 ? 11.531 -1.266 5.066 1 98.5 137 VAL B N 1
ATOM 2994 C CA . VAL B 1 137 ? 12.719 -1.88 5.645 1 98.5 137 VAL B CA 1
ATOM 2995 C C . VAL B 1 137 ? 13.727 -2.207 4.539 1 98.5 137 VAL B C 1
ATOM 2997 O O . VAL B 1 137 ? 14.906 -1.883 4.652 1 98.5 137 VAL B O 1
ATOM 3000 N N . VAL B 1 138 ? 13.297 -2.736 3.426 1 97.62 138 VAL B N 1
ATOM 3001 C CA . VAL B 1 138 ? 14.219 -3.184 2.391 1 97.62 138 VAL B CA 1
ATOM 3002 C C . VAL B 1 138 ? 14.82 -1.974 1.676 1 97.62 138 VAL B C 1
ATOM 3004 O O . VAL B 1 138 ? 15.922 -2.047 1.138 1 97.62 138 VAL B O 1
ATOM 3007 N N . MET B 1 139 ? 14.125 -0.889 1.706 1 97.81 139 MET B N 1
ATOM 3008 C CA . MET B 1 139 ? 14.617 0.336 1.083 1 97.81 139 MET B CA 1
ATOM 3009 C C . MET B 1 139 ? 15.562 1.082 2.021 1 97.81 139 MET B C 1
ATOM 3011 O O . MET B 1 139 ? 16.156 2.09 1.637 1 97.81 139 MET B O 1
ATOM 3015 N N . GLY B 1 140 ? 15.609 0.631 3.279 1 97.5 140 GLY B N 1
ATOM 3016 C CA . GLY B 1 140 ? 16.484 1.247 4.258 1 97.5 140 GLY B CA 1
ATOM 3017 C C . GLY B 1 140 ? 15.945 2.547 4.816 1 97.5 140 GLY B C 1
ATOM 3018 O O . GLY B 1 140 ? 16.703 3.367 5.344 1 97.5 140 GLY B O 1
ATOM 3019 N N . ILE B 1 141 ? 14.641 2.775 4.73 1 98.31 141 ILE B N 1
ATOM 3020 C CA . ILE B 1 141 ? 14.008 4.02 5.152 1 98.31 141 ILE B CA 1
ATOM 3021 C C . ILE B 1 141 ? 13.883 4.047 6.676 1 98.31 141 ILE B C 1
ATOM 3023 O O . ILE B 1 141 ? 14.086 5.09 7.301 1 98.31 141 ILE B O 1
ATOM 3027 N N . ALA B 1 142 ? 13.547 2.906 7.242 1 98.44 142 ALA B N 1
ATOM 3028 C CA . ALA B 1 142 ? 13.328 2.777 8.68 1 98.44 142 ALA B CA 1
ATOM 3029 C C . ALA B 1 142 ? 13.469 1.325 9.133 1 98.44 142 ALA B C 1
ATOM 3031 O O . ALA B 1 142 ? 13.25 0.401 8.344 1 98.44 142 ALA B O 1
ATOM 3032 N N . THR B 1 143 ? 13.867 1.121 10.328 1 98.19 143 THR B N 1
ATOM 3033 C CA . THR B 1 143 ? 13.852 -0.21 10.922 1 98.19 143 THR B CA 1
ATOM 3034 C C . THR B 1 143 ? 12.438 -0.594 11.352 1 98.19 143 THR B C 1
ATOM 3036 O O . THR B 1 143 ? 11.555 0.261 11.43 1 98.19 143 THR B O 1
ATOM 3039 N N . ARG B 1 144 ? 12.211 -1.865 11.594 1 98.19 144 ARG B N 1
ATOM 3040 C CA . ARG B 1 144 ? 10.906 -2.32 12.078 1 98.19 144 ARG B CA 1
ATOM 3041 C C . ARG B 1 144 ? 10.539 -1.635 13.391 1 98.19 144 ARG B C 1
ATOM 3043 O O . ARG B 1 144 ? 9.383 -1.279 13.602 1 98.19 144 ARG B O 1
ATOM 3050 N N . GLU B 1 145 ? 11.508 -1.474 14.281 1 98.38 145 GLU B N 1
ATOM 3051 C CA . GLU B 1 145 ? 11.289 -0.804 15.555 1 98.38 145 GLU B CA 1
ATOM 3052 C C . GLU B 1 145 ? 10.859 0.646 15.352 1 98.38 145 GLU B C 1
ATOM 3054 O O . GLU B 1 145 ? 9.961 1.137 16.031 1 98.38 145 GLU B O 1
ATOM 3059 N N . GLU B 1 146 ? 11.531 1.315 14.461 1 98.69 146 GLU B N 1
ATOM 3060 C CA . GLU B 1 146 ? 11.172 2.697 14.156 1 98.69 146 GLU B CA 1
ATOM 3061 C C . GLU B 1 146 ? 9.75 2.791 13.609 1 98.69 146 GLU B C 1
ATOM 3063 O O . GLU B 1 146 ? 9 3.695 13.969 1 98.69 146 GLU B O 1
ATOM 3068 N N . ILE B 1 147 ? 9.414 1.871 12.688 1 98.81 147 ILE B N 1
ATOM 3069 C CA . ILE B 1 147 ? 8.094 1.854 12.078 1 98.81 147 ILE B CA 1
ATOM 3070 C C . ILE B 1 147 ? 7.027 1.648 13.148 1 98.81 147 ILE B C 1
ATOM 3072 O O . ILE B 1 147 ? 6 2.334 13.156 1 98.81 147 ILE B O 1
ATOM 3076 N N . ASP B 1 148 ? 7.273 0.719 14.055 1 98.69 148 ASP B N 1
ATOM 3077 C CA . ASP B 1 148 ? 6.344 0.469 15.148 1 98.69 148 ASP B CA 1
ATOM 3078 C C . ASP B 1 148 ? 6.168 1.715 16.016 1 98.69 148 ASP B C 1
ATOM 3080 O O . ASP B 1 148 ? 5.055 2.037 16.438 1 98.69 148 ASP B O 1
ATOM 3084 N N . PHE B 1 149 ? 7.254 2.406 16.328 1 98.75 149 PHE B N 1
ATOM 3085 C CA . PHE B 1 149 ? 7.211 3.633 17.125 1 98.75 149 PHE B CA 1
ATOM 3086 C C . PHE B 1 149 ? 6.395 4.707 16.406 1 98.75 149 PHE B C 1
ATOM 3088 O O . PHE B 1 149 ? 5.535 5.344 17.016 1 98.75 149 PHE B O 1
ATOM 3095 N N . ILE B 1 150 ? 6.652 4.852 15.117 1 98.81 150 ILE B N 1
ATOM 3096 C CA . ILE B 1 150 ? 5.965 5.855 14.312 1 98.81 150 ILE B CA 1
ATOM 3097 C C . ILE B 1 150 ? 4.469 5.559 14.289 1 98.81 150 ILE B C 1
ATOM 3099 O O . ILE B 1 150 ? 3.646 6.469 14.445 1 98.81 150 ILE B O 1
ATOM 3103 N N . ARG B 1 151 ? 4.156 4.301 14.07 1 98.75 151 ARG B N 1
ATOM 3104 C CA . ARG B 1 151 ? 2.758 3.877 14.07 1 98.75 151 ARG B CA 1
ATOM 3105 C C . ARG B 1 151 ? 2.076 4.242 15.391 1 98.75 151 ARG B C 1
ATOM 3107 O O . ARG B 1 151 ? 1.001 4.848 15.391 1 98.75 151 ARG B O 1
ATOM 3114 N N . SER B 1 152 ? 2.697 3.906 16.469 1 98.69 152 SER B N 1
ATOM 3115 C CA . SER B 1 152 ? 2.143 4.188 17.797 1 98.69 152 SER B CA 1
ATOM 3116 C C . SER B 1 152 ? 1.993 5.688 18.016 1 98.69 152 SER B C 1
ATOM 3118 O O . SER B 1 152 ? 0.974 6.141 18.547 1 98.69 152 SER B O 1
ATOM 3120 N N . MET B 1 153 ? 2.975 6.465 17.656 1 98.75 153 MET B N 1
ATOM 3121 C CA . MET B 1 153 ? 2.949 7.914 17.844 1 98.75 153 MET B CA 1
ATOM 3122 C C . MET B 1 153 ? 1.855 8.547 16.984 1 98.75 153 MET B C 1
ATOM 3124 O O . MET B 1 153 ? 1.147 9.445 17.438 1 98.75 153 MET B O 1
ATOM 3128 N N . ALA B 1 154 ? 1.76 8.055 15.75 1 98.88 154 ALA B N 1
ATOM 3129 C CA . ALA B 1 154 ? 0.751 8.594 14.844 1 98.88 154 ALA B CA 1
ATOM 3130 C C . ALA B 1 154 ? -0.654 8.391 15.406 1 98.88 154 ALA B C 1
ATOM 3132 O O . ALA B 1 154 ? -1.495 9.289 15.328 1 98.88 154 ALA B O 1
ATOM 3133 N N . LEU B 1 155 ? -0.9 7.25 15.938 1 98.81 155 LEU B N 1
ATOM 3134 C CA . LEU B 1 155 ? -2.219 6.949 16.484 1 98.81 155 LEU B CA 1
ATOM 3135 C C . LEU B 1 155 ? -2.49 7.773 17.734 1 98.81 155 LEU B C 1
ATOM 3137 O O . LEU B 1 155 ? -3.615 8.227 17.953 1 98.81 155 LEU B O 1
ATOM 3141 N N . LYS B 1 156 ? -1.457 7.934 18.547 1 98.81 156 LYS B N 1
ATOM 3142 C CA . LYS B 1 156 ? -1.586 8.797 19.719 1 98.81 156 LYS B CA 1
ATOM 3143 C C . LYS B 1 156 ? -1.897 10.234 19.312 1 98.81 156 LYS B C 1
ATOM 3145 O O . LYS B 1 156 ? -2.812 10.852 19.859 1 98.81 156 LYS B O 1
ATOM 3150 N N . ILE B 1 157 ? -1.167 10.742 18.375 1 98.94 157 ILE B N 1
ATOM 3151 C CA . ILE B 1 157 ? -1.375 12.102 17.891 1 98.94 157 ILE B CA 1
ATOM 3152 C C . ILE B 1 157 ? -2.781 12.227 17.312 1 98.94 157 ILE B C 1
ATOM 3154 O O . ILE B 1 157 ? -3.463 13.227 17.531 1 98.94 157 ILE B O 1
ATOM 3158 N N . ASN B 1 158 ? -3.176 11.234 16.562 1 98.94 158 ASN B N 1
ATOM 3159 C CA . ASN B 1 158 ? -4.52 11.234 16 1 98.94 158 ASN B CA 1
ATOM 3160 C C . ASN B 1 158 ? -5.586 11.391 17.078 1 98.94 158 ASN B C 1
ATOM 3162 O O . ASN B 1 158 ? -6.523 12.18 16.922 1 98.94 158 ASN B O 1
ATOM 3166 N N . ALA B 1 159 ? -5.477 10.625 18.125 1 98.75 159 ALA B N 1
ATOM 3167 C CA . ALA B 1 159 ? -6.453 10.688 19.219 1 98.75 159 ALA B CA 1
ATOM 3168 C C . ALA B 1 159 ? -6.48 12.078 19.844 1 98.75 159 ALA B C 1
ATOM 3170 O O . ALA B 1 159 ? -7.555 12.648 20.062 1 98.75 159 ALA B O 1
ATOM 3171 N N . ILE B 1 160 ? -5.34 12.672 20.078 1 98.75 160 ILE B N 1
ATOM 3172 C CA . ILE B 1 160 ? -5.219 13.984 20.703 1 98.75 160 ILE B CA 1
ATOM 3173 C C . ILE B 1 160 ? -5.816 15.047 19.781 1 98.75 160 ILE B C 1
ATOM 3175 O O . ILE B 1 160 ? -6.637 15.859 20.219 1 98.75 160 ILE B O 1
ATOM 3179 N N . LEU B 1 161 ? -5.418 15.023 18.5 1 98.69 161 LEU B N 1
ATOM 3180 C CA . LEU B 1 161 ? -5.84 16.031 17.531 1 98.69 161 LEU B CA 1
ATOM 3181 C C . LEU B 1 161 ? -7.34 15.953 17.281 1 98.69 161 LEU B C 1
ATOM 3183 O O . LEU B 1 161 ? -8.016 16.969 17.156 1 98.69 161 LEU B O 1
ATOM 3187 N N . LYS B 1 162 ? -7.793 14.727 17.141 1 98.25 162 LYS B N 1
ATOM 3188 C CA . LYS B 1 162 ? -9.219 14.539 16.906 1 98.25 162 LYS B CA 1
ATOM 3189 C C . LYS B 1 162 ? -10.047 15.188 18.016 1 98.25 162 LYS B C 1
ATOM 3191 O O . LYS B 1 162 ? -10.992 15.922 17.734 1 98.25 162 LYS B O 1
ATOM 3196 N N . SER B 1 163 ? -9.688 14.93 19.219 1 97.88 163 SER B N 1
ATOM 3197 C CA . SER B 1 163 ? -10.383 15.484 20.375 1 97.88 163 SER B CA 1
ATOM 3198 C C . SER B 1 163 ? -10.266 17 20.422 1 97.88 163 SER B C 1
ATOM 3200 O O . SER B 1 163 ? -11.266 17.703 20.609 1 97.88 163 SER B O 1
ATOM 3202 N N . TYR B 1 164 ? -9.094 17.516 20.266 1 98 164 TYR B N 1
ATOM 3203 C CA . TYR B 1 164 ? -8.828 18.953 20.281 1 98 164 TYR B CA 1
ATOM 3204 C C . TYR B 1 164 ? -9.633 19.672 19.219 1 98 164 TYR B C 1
ATOM 3206 O O . TYR B 1 164 ? -10.266 20.703 19.484 1 98 164 TYR B O 1
ATOM 3214 N N . LEU B 1 165 ? -9.625 19.172 18 1 97.81 165 LEU B N 1
ATOM 3215 C CA . LEU B 1 165 ? -10.289 19.812 16.875 1 97.81 165 LEU B CA 1
ATOM 3216 C C . LEU B 1 165 ? -11.805 19.75 17.016 1 97.81 165 LEU B C 1
ATOM 3218 O O . LEU B 1 165 ? -12.508 20.719 16.688 1 97.81 165 LEU B O 1
ATOM 3222 N N . GLU B 1 166 ? -12.227 18.625 17.5 1 97.19 166 GLU B N 1
ATOM 3223 C CA . GLU B 1 166 ? -13.664 18.5 17.75 1 97.19 166 GLU B CA 1
ATOM 3224 C C . GLU B 1 166 ? -14.141 19.578 18.719 1 97.19 166 GLU B C 1
ATOM 3226 O O . GLU B 1 166 ? -15.195 20.188 18.531 1 97.19 166 GLU B O 1
ATOM 3231 N N . SER B 1 167 ? -13.406 19.812 19.734 1 97.5 167 SER B N 1
ATOM 3232 C CA . SER B 1 167 ? -13.742 20.828 20.734 1 97.5 167 SER B CA 1
ATOM 3233 C C . SER B 1 167 ? -13.703 22.234 20.156 1 97.5 167 SER B C 1
ATOM 3235 O O . SER B 1 167 ? -14.273 23.156 20.719 1 97.5 167 SER B O 1
ATOM 3237 N N . ASN B 1 168 ? -13.047 22.375 19.062 1 97.5 168 ASN B N 1
ATOM 3238 C CA . ASN B 1 168 ? -12.945 23.656 18.391 1 97.5 168 ASN B CA 1
ATOM 3239 C C . ASN B 1 168 ? -13.812 23.719 17.141 1 97.5 168 ASN B C 1
ATOM 3241 O O . ASN B 1 168 ? -13.617 24.594 16.281 1 97.5 168 ASN B O 1
ATOM 3245 N N . GLY B 1 169 ? -14.664 22.734 16.969 1 97.38 169 GLY B N 1
ATOM 3246 C CA . GLY B 1 169 ? -15.688 22.797 15.93 1 97.38 169 GLY B CA 1
ATOM 3247 C C . GLY B 1 169 ? -15.242 22.203 14.609 1 97.38 169 GLY B C 1
ATOM 3248 O O . GLY B 1 169 ? -15.75 22.578 13.555 1 97.38 169 GLY B O 1
ATOM 3249 N N . PHE B 1 170 ? -14.305 21.297 14.656 1 98.19 170 PHE B N 1
ATOM 3250 C CA . PHE B 1 170 ? -13.82 20.703 13.414 1 98.19 170 PHE B CA 1
ATOM 3251 C C . PHE B 1 170 ? -13.914 19.188 13.461 1 98.19 170 PHE B C 1
ATOM 3253 O O . PHE B 1 170 ? -13.703 18.578 14.508 1 98.19 170 PHE B O 1
ATOM 3260 N N . LEU B 1 171 ? -14.227 18.578 12.328 1 98.25 171 LEU B N 1
ATOM 3261 C CA . LEU B 1 171 ? -13.922 17.172 12.086 1 98.25 171 LEU B CA 1
ATOM 3262 C C . LEU B 1 171 ? -12.555 17.016 11.422 1 98.25 171 LEU B C 1
ATOM 3264 O O . LEU B 1 171 ? -12.125 17.906 10.68 1 98.25 171 LEU B O 1
ATOM 3268 N N . LEU B 1 172 ? -11.906 15.945 11.695 1 98.69 172 LEU B N 1
ATOM 3269 C CA . LEU B 1 172 ? -10.586 15.648 11.156 1 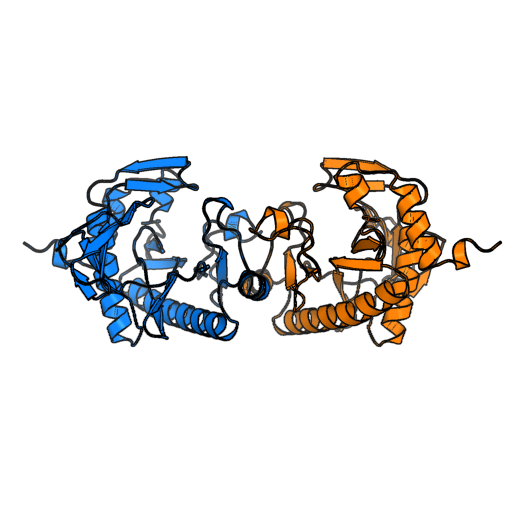98.69 172 LEU B CA 1
ATOM 3270 C C . LEU B 1 172 ? -10.617 14.375 10.32 1 98.69 172 LEU B C 1
ATOM 3272 O O . LEU B 1 172 ? -10.32 13.289 10.82 1 98.69 172 LEU B O 1
ATOM 3276 N N . PRO B 1 173 ? -10.961 14.477 9.078 1 98.69 173 PRO B N 1
ATOM 3277 C CA . PRO B 1 173 ? -11.023 13.297 8.219 1 98.69 173 PRO B CA 1
ATOM 3278 C C . PRO B 1 173 ? -9.688 12.562 8.125 1 98.69 173 PRO B C 1
ATOM 3280 O O . PRO B 1 173 ? -9.625 11.344 8.32 1 98.69 173 PRO B O 1
ATOM 3283 N N . ASP B 1 174 ? -8.664 13.25 7.82 1 98.81 174 ASP B N 1
ATOM 3284 C CA . ASP B 1 174 ? -7.32 12.688 7.75 1 98.81 174 ASP B CA 1
ATOM 3285 C C . ASP B 1 174 ? -6.262 13.789 7.766 1 98.81 174 ASP B C 1
ATOM 3287 O O . ASP B 1 174 ? -6.598 14.977 7.711 1 98.81 174 ASP B O 1
ATOM 3291 N N . PHE B 1 175 ? -5.074 13.414 7.953 1 98.75 175 PHE B N 1
ATOM 3292 C CA . PHE B 1 175 ? -3.965 14.367 7.941 1 98.75 175 PHE B CA 1
ATOM 3293 C C . PHE B 1 175 ? -2.641 13.648 7.715 1 98.75 175 PHE B C 1
ATOM 3295 O O . PHE B 1 175 ? -2.576 12.414 7.781 1 98.75 175 PHE B O 1
ATOM 3302 N N . LYS B 1 176 ? -1.648 14.344 7.379 1 98.62 176 LYS B N 1
ATOM 3303 C CA . LYS B 1 176 ? -0.332 13.797 7.066 1 98.62 176 LYS B CA 1
ATOM 3304 C C . LYS B 1 176 ? 0.706 14.234 8.094 1 98.62 176 LYS B C 1
ATOM 3306 O O . LYS B 1 176 ? 0.791 15.414 8.438 1 98.62 176 LYS B O 1
ATOM 3311 N N . LEU B 1 177 ? 1.415 13.281 8.617 1 98.88 177 LEU B N 1
ATOM 3312 C CA . LEU B 1 177 ? 2.52 13.523 9.547 1 98.88 177 LEU B CA 1
ATOM 3313 C C . LEU B 1 177 ? 3.852 13.133 8.914 1 98.88 177 LEU B C 1
ATOM 3315 O O . LEU B 1 177 ? 3.908 12.211 8.086 1 98.88 177 LEU B O 1
ATOM 3319 N N . GLU B 1 178 ? 4.863 13.828 9.336 1 98.69 178 GLU B N 1
ATOM 3320 C CA . GLU B 1 178 ? 6.242 13.438 9.039 1 98.69 178 GLU B CA 1
ATOM 3321 C C . GLU B 1 178 ? 7.082 13.383 10.312 1 98.69 178 GLU B C 1
ATOM 3323 O O . GLU B 1 178 ? 6.852 14.148 11.25 1 98.69 178 GLU B O 1
ATOM 3328 N N . PHE B 1 179 ? 8.023 12.469 10.32 1 98.94 179 PHE B N 1
ATOM 3329 C CA . PHE B 1 179 ? 8.914 12.289 11.461 1 98.94 179 PHE B CA 1
ATOM 3330 C C . PHE B 1 179 ? 10.375 12.359 11.023 1 98.94 179 PHE B C 1
ATOM 3332 O O . PHE B 1 179 ? 10.688 12.133 9.852 1 98.94 179 PHE B O 1
ATOM 3339 N N . GLY B 1 180 ? 11.211 12.711 11.914 1 98.81 180 GLY B N 1
ATOM 3340 C CA . GLY B 1 180 ? 12.641 12.734 11.68 1 98.81 180 GLY B CA 1
ATOM 3341 C C . GLY B 1 180 ? 13.453 12.227 12.859 1 98.81 180 GLY B C 1
ATOM 3342 O O . GLY B 1 180 ? 12.93 12.109 13.969 1 98.81 180 GLY B O 1
ATOM 3343 N N . ARG B 1 181 ? 14.68 11.875 12.562 1 98.75 181 ARG B N 1
ATOM 3344 C CA . ARG B 1 181 ? 15.609 11.414 13.594 1 98.75 181 ARG B CA 1
ATOM 3345 C C . ARG B 1 181 ? 16.5 12.562 14.078 1 98.75 181 ARG B C 1
ATOM 3347 O O . ARG B 1 181 ? 17.016 13.336 13.273 1 98.75 181 ARG B O 1
ATOM 3354 N N . VAL B 1 182 ? 16.688 12.719 15.383 1 97.94 182 VAL B N 1
ATOM 3355 C CA . VAL B 1 182 ? 17.609 13.672 15.977 1 97.94 182 VAL B CA 1
ATOM 3356 C C . VAL B 1 182 ? 18.094 13.156 17.328 1 97.94 182 VAL B C 1
ATOM 3358 O O . VAL B 1 182 ? 17.281 12.734 18.156 1 97.94 182 VAL B O 1
ATOM 3361 N N . ASP B 1 183 ? 19.375 13.109 17.516 1 94.75 183 ASP B N 1
ATOM 3362 C CA . ASP B 1 183 ? 20 12.672 18.766 1 94.75 183 ASP B CA 1
ATOM 3363 C C . ASP B 1 183 ? 19.5 11.289 19.172 1 94.75 183 ASP B C 1
ATOM 3365 O O . ASP B 1 183 ? 19.125 11.07 20.328 1 94.75 183 ASP B O 1
ATOM 3369 N N . GLY B 1 184 ? 19.297 10.445 18.266 1 94.56 184 GLY B N 1
ATOM 3370 C CA . GLY B 1 184 ? 18.938 9.055 18.516 1 94.56 184 GLY B CA 1
ATOM 3371 C C . GLY B 1 184 ? 17.453 8.859 18.797 1 94.56 184 GLY B C 1
ATOM 3372 O O . GLY B 1 184 ? 17.031 7.75 19.109 1 94.56 184 GLY B O 1
ATOM 3373 N N . GLU B 1 185 ? 16.703 9.914 18.578 1 97.56 185 GLU B N 1
ATOM 3374 C CA . GLU B 1 185 ? 15.281 9.82 18.844 1 97.56 185 GLU B CA 1
ATOM 3375 C C . GLU B 1 185 ? 14.461 10.227 17.609 1 97.56 185 GLU B C 1
ATOM 3377 O O . GLU B 1 185 ? 14.945 10.961 16.75 1 97.56 185 GLU B O 1
ATOM 3382 N N . ILE B 1 186 ? 13.297 9.688 17.547 1 98.75 186 ILE B N 1
ATOM 3383 C CA . ILE B 1 186 ? 12.344 10.078 16.516 1 98.75 186 ILE B CA 1
ATOM 3384 C C . ILE B 1 186 ? 11.43 11.18 17.047 1 98.75 186 ILE B C 1
ATOM 3386 O O . ILE B 1 186 ? 10.867 11.047 18.141 1 98.75 186 ILE B O 1
ATOM 3390 N N . VAL B 1 187 ? 11.297 12.258 16.281 1 98.81 187 VAL B N 1
ATOM 3391 C CA . VAL B 1 187 ? 10.445 13.367 16.703 1 98.81 187 VAL B CA 1
ATOM 3392 C C . VAL B 1 187 ? 9.508 13.75 15.562 1 98.81 187 VAL B C 1
ATOM 3394 O O . VAL B 1 187 ? 9.805 13.508 14.391 1 98.81 187 VAL B O 1
ATOM 3397 N N . LEU B 1 188 ? 8.367 14.305 15.961 1 98.88 188 LEU B N 1
ATOM 3398 C CA . LEU B 1 188 ? 7.453 14.875 14.977 1 98.88 188 LEU B CA 1
ATOM 3399 C C . LEU B 1 188 ? 8.078 16.078 14.289 1 98.88 188 LEU B C 1
ATOM 3401 O O . LEU B 1 188 ? 8.672 16.938 14.945 1 98.88 188 LEU B O 1
ATOM 3405 N N . ALA B 1 189 ? 8.008 16.125 12.906 1 98.62 189 ALA B N 1
ATOM 3406 C CA . ALA B 1 189 ? 8.656 17.188 12.148 1 98.62 189 ALA B CA 1
ATOM 3407 C C . ALA B 1 189 ? 7.688 17.812 11.141 1 98.62 189 ALA B C 1
ATOM 3409 O O . ALA B 1 189 ? 6.492 17.5 11.148 1 98.62 189 ALA B O 1
ATOM 3410 N N . ASP B 1 190 ? 8.188 18.766 10.398 1 97.88 190 ASP B N 1
ATOM 3411 C CA . ASP B 1 190 ? 7.469 19.438 9.312 1 97.88 190 ASP B CA 1
ATOM 3412 C C . ASP B 1 190 ? 6.406 20.391 9.867 1 97.88 190 ASP B C 1
ATOM 3414 O O . ASP B 1 190 ? 6.73 21.344 10.57 1 97.88 190 ASP B O 1
ATOM 3418 N N . GLU B 1 191 ? 5.164 20.094 9.578 1 98.25 191 GLU B N 1
ATOM 3419 C CA . GLU B 1 191 ? 4.078 20.969 9.992 1 98.25 191 GLU B CA 1
ATOM 3420 C C . GLU B 1 191 ? 2.783 20.203 10.203 1 98.25 191 GLU B C 1
ATOM 3422 O O . GLU B 1 191 ? 2.65 19.062 9.734 1 98.25 191 GLU B O 1
ATOM 3427 N N . ILE B 1 192 ? 1.881 20.719 10.969 1 98.5 192 ILE B N 1
ATOM 3428 C CA . ILE B 1 192 ? 0.474 20.344 11.055 1 98.5 192 ILE B CA 1
ATOM 3429 C C . ILE B 1 192 ? -0.403 21.594 10.883 1 98.5 192 ILE B C 1
ATOM 3431 O O . ILE B 1 192 ? -0.441 22.453 11.766 1 98.5 192 ILE B O 1
ATOM 3435 N N . SER B 1 193 ? -1.076 21.672 9.781 1 97.94 193 SER B N 1
ATOM 3436 C CA . SER B 1 193 ? -1.8 22.891 9.398 1 97.94 193 SER B CA 1
ATOM 3437 C C . SER B 1 193 ? -2.91 22.578 8.406 1 97.94 193 SER B C 1
ATOM 3439 O O . SER B 1 193 ? -3.225 21.406 8.164 1 97.94 193 SER B O 1
ATOM 3441 N N . CYS B 1 194 ? -3.496 23.641 7.805 1 96.62 194 CYS B N 1
ATOM 3442 C CA . CYS B 1 194 ? -4.555 23.469 6.816 1 96.62 194 CYS B CA 1
ATOM 3443 C C . CYS B 1 194 ? -4.023 22.797 5.551 1 96.62 194 CYS B C 1
ATOM 3445 O O . CYS B 1 194 ? -4.785 22.203 4.793 1 96.62 194 CYS B O 1
ATOM 3447 N N . ASP B 1 195 ? -2.678 22.859 5.328 1 96.06 195 ASP B N 1
ATOM 3448 C CA . ASP B 1 195 ? -2.072 22.266 4.137 1 96.06 195 ASP B CA 1
ATOM 3449 C C . ASP B 1 195 ? -1.918 20.75 4.293 1 96.06 195 ASP B C 1
ATOM 3451 O O . ASP B 1 195 ? -1.791 20.031 3.301 1 96.06 195 ASP B O 1
ATOM 3455 N N . THR B 1 196 ? -1.852 20.25 5.566 1 97 196 THR B N 1
ATOM 3456 C CA . THR B 1 196 ? -1.518 18.844 5.766 1 97 196 THR B CA 1
ATOM 3457 C C . THR B 1 196 ? -2.68 18.109 6.414 1 97 196 THR B C 1
ATOM 3459 O O . THR B 1 196 ? -2.576 16.906 6.703 1 97 196 THR B O 1
ATOM 3462 N N . CYS B 1 197 ? -3.736 18.812 6.715 1 98.06 197 CYS B N 1
ATOM 3463 C CA . CYS B 1 197 ? -4.918 18.219 7.332 1 98.06 197 CYS B CA 1
ATOM 3464 C C . CYS B 1 197 ? -6.168 18.516 6.512 1 98.06 197 CYS B C 1
ATOM 3466 O O . CYS B 1 197 ? -6.262 19.562 5.867 1 98.06 197 CYS B O 1
ATOM 3468 N N . ARG B 1 198 ? -7.051 17.641 6.527 1 97.94 198 ARG B N 1
ATOM 3469 C CA . ARG B 1 198 ? -8.422 17.984 6.164 1 97.94 198 ARG B CA 1
ATOM 3470 C C . ARG B 1 198 ? -9.234 18.375 7.391 1 97.94 198 ARG B C 1
ATOM 3472 O O . ARG B 1 198 ? -9.367 17.594 8.336 1 97.94 198 ARG B O 1
ATOM 3479 N N . PHE B 1 199 ? -9.711 19.562 7.348 1 97.56 199 PHE B N 1
ATOM 3480 C CA . PHE B 1 199 ? -10.609 20.094 8.359 1 97.56 199 PHE B CA 1
ATOM 3481 C C . PHE B 1 199 ? -12.016 20.281 7.797 1 97.56 199 PHE B C 1
ATOM 3483 O O . PHE B 1 199 ? -12.195 20.953 6.773 1 97.56 199 PHE B O 1
ATOM 3490 N N . TRP B 1 200 ? -12.961 19.672 8.484 1 97.69 200 TRP B N 1
ATOM 3491 C CA . TRP B 1 200 ? -14.359 19.906 8.133 1 97.69 200 TRP B CA 1
ATOM 3492 C C . TRP B 1 200 ? -15.109 20.562 9.281 1 97.69 200 TRP B C 1
ATOM 3494 O O . TRP B 1 200 ? -14.883 20.234 10.445 1 97.69 200 TRP B O 1
ATOM 3504 N N . ASP B 1 201 ? -15.961 21.516 8.914 1 96.81 201 ASP B N 1
ATOM 3505 C CA . ASP B 1 201 ? -16.812 22.109 9.938 1 96.81 201 ASP B CA 1
ATOM 3506 C C . ASP B 1 201 ? -17.766 21.094 10.531 1 96.81 201 ASP B C 1
ATOM 3508 O O . ASP B 1 201 ? -18.453 20.375 9.797 1 96.81 201 ASP B O 1
ATOM 3512 N N . VAL B 1 202 ? -17.859 21.078 11.797 1 95.56 202 VAL B N 1
ATOM 3513 C CA . VAL B 1 202 ? -18.641 20.031 12.477 1 95.56 202 VAL B CA 1
ATOM 3514 C C . VAL B 1 202 ? -20.125 20.234 12.188 1 95.56 202 VAL B C 1
ATOM 3516 O O . VAL B 1 202 ? -20.875 19.266 12.07 1 95.56 202 VAL B O 1
ATOM 3519 N N . GLU B 1 203 ? -20.578 21.422 12.031 1 94.19 203 GLU B N 1
ATOM 3520 C CA . GLU B 1 203 ? -21.984 21.734 11.867 1 94.19 203 GLU B CA 1
ATOM 3521 C C . GLU B 1 203 ? -22.422 21.594 10.414 1 94.19 203 GLU B C 1
ATOM 3523 O O . GLU B 1 203 ? -23.453 21 10.117 1 94.19 203 GLU B O 1
ATOM 3528 N N . THR B 1 204 ? -21.594 22.078 9.5 1 92.81 204 THR B N 1
ATOM 3529 C CA . THR B 1 204 ? -22.031 22.172 8.109 1 92.81 204 THR B CA 1
ATOM 3530 C C . THR B 1 204 ? -21.406 21.062 7.266 1 92.81 204 THR B C 1
ATOM 3532 O O . THR B 1 204 ? -21.891 20.75 6.18 1 92.81 204 THR B O 1
ATOM 3535 N N . GLY B 1 205 ? -20.25 20.578 7.723 1 92.62 205 GLY B N 1
ATOM 3536 C CA . GLY B 1 205 ? -19.516 19.578 6.953 1 92.62 205 GLY B CA 1
ATOM 3537 C C . GLY B 1 205 ? -18.641 20.188 5.867 1 92.62 205 GLY B C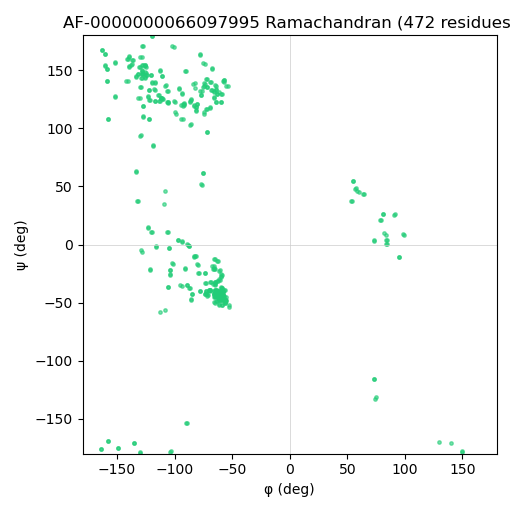 1
ATOM 3538 O O . GLY B 1 205 ? -18.016 19.469 5.098 1 92.62 205 GLY B O 1
ATOM 3539 N N . GLU B 1 206 ? -18.625 21.453 5.844 1 92.56 206 GLU B N 1
ATOM 3540 C CA . GLU B 1 206 ? -17.859 22.141 4.809 1 92.56 206 GLU B CA 1
ATOM 3541 C C . GLU B 1 206 ? -16.359 21.938 5.004 1 92.56 206 GLU B C 1
ATOM 3543 O O . GLU B 1 206 ? -15.867 21.969 6.133 1 92.56 206 GLU B O 1
ATOM 3548 N N . SER B 1 207 ? -15.695 21.734 3.846 1 93.81 207 SER B N 1
ATOM 3549 C CA . SER B 1 207 ? -14.242 21.609 3.873 1 93.81 207 SER B CA 1
ATOM 3550 C C . SER B 1 207 ? -13.57 22.953 4.109 1 93.81 207 SER B C 1
ATOM 3552 O O . SER B 1 207 ? -13.984 23.969 3.551 1 93.81 207 SER B O 1
ATOM 3554 N N . MET B 1 208 ? -12.555 22.984 4.93 1 93.19 208 MET B N 1
ATOM 3555 C CA . MET B 1 208 ? -11.812 24.203 5.25 1 93.19 208 MET B CA 1
ATOM 3556 C C . MET B 1 208 ? -10.305 23.953 5.148 1 93.19 208 MET B C 1
ATOM 3558 O O . MET B 1 208 ? -9.555 24.344 6.039 1 93.19 208 MET B O 1
ATOM 3562 N N . ASP B 1 209 ? -9.992 23.172 4.176 1 92.19 209 ASP B N 1
ATOM 3563 C CA . ASP B 1 209 ? -8.617 22.75 3.943 1 92.19 209 ASP B CA 1
ATOM 3564 C C . ASP B 1 209 ? -8.25 22.844 2.465 1 92.19 209 ASP B C 1
ATOM 3566 O O . ASP B 1 209 ? -8.961 23.5 1.689 1 92.19 209 ASP B O 1
ATOM 3570 N N . LYS B 1 210 ? -7.176 22.344 2.145 1 89.44 210 LYS B N 1
ATOM 3571 C CA . LYS B 1 210 ? -6.555 22.531 0.835 1 89.44 210 LYS B CA 1
ATOM 3572 C C . LYS B 1 210 ? -7.426 21.953 -0.274 1 89.44 210 LYS B C 1
ATOM 3574 O O . LYS B 1 210 ? -7.199 22.219 -1.455 1 89.44 210 LYS B O 1
ATOM 3579 N N . ASP B 1 211 ? -8.414 21.141 0.005 1 91 211 ASP B N 1
ATOM 3580 C CA . ASP B 1 211 ? -9.336 20.609 -0.998 1 91 211 ASP B CA 1
ATOM 3581 C C . ASP B 1 211 ? -10.07 21.75 -1.715 1 91 211 ASP B C 1
ATOM 3583 O O . ASP B 1 211 ? -10.508 21.578 -2.857 1 91 211 ASP B O 1
ATOM 3587 N N . LEU B 1 212 ? -10.234 22.859 -1.018 1 91.62 212 LEU B N 1
ATOM 3588 C CA . LEU B 1 212 ? -10.82 24.016 -1.669 1 91.62 212 LEU B CA 1
ATOM 3589 C C . LEU B 1 212 ? -10.008 24.422 -2.895 1 91.62 212 LEU B C 1
ATOM 3591 O O . LEU B 1 212 ? -10.57 24.797 -3.928 1 91.62 212 LEU B O 1
ATOM 3595 N N . PHE B 1 213 ? -8.75 24.422 -2.719 1 90.25 213 PHE B N 1
ATOM 3596 C CA . PHE B 1 213 ? -7.836 24.719 -3.814 1 90.25 213 PHE B CA 1
ATOM 3597 C C . PHE B 1 213 ? -7.809 23.578 -4.828 1 90.25 213 PHE B C 1
ATOM 3599 O O . PHE B 1 213 ? -7.891 23.828 -6.035 1 90.25 213 PHE B O 1
ATOM 3606 N N . ARG B 1 214 ? -7.758 22.312 -4.367 1 91.94 214 ARG B N 1
ATOM 3607 C CA . ARG B 1 214 ? -7.66 21.156 -5.25 1 91.94 214 ARG B CA 1
ATOM 3608 C C . ARG B 1 214 ? -8.852 21.094 -6.199 1 91.94 214 ARG B C 1
ATOM 3610 O O . ARG B 1 214 ? -8.695 20.781 -7.379 1 91.94 214 ARG B O 1
ATOM 3617 N N . PHE B 1 215 ? -9.992 21.453 -5.699 1 90.69 215 PHE B N 1
ATOM 3618 C CA . PHE B 1 215 ? -11.211 21.203 -6.453 1 90.69 215 PHE B CA 1
ATOM 3619 C C . PHE B 1 215 ? -11.945 22.5 -6.762 1 90.69 215 PHE B C 1
ATOM 3621 O O . PHE B 1 215 ? -13.125 22.484 -7.121 1 90.69 215 PHE B O 1
ATOM 3628 N N . ASP B 1 216 ? -11.367 23.578 -6.543 1 89.81 216 ASP B N 1
ATOM 3629 C CA . ASP B 1 216 ? -11.875 24.906 -6.883 1 89.81 216 ASP B CA 1
ATOM 3630 C C . ASP B 1 216 ? -13.227 25.156 -6.23 1 89.81 216 ASP B C 1
ATOM 3632 O O . ASP B 1 216 ? -14.188 25.531 -6.91 1 89.81 216 ASP B O 1
ATOM 3636 N N . LYS B 1 217 ? -13.344 24.875 -4.91 1 86.5 217 LYS B N 1
ATOM 3637 C CA . LYS B 1 217 ? -14.633 24.953 -4.219 1 86.5 217 LYS B CA 1
ATOM 3638 C C . LYS B 1 217 ? -14.68 26.141 -3.268 1 86.5 217 LYS B C 1
ATOM 3640 O O . LYS B 1 217 ? -15.484 26.156 -2.332 1 86.5 217 LYS B O 1
ATOM 3645 N N . GLY B 1 218 ? -14.086 27.25 -3.543 1 87.19 218 GLY B N 1
ATOM 3646 C CA . GLY B 1 218 ? -14.203 28.391 -2.637 1 87.19 218 GLY B CA 1
ATOM 3647 C C . GLY B 1 218 ? -12.906 29.156 -2.482 1 87.19 218 GLY B C 1
ATOM 3648 O O . GLY B 1 218 ? -11.953 28.938 -3.232 1 87.19 218 GLY B O 1
ATOM 3649 N N . ASP B 1 219 ? -13.047 30.078 -1.471 1 89.94 219 ASP B N 1
ATOM 3650 C CA . ASP B 1 219 ? -11.914 30.953 -1.187 1 89.94 219 ASP B CA 1
ATOM 3651 C C . ASP B 1 219 ? -11.023 30.359 -0.098 1 89.94 219 ASP B C 1
ATOM 3653 O O . ASP B 1 219 ? -11.375 30.375 1.082 1 89.94 219 ASP B O 1
ATOM 3657 N N . LEU B 1 220 ? -9.891 29.906 -0.53 1 92.81 220 LEU B N 1
ATOM 3658 C CA . LEU B 1 220 ? -8.992 29.219 0.388 1 92.81 220 LEU B CA 1
ATOM 3659 C C . LEU B 1 220 ? -8.516 30.156 1.49 1 92.81 220 LEU B C 1
ATOM 3661 O O . LEU B 1 220 ? -8.469 29.781 2.662 1 92.81 220 LEU B O 1
ATOM 3665 N N . SER B 1 221 ? -8.141 31.375 1.123 1 93.38 221 SER B N 1
ATOM 3666 C CA . SER B 1 221 ? -7.637 32.344 2.104 1 93.38 221 SER B CA 1
ATOM 3667 C C . SER B 1 221 ? -8.664 32.594 3.199 1 93.38 221 SER B C 1
ATOM 3669 O O . SER B 1 221 ? -8.32 32.656 4.383 1 93.38 221 SER B O 1
ATOM 3671 N N . LYS B 1 222 ? -9.844 32.75 2.795 1 93.81 222 LYS B N 1
ATOM 3672 C CA . LYS B 1 222 ? -10.922 33 3.754 1 93.81 222 LYS B CA 1
ATOM 3673 C C . LYS B 1 222 ? -11.117 31.781 4.66 1 93.81 222 LYS B C 1
ATOM 3675 O O . LYS B 1 222 ? -11.344 31.922 5.863 1 93.81 222 LYS B O 1
ATOM 3680 N N . ALA B 1 223 ? -11.07 30.594 4.086 1 94.81 223 ALA B N 1
ATOM 3681 C CA . ALA B 1 223 ? -11.234 29.375 4.867 1 94.81 223 ALA B CA 1
ATOM 3682 C C . ALA B 1 223 ? -10.117 29.219 5.895 1 94.81 223 ALA B C 1
ATOM 3684 O O . ALA B 1 223 ? -10.375 28.906 7.059 1 94.81 223 ALA B O 1
ATOM 3685 N N . TYR B 1 224 ? -8.875 29.469 5.461 1 96.94 224 TYR B N 1
ATOM 3686 C CA . TYR B 1 224 ? -7.746 29.375 6.375 1 96.94 224 TYR B CA 1
ATOM 3687 C C . TYR B 1 224 ? -7.863 30.391 7.504 1 96.94 224 TYR B C 1
ATOM 3689 O O . TYR B 1 224 ? -7.516 30.094 8.648 1 96.94 224 TYR B O 1
ATOM 3697 N N . GLU B 1 225 ? -8.297 31.531 7.148 1 96.81 225 GLU B N 1
ATOM 3698 C CA . GLU B 1 225 ? -8.523 32.531 8.18 1 96.81 225 GLU B CA 1
ATOM 3699 C C . GLU B 1 225 ? -9.555 32.094 9.195 1 96.81 225 GLU B C 1
ATOM 3701 O O . GLU B 1 225 ? -9.375 32.281 10.398 1 96.81 225 GLU B O 1
ATOM 3706 N N . LYS B 1 226 ? -10.625 31.516 8.703 1 95.81 226 LYS B N 1
ATOM 3707 C CA . LYS B 1 226 ? -11.656 31 9.594 1 95.81 226 LYS B CA 1
ATOM 3708 C C . LYS B 1 226 ? -11.094 29.953 10.547 1 95.81 226 LYS B C 1
ATOM 3710 O O . LYS B 1 226 ? -11.414 29.938 11.734 1 95.81 226 LYS B O 1
ATOM 3715 N N . VAL B 1 227 ? -10.266 29.062 10.039 1 97.75 227 VAL B N 1
ATOM 3716 C CA . VAL B 1 227 ? -9.633 28.047 10.867 1 97.75 227 VAL B CA 1
ATOM 3717 C C . VAL B 1 227 ? -8.734 28.703 11.906 1 97.75 227 VAL B C 1
ATOM 3719 O O . VAL B 1 227 ? -8.789 28.375 13.094 1 97.75 227 VAL B O 1
ATOM 3722 N N . ALA B 1 228 ? -7.945 29.703 11.445 1 98 228 ALA B N 1
ATOM 3723 C CA . ALA B 1 228 ? -7.031 30.406 12.336 1 98 228 ALA B CA 1
ATOM 3724 C C . ALA B 1 228 ? -7.793 31.125 13.445 1 98 228 ALA B C 1
ATOM 3726 O O . ALA B 1 228 ? -7.352 31.141 14.602 1 98 228 ALA B O 1
ATOM 3727 N N . ARG B 1 229 ? -8.891 31.703 13.125 1 97.5 229 ARG B N 1
ATOM 3728 C CA . ARG B 1 229 ? -9.695 32.406 14.109 1 97.5 229 ARG B CA 1
ATOM 3729 C C . ARG B 1 229 ? -10.18 31.484 15.211 1 97.5 229 ARG B C 1
ATOM 3731 O O . ARG B 1 229 ? -10.312 31.891 16.375 1 97.5 229 ARG B O 1
ATOM 3738 N N . ARG B 1 230 ? -10.367 30.25 14.883 1 97.25 230 ARG B N 1
ATOM 3739 C CA . ARG B 1 230 ? -10.859 29.281 15.859 1 97.25 230 ARG B CA 1
ATOM 3740 C C . ARG B 1 230 ? -9.703 28.672 16.641 1 97.25 230 ARG B C 1
ATOM 3742 O O . ARG B 1 230 ? -9.82 28.453 17.859 1 97.25 230 ARG B O 1
ATOM 3749 N N . LEU B 1 231 ? -8.594 28.422 16.016 1 97.88 231 LEU B N 1
ATOM 3750 C CA . LEU B 1 231 ? -7.508 27.688 16.641 1 97.88 231 LEU B CA 1
ATOM 3751 C C . LEU B 1 231 ? -6.496 28.625 17.281 1 97.88 231 LEU B C 1
ATOM 3753 O O . LEU B 1 231 ? -5.879 28.281 18.297 1 97.88 231 LEU B O 1
ATOM 3757 N N . VAL B 1 232 ? -6.273 29.797 16.625 1 98.06 232 VAL B N 1
ATOM 3758 C CA . VAL B 1 232 ? -5.289 30.75 17.125 1 98.06 232 VAL B CA 1
ATOM 3759 C C . VAL B 1 232 ? -5.883 32.156 17.125 1 98.06 232 VAL B C 1
ATOM 3761 O O . VAL B 1 232 ? -5.301 33.094 16.547 1 98.06 232 VAL B O 1
ATOM 3764 N N . PRO B 1 233 ? -6.895 32.375 17.859 1 97.38 233 PRO B N 1
ATOM 3765 C CA . PRO B 1 233 ? -7.574 33.656 17.859 1 97.38 233 PRO B CA 1
ATOM 3766 C C . PRO B 1 233 ? -6.668 34.812 18.297 1 97.38 233 PRO B C 1
ATOM 3768 O O . PRO B 1 233 ? -6.887 35.969 17.922 1 97.38 233 PRO B O 1
ATOM 3771 N N . GLU B 1 234 ? -5.668 34.531 18.984 1 96.12 234 GLU B N 1
ATOM 3772 C CA . GLU B 1 234 ? -4.781 35.531 19.578 1 96.12 234 GLU B CA 1
ATOM 3773 C C . GLU B 1 234 ? -4.039 36.312 18.5 1 96.12 234 GLU B C 1
ATOM 3775 O O . GLU B 1 234 ? -3.588 37.438 18.734 1 96.12 234 GLU B O 1
ATOM 3780 N N . ILE B 1 235 ? -3.949 35.75 17.328 1 96.5 235 ILE B N 1
ATOM 3781 C CA . ILE B 1 235 ? -3.168 36.438 16.297 1 96.5 235 ILE B CA 1
ATOM 3782 C C . ILE B 1 235 ? -4.016 37.531 15.641 1 96.5 235 ILE B C 1
ATOM 3784 O O . ILE B 1 235 ? -3.508 38.312 14.852 1 96.5 235 ILE B O 1
ATOM 3788 N N . PHE B 1 236 ? -5.242 37.531 15.938 1 95.44 236 PHE B N 1
ATOM 3789 C CA . PHE B 1 236 ? -6.148 38.562 15.398 1 95.44 236 PHE B CA 1
ATOM 3790 C C . PHE B 1 236 ? -6.445 39.625 16.422 1 95.44 236 PHE B C 1
ATOM 3792 O O . PHE B 1 236 ? -7.117 40.625 16.125 1 95.44 236 PHE B O 1
ATOM 3799 N N . GLU B 1 237 ? -6.184 39.406 17.672 1 87.75 237 GLU B N 1
ATOM 3800 C CA . GLU B 1 237 ? -6.438 40.344 18.75 1 87.75 237 GLU B CA 1
ATOM 3801 C C . GLU B 1 237 ? -5.41 41.5 18.734 1 87.75 237 GLU B C 1
ATOM 3803 O O . GLU B 1 237 ? -4.223 41.25 18.5 1 87.75 237 GLU B O 1
ATOM 3808 N N . GLU B 1 238 ? -5.871 42.938 18.391 1 63.88 238 GLU B N 1
ATOM 3809 C CA . GLU B 1 238 ? -5.078 44.156 18.484 1 63.88 238 GLU B CA 1
ATOM 3810 C C . GLU B 1 238 ? -4.574 44.375 19.906 1 63.88 238 GLU B C 1
ATOM 3812 O O . GLU B 1 238 ? -5.25 44.031 20.875 1 63.88 238 GLU B O 1
#

Secondary structure (DSSP, 8-state):
-EEEEEEE-SSEEEEEESSTTEEEEEEPSEEEETTTTEEEE-TTHHHHHHHHHHHHHHHHHHTT--BSEEEESSSSEEEEE--EE-SEEEEEEEE--THHHHHSS--TTPEEEEEEEEEEE--TTTT--EE-HHHHHHTTS--HHHHHHHHHHHHHHHHHHHHHHHHTTEE--BB-BEEEEETTEEEEES--STTTB--EETTT--B-STHHHHTT-S-HHHHHHHHHHHH-GGGT--/----EEEE-SSEEEEE-SSTTEEEEEEPSEEEETTTTEEEE-TTHHHHHHHHHHHHHHHHHHTT--BSEEEESSSSEEEEE--EE-SEEEEEEEE--THHHHHSS--TTPEEEEEEEEEEE--TTTT--EE-HHHHHHTTS--HHHHHHHHHHHHHHHHHHHHHHHHTTEE--BB-BEEEEETTEEEEES--STTTB--EETTT--B-STHHHHTT-S-HHHHHHHHHHHH-GGGT--